Protein AF-0000000080765371 (afdb_homodimer)

Foldseek 3Di:
DFALPDDWPAEDEAFDKDKDWAWWDAPVQDDDPPDPFDDDPVRVVVNVVVDDAQAHTDKDTQYFYPPDAFPKKKKKAWAAKAFPGFKFKDKFEAPFFQCNPVDHHIDMWIWTHDRVVQWIGTPVDDIDGWQKDFQFKFFHAANVVGDDYLLFQDLRTGRQQFSLHGRQKMKMHGARHHRRGMMTYQMARDDDFANTRQHHRTGIMMIMIHIHMGDVVVCVCLQPDDSHMWMDHPWWTKFKAWALDVVRRVVRQLVRQLVRLVSNDVDDSVRSSVVCVVAKDKTWSHNTRSITMIMITGTPPPRD/DFALPDDWPAEDEAFDKDKDWAWWDAPVQDDDPPDPFDDDPVRVVVNVVVDDAQAHTDKDTQYFYPPDAFPKKKKKAWAAKAFPGFKFKDKFEAPFFQCNPVDRHIDMWIWTHDRVVQWIGTPVDDIDGWQKDFQFKFFHAANVVGDDYLLFQDLRTGRQQFSLHGRQKMKMHGQRHHRRGMMTYQMARDDDFANTRQHHRTGIMMIMIHIHMGDVVVCVCLVPDDSHMWMDHPWWTKFKAWALDVVRRVVRQLVRQLVRLVSNDVDDSVRSSVVCVVAKDKTWSHNTRSITMIMITGTPPPRD

Organism: Caulobacter vibrioides (strain ATCC 19089 / CIP 103742 / CB 15) (NCBI:txid190650)

Nearest PDB structures (foldseek):
  2f4l-assembly2_C  TM=9.511E-01  e=8.241E-28  Thermotoga maritima MSB8
  2f4l-assembly2_D  TM=9.586E-01  e=2.865E-27  Thermotoga maritima MSB8
  3b9t-assembly2_D  TM=8.681E-01  e=1.890E-28  Methylobacillus flagellatus KT
  3tkk-assembly2_D  TM=9.107E-01  e=8.739E-25  Caldanaerobacter subterraneus subsp. tengcongensis
  5ubu-assembly1_A  TM=8.768E-01  e=2.289E-24  Yersinia enterocolitica subsp. palearctica Y11

pLDDT: mean 95.73, std 7.6, range [44.57, 98.95]

Solvent-accessible surface area (backbone atoms only — not comparable to full-atom values): 29581 Å² total; per-residue (Å²): 84,37,37,52,80,62,71,57,76,44,76,43,52,64,68,41,70,50,77,46,78,30,46,51,78,53,83,89,69,57,72,54,87,88,46,95,64,78,78,53,67,69,51,50,51,49,59,73,63,61,64,89,73,55,55,80,53,52,63,40,67,25,36,20,33,63,88,40,36,60,68,19,36,39,37,39,35,30,66,39,67,40,69,70,55,55,46,30,34,36,44,36,40,55,82,41,28,59,52,26,87,80,39,64,56,72,45,77,44,72,23,44,36,39,72,91,78,40,32,32,37,41,88,85,52,54,75,40,73,53,55,47,31,52,24,22,45,26,31,17,34,44,63,89,70,46,77,36,52,37,42,43,36,53,47,31,27,27,30,54,42,44,76,72,53,24,58,63,13,34,40,38,33,47,22,47,33,76,22,27,29,38,33,36,19,40,20,22,39,24,53,14,35,22,22,34,28,54,30,30,31,35,18,26,28,32,36,30,36,33,35,40,71,36,46,49,88,77,44,39,58,83,48,60,90,55,74,50,38,35,35,33,42,91,56,26,40,34,28,48,14,64,22,70,45,48,56,57,2,43,45,42,11,48,51,49,42,35,51,53,47,38,74,73,46,90,43,51,68,70,56,32,40,48,45,38,2,38,60,23,33,32,31,32,25,24,48,41,35,66,32,14,30,19,32,32,42,38,53,56,71,58,85,94,81,39,35,53,81,62,72,58,76,43,75,44,51,65,69,40,70,49,77,47,77,31,46,51,78,53,84,88,68,56,72,54,87,86,44,94,64,77,78,53,69,69,53,50,52,50,59,72,63,61,64,90,73,56,54,79,54,52,65,40,68,23,38,20,33,62,87,39,36,59,68,18,37,38,38,40,35,31,66,38,66,40,72,71,54,55,46,30,32,38,43,36,39,54,81,40,28,58,52,26,87,79,39,65,56,70,46,76,45,72,23,44,37,39,72,92,79,39,32,32,37,41,87,84,53,56,73,40,72,53,55,48,30,51,23,22,46,26,32,17,35,46,61,90,68,46,77,36,52,37,42,42,35,52,48,32,27,26,30,54,43,45,77,73,54,23,58,62,13,34,39,38,34,46,22,46,33,75,23,27,29,38,33,35,21,41,19,22,40,25,52,14,36,21,21,33,29,56,31,30,32,34,16,26,28,33,35,30,36,33,35,40,70,38,48,49,89,77,42,40,62,84,49,61,89,55,75,49,38,36,37,32,43,91,54,26,40,34,27,46,14,64,23,71,46,49,55,58,2,42,44,42,11,48,52,48,42,32,52,53,47,38,73,74,46,89,43,50,67,69,56,32,40,46,45,39,2,38,60,22,33,32,31,31,25,22,47,41,34,66,32,15,30,19,32,32,42,37,54,57,71,59,84,94

Structure (mmCIF, N/CA/C/O backbone):
data_AF-0000000080765371-model_v1
#
loop_
_entity.id
_entity.type
_entity.pdbx_description
1 polymer 'Amidase-related protein'
#
loop_
_atom_site.group_PDB
_atom_site.id
_atom_site.type_symbol
_atom_site.label_atom_id
_atom_site.label_alt_id
_atom_site.label_comp_id
_atom_site.label_asym_id
_atom_site.label_entity_id
_atom_site.label_seq_id
_atom_site.pdbx_PDB_ins_code
_atom_site.Cartn_x
_atom_site.Cartn_y
_atom_site.Cartn_z
_atom_site.occupancy
_atom_site.B_iso_or_equiv
_atom_site.auth_seq_id
_atom_site.auth_comp_id
_atom_site.auth_asym_id
_atom_site.auth_atom_id
_atom_site.pdbx_PDB_model_num
ATOM 1 N N . MET A 1 1 ? 2.509 -27.731 -4.045 1 92.07 1 MET A N 1
ATOM 2 C CA . MET A 1 1 ? 3.643 -27.779 -3.127 1 92.07 1 MET A CA 1
ATOM 3 C C . MET A 1 1 ? 4.957 -27.575 -3.874 1 92.07 1 MET A C 1
ATOM 5 O O . MET A 1 1 ? 5.013 -27.734 -5.094 1 92.07 1 MET A O 1
ATOM 9 N N . PHE A 1 2 ? 5.936 -27.151 -3.071 1 95.77 2 PHE A N 1
ATOM 10 C CA . PHE A 1 2 ? 7.301 -27.026 -3.569 1 95.77 2 PHE A CA 1
ATOM 11 C C . PHE A 1 2 ? 8.221 -28.029 -2.883 1 95.77 2 PHE A C 1
ATOM 13 O O . PHE A 1 2 ? 8.138 -28.227 -1.669 1 95.77 2 PHE A O 1
ATOM 20 N N . ASP A 1 3 ? 9.077 -28.61 -3.721 1 95.79 3 ASP A N 1
ATOM 21 C CA . ASP A 1 3 ? 10.001 -29.61 -3.196 1 95.79 3 ASP A CA 1
ATOM 22 C C . ASP A 1 3 ? 11.231 -29.745 -4.092 1 95.79 3 ASP A C 1
ATOM 24 O O . ASP A 1 3 ? 11.107 -29.852 -5.313 1 95.79 3 ASP A O 1
ATOM 28 N N . ALA A 1 4 ? 12.388 -29.781 -3.443 1 96.39 4 ALA A N 1
ATOM 29 C CA . ALA A 1 4 ? 13.637 -29.941 -4.184 1 96.39 4 ALA A CA 1
ATOM 30 C C . ALA A 1 4 ? 13.719 -31.322 -4.828 1 96.39 4 ALA A C 1
ATOM 32 O O . ALA A 1 4 ? 14.455 -31.518 -5.798 1 96.39 4 ALA A O 1
ATOM 33 N N . ALA A 1 5 ? 12.955 -32.226 -4.327 1 95.16 5 ALA A N 1
ATOM 34 C CA . ALA A 1 5 ? 13.077 -33.623 -4.735 1 95.16 5 ALA A CA 1
ATOM 35 C C . ALA A 1 5 ? 12.199 -33.92 -5.948 1 95.16 5 ALA A C 1
ATOM 37 O O . ALA A 1 5 ? 12.299 -34.993 -6.547 1 95.16 5 ALA A O 1
ATOM 38 N N . PHE A 1 6 ? 11.297 -33.009 -6.334 1 95.31 6 PHE A N 1
ATOM 39 C CA . PHE A 1 6 ? 10.422 -33.253 -7.474 1 95.31 6 PHE A CA 1
ATOM 40 C C . PHE A 1 6 ? 11.224 -33.314 -8.769 1 95.31 6 PHE A C 1
ATOM 42 O O . PHE A 1 6 ? 12.03 -32.424 -9.048 1 95.31 6 PHE A O 1
ATOM 49 N N . ASP A 1 7 ? 10.995 -34.417 -9.53 1 96.48 7 ASP A N 1
ATOM 50 C CA . ASP A 1 7 ? 11.569 -34.462 -10.872 1 96.48 7 ASP A CA 1
ATOM 51 C C . ASP A 1 7 ? 10.889 -33.451 -11.793 1 96.48 7 ASP A C 1
ATOM 53 O O . ASP A 1 7 ? 9.673 -33.26 -11.724 1 96.48 7 ASP A O 1
ATOM 57 N N . PRO A 1 8 ? 11.681 -32.791 -12.62 1 98.18 8 PRO A N 1
ATOM 58 C CA . PRO A 1 8 ? 11.042 -31.898 -13.589 1 98.18 8 PRO A CA 1
ATOM 59 C C . PRO A 1 8 ? 10.194 -32.649 -14.613 1 98.18 8 PRO A C 1
ATOM 61 O O . PRO A 1 8 ? 10.511 -33.787 -14.967 1 98.18 8 PRO A O 1
ATOM 64 N N . VAL A 1 9 ? 9.181 -32.01 -15.097 1 97.95 9 VAL A N 1
ATOM 65 C CA . VAL A 1 9 ? 8.321 -32.608 -16.112 1 97.95 9 VAL A CA 1
ATOM 66 C C . VAL A 1 9 ? 8.764 -32.152 -17.5 1 97.95 9 VAL A C 1
ATOM 68 O O . VAL A 1 9 ? 8.361 -32.734 -18.509 1 97.95 9 VAL A O 1
ATOM 71 N N . LEU A 1 10 ? 9.55 -31.123 -17.582 1 98.58 10 LEU A N 1
ATOM 72 C CA . LEU A 1 10 ? 10.087 -30.533 -18.804 1 98.58 10 LEU A CA 1
ATOM 73 C C . LEU A 1 10 ? 11.424 -29.851 -18.536 1 98.58 10 LEU A C 1
ATOM 75 O O . LEU A 1 10 ? 11.609 -29.227 -17.489 1 98.58 10 LEU A O 1
ATOM 79 N N . THR A 1 11 ? 12.391 -30.012 -19.395 1 98.79 11 THR A N 1
ATOM 80 C CA . THR A 1 11 ? 13.656 -29.288 -19.342 1 98.79 11 THR A CA 1
ATOM 81 C C . THR A 1 11 ? 13.823 -28.4 -20.571 1 98.79 11 THR A C 1
ATOM 83 O O . THR A 1 11 ? 13.608 -28.846 -21.7 1 98.79 11 THR A O 1
ATOM 86 N N . VAL A 1 12 ? 14.149 -27.218 -20.377 1 98.9 12 VAL A N 1
ATOM 87 C CA . VAL A 1 12 ? 14.325 -26.281 -21.481 1 98.9 12 VAL A CA 1
ATOM 88 C C . VAL A 1 12 ? 15.671 -25.573 -21.348 1 98.9 12 VAL A C 1
ATOM 90 O O . VAL A 1 12 ? 16.358 -25.717 -20.334 1 98.9 12 VAL A O 1
ATOM 93 N N . ASN A 1 13 ? 16.047 -24.829 -22.412 1 98.78 13 ASN A N 1
ATOM 94 C CA . ASN A 1 13 ? 17.28 -24.049 -22.394 1 98.78 13 ASN A CA 1
ATOM 95 C C . ASN A 1 13 ? 17.011 -22.583 -22.065 1 98.78 13 ASN A C 1
ATOM 97 O O . ASN A 1 13 ? 15.891 -22.1 -22.236 1 98.78 13 ASN A O 1
ATOM 101 N N . SER A 1 14 ? 18.049 -21.925 -21.575 1 98.21 14 SER A N 1
ATOM 102 C CA . SER A 1 14 ? 17.965 -20.475 -21.435 1 98.21 14 SER A CA 1
ATOM 103 C C . SER A 1 14 ? 17.58 -19.813 -22.753 1 98.21 14 SER A C 1
ATOM 105 O O . SER A 1 14 ? 18.141 -20.136 -23.803 1 98.21 14 SER A O 1
ATOM 107 N N . GLY A 1 15 ? 16.579 -18.975 -22.654 1 98.45 15 GLY A N 1
ATOM 108 C CA . GLY A 1 15 ? 16.088 -18.308 -23.85 1 98.45 15 GLY A CA 1
ATOM 109 C C . GLY A 1 15 ? 14.818 -18.929 -24.4 1 98.45 15 GLY A C 1
ATOM 110 O O . GLY A 1 15 ? 14.12 -18.315 -25.209 1 98.45 15 GLY A O 1
ATOM 111 N N . ASP A 1 16 ? 14.489 -20.162 -23.966 1 98.77 16 ASP A N 1
ATOM 112 C CA . ASP A 1 16 ? 13.289 -20.831 -24.458 1 98.77 16 ASP A CA 1
ATOM 113 C C . ASP A 1 16 ? 12.032 -20.247 -23.817 1 98.77 16 ASP A C 1
ATOM 115 O O . ASP A 1 16 ? 12.079 -19.742 -22.694 1 98.77 16 ASP A O 1
ATOM 119 N N . SER A 1 17 ? 10.935 -20.345 -24.523 1 98.76 17 SER A N 1
ATOM 120 C CA . SER A 1 17 ? 9.608 -19.997 -24.024 1 98.76 17 SER A CA 1
ATOM 121 C C . SER A 1 17 ? 8.743 -21.239 -23.841 1 98.76 17 SER A C 1
ATOM 123 O O . SER A 1 17 ? 8.812 -22.173 -24.642 1 98.76 17 SER A O 1
ATOM 125 N N . VAL A 1 18 ? 7.976 -21.266 -22.789 1 98.86 18 VAL A N 1
ATOM 126 C CA . VAL A 1 18 ? 7.068 -22.368 -22.49 1 98.86 18 VAL A CA 1
ATOM 127 C C . VAL A 1 18 ? 5.673 -21.822 -22.193 1 98.86 18 VAL A C 1
ATOM 129 O O . VAL A 1 18 ? 5.528 -20.82 -21.489 1 98.86 18 VAL A O 1
ATOM 132 N N . THR A 1 19 ? 4.659 -22.375 -22.783 1 98.86 19 THR A N 1
ATOM 133 C CA . THR A 1 19 ? 3.268 -22.089 -22.447 1 98.86 19 THR A CA 1
ATOM 134 C C . THR A 1 19 ? 2.731 -23.114 -21.452 1 98.86 19 THR A C 1
ATOM 136 O O . THR A 1 19 ? 2.822 -24.321 -21.686 1 98.86 19 THR A O 1
ATOM 139 N N . VAL A 1 20 ? 2.182 -22.635 -20.346 1 98.8 20 VAL A N 1
ATOM 140 C CA . VAL A 1 20 ? 1.742 -23.487 -19.247 1 98.8 20 VAL A CA 1
ATOM 141 C C . VAL A 1 20 ? 0.246 -23.295 -19.01 1 98.8 20 VAL A C 1
ATOM 143 O O . VAL A 1 20 ? -0.212 -22.175 -18.768 1 98.8 20 VAL A O 1
ATOM 146 N N . GLU A 1 21 ? -0.502 -24.326 -19.075 1 98.44 21 GLU A N 1
ATOM 147 C CA . GLU A 1 21 ? -1.917 -24.315 -18.716 1 98.44 21 GLU A CA 1
ATOM 148 C C . GLU A 1 21 ? -2.116 -24.67 -17.246 1 98.44 21 GLU A C 1
ATOM 150 O O . GLU A 1 21 ? -1.683 -25.732 -16.794 1 98.44 21 GLU A O 1
ATOM 155 N N . CYS A 1 22 ? -2.749 -23.771 -16.519 1 98.37 22 CYS A N 1
ATOM 156 C CA . CYS A 1 22 ? -2.968 -23.966 -15.09 1 98.37 22 CYS A CA 1
ATOM 157 C C . CYS A 1 22 ? -4.457 -23.999 -14.766 1 98.37 22 CYS A C 1
ATOM 159 O O . CYS A 1 22 ? -5.242 -23.255 -15.357 1 98.37 22 CYS A O 1
ATOM 161 N N . VAL A 1 23 ? -4.833 -24.817 -13.852 1 97.78 23 VAL A N 1
ATOM 162 C CA . VAL A 1 23 ? -6.203 -24.893 -13.355 1 97.78 23 VAL A CA 1
ATOM 163 C C . VAL A 1 23 ? -6.26 -24.386 -11.916 1 97.78 23 VAL A C 1
ATOM 165 O O . VAL A 1 23 ? -5.222 -24.184 -11.28 1 97.78 23 VAL A O 1
ATOM 168 N N . SER A 1 24 ? -7.45 -24.126 -11.452 1 96.27 24 SER A N 1
ATOM 169 C CA . SER A 1 24 ? -7.58 -23.548 -10.118 1 96.27 24 SER A CA 1
ATOM 170 C C . SER A 1 24 ? -8.815 -24.084 -9.402 1 96.27 24 SER A C 1
ATOM 172 O O . SER A 1 24 ? -9.868 -24.261 -10.017 1 96.27 24 SER A O 1
ATOM 174 N N . GLY A 1 25 ? -8.627 -24.304 -8.072 1 94.65 25 GLY A N 1
ATOM 175 C CA . GLY A 1 25 ? -9.765 -24.602 -7.218 1 94.65 25 GLY A CA 1
ATOM 176 C C . GLY A 1 25 ? -9.797 -26.044 -6.748 1 94.65 25 GLY A C 1
ATOM 177 O O . GLY A 1 25 ? -9.607 -26.966 -7.543 1 94.65 25 GLY A O 1
ATOM 178 N N . GLY A 1 26 ? -9.984 -26.248 -5.525 1 94.12 26 GLY A N 1
ATOM 179 C CA . GLY A 1 26 ? -10.265 -27.563 -4.971 1 94.12 26 GLY A CA 1
ATOM 180 C C . GLY A 1 26 ? -11.717 -27.976 -5.121 1 94.12 26 GLY A C 1
ATOM 181 O O . GLY A 1 26 ? -12.545 -27.194 -5.592 1 94.12 26 GLY A O 1
ATOM 182 N N . VAL A 1 27 ? -12.01 -29.146 -4.74 1 93.33 27 VAL A N 1
ATOM 183 C CA . VAL A 1 27 ? -13.345 -29.716 -4.893 1 93.33 27 VAL A CA 1
ATOM 184 C C . VAL A 1 27 ? -14.361 -28.862 -4.138 1 93.33 27 VAL A C 1
ATOM 186 O O . VAL A 1 27 ? -15.503 -28.712 -4.578 1 93.33 27 VAL A O 1
ATOM 189 N N . GLU A 1 28 ? -13.97 -28.224 -3.114 1 92.64 28 GLU A N 1
ATOM 190 C CA . GLU A 1 28 ? -14.869 -27.542 -2.189 1 92.64 28 GLU A CA 1
ATOM 191 C C . GLU A 1 28 ? -15.343 -26.209 -2.762 1 92.64 28 GLU A C 1
ATOM 193 O O . GLU A 1 28 ? -16.276 -25.599 -2.237 1 92.64 28 GLU A O 1
ATOM 198 N N . VAL A 1 29 ? -14.767 -25.724 -3.853 1 96.25 29 VAL A N 1
ATOM 199 C CA . VAL A 1 29 ? -15.153 -24.423 -4.388 1 96.25 29 VAL A CA 1
ATOM 200 C C . VAL A 1 29 ? -15.707 -24.589 -5.802 1 96.25 29 VAL A C 1
ATOM 202 O O . VAL A 1 29 ? -15.912 -23.603 -6.514 1 96.25 29 VAL A O 1
ATOM 205 N N . MET A 1 30 ? -15.953 -25.832 -6.23 1 96.64 30 MET A N 1
ATOM 206 C CA . MET A 1 30 ? -16.516 -26.057 -7.559 1 96.64 30 MET A CA 1
ATOM 207 C C . MET A 1 30 ? -17.952 -25.549 -7.635 1 96.64 30 MET A C 1
ATOM 209 O O . MET A 1 30 ? -18.687 -25.604 -6.648 1 96.64 30 MET A O 1
ATOM 213 N N . PRO A 1 31 ? -18.28 -25.021 -8.784 1 95.97 31 PRO A N 1
ATOM 214 C CA . PRO A 1 31 ? -19.67 -24.582 -8.925 1 95.97 31 PRO A CA 1
ATOM 215 C C . PRO A 1 31 ? -20.666 -25.734 -8.817 1 95.97 31 PRO A C 1
ATOM 217 O O . PRO A 1 31 ? -20.353 -26.864 -9.2 1 95.97 31 PRO A O 1
ATOM 220 N N . PRO A 1 32 ? -21.812 -25.435 -8.327 1 93.45 32 PRO A N 1
ATOM 221 C CA . PRO A 1 32 ? -22.831 -26.486 -8.275 1 93.45 32 PRO A CA 1
ATOM 222 C C . PRO A 1 32 ? -23.257 -26.963 -9.661 1 93.45 32 PRO A C 1
ATOM 224 O O . PRO A 1 32 ? -23.083 -26.243 -10.647 1 93.45 32 PRO A O 1
ATOM 227 N N . ALA A 1 33 ? -23.804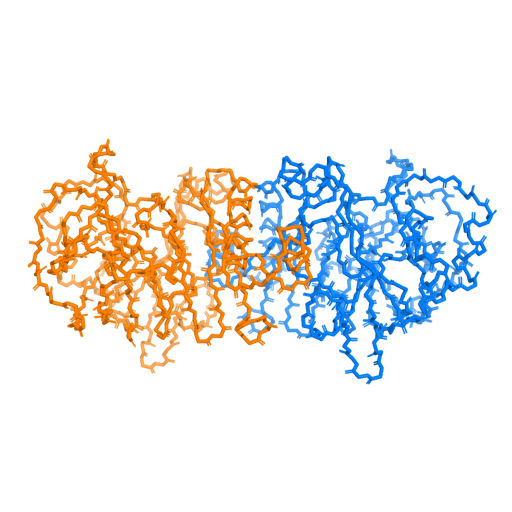 -28.119 -9.693 1 90.65 33 ALA A N 1
ATOM 228 C CA . ALA A 1 33 ? -24.179 -28.769 -10.946 1 90.65 33 ALA A CA 1
ATOM 229 C C . ALA A 1 33 ? -25.191 -27.928 -11.719 1 90.65 33 ALA A C 1
ATOM 231 O O . ALA A 1 33 ? -25.197 -27.932 -12.953 1 90.65 33 ALA A O 1
ATOM 232 N N . GLU A 1 34 ? -26.009 -27.172 -10.994 1 91.66 34 GLU A N 1
ATOM 233 C CA . GLU A 1 34 ? -27.073 -26.401 -11.63 1 91.66 34 GLU A CA 1
ATOM 234 C C . GLU A 1 34 ? -26.542 -25.084 -12.19 1 91.66 34 GLU A C 1
ATOM 236 O O . GLU A 1 34 ? -27.257 -24.37 -12.896 1 91.66 34 GLU A O 1
ATOM 241 N N . SER A 1 35 ? -25.307 -24.812 -11.869 1 92.32 35 SER A N 1
ATOM 242 C CA . SER A 1 35 ? -24.724 -23.573 -12.372 1 92.32 35 SER A CA 1
ATOM 243 C C . SER A 1 35 ? -24.426 -23.667 -13.864 1 92.32 35 SER A C 1
ATOM 245 O O . SER A 1 35 ? -24.316 -24.766 -14.412 1 92.32 35 SER A O 1
ATOM 247 N N . PRO A 1 36 ? -24.364 -22.546 -14.541 1 94.11 36 PRO A N 1
ATOM 248 C CA . PRO A 1 36 ? -24.026 -22.566 -15.967 1 94.11 36 PRO A CA 1
ATOM 249 C C . PRO A 1 36 ? -22.537 -22.789 -16.217 1 94.11 36 PRO A C 1
ATOM 251 O O . PRO A 1 36 ? -22.095 -22.8 -17.369 1 94.11 36 PRO A O 1
ATOM 254 N N . TYR A 1 37 ? -21.738 -23.028 -15.17 1 95.69 37 TYR A N 1
ATOM 255 C CA . TYR A 1 37 ? -20.287 -23.107 -15.293 1 95.69 37 TYR A CA 1
ATOM 256 C C . TYR A 1 37 ? -19.827 -24.557 -15.393 1 95.69 37 TYR A C 1
ATOM 258 O O . TYR A 1 37 ? -20.205 -25.393 -14.57 1 95.69 37 TYR A O 1
ATOM 266 N N . ALA A 1 38 ? -19.04 -24.796 -16.387 1 93.83 38 ALA A N 1
ATOM 267 C CA . ALA A 1 38 ? -18.48 -26.134 -16.559 1 93.83 38 ALA A CA 1
ATOM 268 C C . ALA A 1 38 ? -17.117 -26.249 -15.883 1 93.83 38 ALA A C 1
ATOM 270 O O . ALA A 1 38 ? -16.302 -25.326 -15.953 1 93.83 38 ALA A O 1
ATOM 271 N N . ILE A 1 39 ? -16.907 -27.331 -15.233 1 95.73 39 ILE A N 1
ATOM 272 C CA . ILE A 1 39 ? -15.593 -27.629 -14.673 1 95.73 39 ILE A CA 1
ATOM 273 C C . ILE A 1 39 ? -14.655 -28.1 -15.782 1 95.73 39 ILE A C 1
ATOM 275 O O . ILE A 1 39 ? -14.965 -29.05 -16.504 1 95.73 39 ILE A O 1
ATOM 279 N N . PRO A 1 40 ? -13.552 -27.461 -15.93 1 95.56 40 PRO A N 1
ATOM 280 C CA . PRO A 1 40 ? -12.611 -27.92 -16.955 1 95.56 40 PRO A CA 1
ATOM 281 C C . PRO A 1 40 ? -12.227 -29.389 -16.787 1 95.56 40 PRO A C 1
ATOM 283 O O . PRO A 1 40 ? -12.032 -29.855 -15.662 1 95.56 40 PRO A O 1
ATOM 286 N N . SER A 1 41 ? -12.069 -30.12 -17.924 1 96.13 41 SER A N 1
ATOM 287 C CA . SER A 1 41 ? -11.798 -31.553 -17.896 1 96.13 41 SER A CA 1
ATOM 288 C C . SER A 1 41 ? -10.496 -31.855 -17.16 1 96.13 41 SER A C 1
ATOM 290 O O . SER A 1 41 ? -10.407 -32.841 -16.425 1 96.13 41 SER A O 1
ATOM 292 N N . ALA A 1 42 ? -9.529 -31.037 -17.362 1 96.41 42 ALA A N 1
ATOM 293 C CA . ALA A 1 42 ? -8.244 -31.244 -16.699 1 96.41 42 ALA A CA 1
ATOM 294 C C . ALA A 1 42 ? -8.381 -31.117 -15.185 1 96.41 42 ALA A C 1
ATOM 296 O O . ALA A 1 42 ? -7.772 -31.883 -14.434 1 96.41 42 ALA A O 1
ATOM 297 N N . LEU A 1 43 ? -9.118 -30.153 -14.733 1 96.73 43 LEU A N 1
ATOM 298 C CA . LEU A 1 43 ? -9.35 -29.96 -13.306 1 96.73 43 LEU A CA 1
ATOM 299 C C . LEU A 1 43 ? -10.123 -31.135 -12.717 1 96.73 43 LEU A C 1
ATOM 301 O O . LEU A 1 43 ? -9.773 -31.642 -11.649 1 96.73 43 LEU A O 1
ATOM 305 N N . GLN A 1 44 ? -11.149 -31.59 -13.442 1 96.01 44 GLN A N 1
ATOM 306 C CA . GLN A 1 44 ? -11.926 -32.739 -12.99 1 96.01 44 GLN A CA 1
ATOM 307 C C . GLN A 1 44 ? -11.047 -33.98 -12.859 1 96.01 44 GLN A C 1
ATOM 309 O O . GLN A 1 44 ? -11.176 -34.739 -11.896 1 96.01 44 GLN A O 1
ATOM 314 N N . ALA A 1 45 ? -10.216 -34.137 -13.822 1 97.09 45 ALA A N 1
ATOM 315 C CA . ALA A 1 45 ? -9.32 -35.29 -13.799 1 97.09 45 ALA A CA 1
ATOM 316 C C . ALA A 1 45 ? -8.42 -35.261 -12.567 1 97.09 45 ALA A C 1
ATOM 318 O O . ALA A 1 45 ? -8.148 -36.301 -11.963 1 97.09 45 ALA A O 1
ATOM 319 N N . ILE A 1 46 ? -7.911 -34.114 -12.208 1 96.15 46 ILE A N 1
ATOM 320 C CA . ILE A 1 46 ? -7.075 -33.96 -11.022 1 96.15 46 ILE A CA 1
ATOM 321 C C . ILE A 1 46 ? -7.881 -34.309 -9.773 1 96.15 46 ILE A C 1
ATOM 323 O O . ILE A 1 46 ? -7.416 -35.066 -8.918 1 96.15 46 ILE A O 1
ATOM 327 N N . HIS A 1 47 ? -9.101 -33.785 -9.673 1 95.46 47 HIS A N 1
ATOM 328 C CA . HIS A 1 47 ? -9.943 -34.076 -8.518 1 95.46 47 HIS A CA 1
ATOM 329 C C . HIS A 1 47 ? -10.241 -35.568 -8.415 1 95.46 47 HIS A C 1
ATOM 331 O O . HIS A 1 47 ? -10.206 -36.138 -7.322 1 95.46 47 HIS A O 1
ATOM 337 N N . ASP A 1 48 ? -10.51 -36.142 -9.532 1 96.51 48 ASP A N 1
ATOM 338 C CA . ASP A 1 48 ? -10.853 -37.56 -9.568 1 96.51 48 ASP A CA 1
ATOM 339 C C . ASP A 1 48 ? -9.676 -38.422 -9.114 1 96.51 48 ASP A C 1
ATOM 341 O O . ASP A 1 48 ? -9.871 -39.51 -8.569 1 96.51 48 ASP A O 1
ATOM 345 N N . SER A 1 49 ? -8.506 -37.914 -9.312 1 95.29 49 SER A N 1
ATOM 346 C CA . SER A 1 49 ? -7.318 -38.675 -8.942 1 95.29 49 SER A CA 1
ATOM 347 C C . SER A 1 49 ? -7.019 -38.544 -7.452 1 95.29 49 SER A C 1
ATOM 349 O O . SER A 1 49 ? -6.164 -39.254 -6.92 1 95.29 49 SER A O 1
ATOM 351 N N . ASN A 1 50 ? -7.67 -37.641 -6.748 1 91.48 50 ASN A N 1
ATOM 352 C CA . ASN A 1 50 ? -7.584 -37.425 -5.308 1 91.48 50 ASN A CA 1
ATOM 353 C C . ASN A 1 50 ? -6.134 -37.322 -4.843 1 91.48 50 ASN A C 1
ATOM 355 O O . ASN A 1 50 ? -5.71 -38.06 -3.952 1 91.48 50 ASN A O 1
ATOM 359 N N . PRO A 1 51 ? -5.42 -36.402 -5.42 1 86.38 51 PRO A N 1
ATOM 360 C CA . PRO A 1 51 ? -4.008 -36.31 -5.041 1 86.38 51 PRO A CA 1
ATOM 361 C C . PRO A 1 51 ? -3.813 -35.863 -3.594 1 86.38 51 PRO A C 1
ATOM 363 O O . PRO A 1 51 ? -4.658 -35.152 -3.044 1 86.38 51 PRO A O 1
ATOM 366 N N . PRO A 1 52 ? -2.71 -36.394 -2.95 1 84.6 52 PRO A N 1
ATOM 367 C CA . PRO A 1 52 ? -2.372 -35.815 -1.647 1 84.6 52 PRO A CA 1
ATOM 368 C C . PRO A 1 52 ? -2.143 -34.307 -1.714 1 84.6 52 PRO A C 1
ATOM 370 O O . PRO A 1 52 ? -1.59 -33.805 -2.696 1 84.6 52 PRO A O 1
ATOM 373 N N . ARG A 1 53 ? -2.646 -33.599 -0.711 1 81.66 53 ARG A N 1
ATOM 374 C CA . ARG A 1 53 ? -2.573 -32.142 -0.743 1 81.66 53 ARG A CA 1
ATOM 375 C C . ARG A 1 53 ? -1.77 -31.608 0.439 1 81.66 53 ARG A C 1
ATOM 377 O O . ARG A 1 53 ? -1.969 -32.039 1.577 1 81.66 53 ARG A O 1
ATOM 384 N N . ILE A 1 54 ? -0.681 -30.945 0.108 1 79.72 54 ILE A N 1
ATOM 385 C CA . ILE A 1 54 ? 0.014 -30.13 1.099 1 79.72 54 ILE A CA 1
ATOM 386 C C . ILE A 1 54 ? -0.094 -28.654 0.722 1 79.72 54 ILE A C 1
ATOM 388 O O . ILE A 1 54 ? 0.685 -28.158 -0.096 1 79.72 54 ILE A O 1
ATOM 392 N N . GLY A 1 55 ? -1.273 -28.007 1.036 1 85.55 55 GLY A N 1
ATOM 393 C CA . GLY A 1 55 ? -1.569 -26.622 0.708 1 85.55 55 GLY A CA 1
ATOM 394 C C . GLY A 1 55 ? -2.782 -26.468 -0.189 1 85.55 55 GLY A C 1
ATOM 395 O O . GLY A 1 55 ? -3.376 -27.46 -0.616 1 85.55 55 GLY A O 1
ATOM 396 N N . PRO A 1 56 ? -2.986 -25.274 -0.556 1 91.08 56 PRO A N 1
ATOM 397 C CA . PRO A 1 56 ? -4.302 -25.034 -1.152 1 91.08 56 PRO A CA 1
ATOM 398 C C . PRO A 1 56 ? -4.253 -24.946 -2.676 1 91.08 56 PRO A C 1
ATOM 400 O O . PRO A 1 56 ? -5.297 -24.936 -3.332 1 91.08 56 PRO A O 1
ATOM 403 N N . HIS A 1 57 ? -3.07 -25.028 -3.263 1 95.53 57 HIS A N 1
ATOM 404 C CA . HIS A 1 57 ? -3.021 -24.673 -4.677 1 95.53 57 HIS A CA 1
ATOM 405 C C . HIS A 1 57 ? -2.64 -25.875 -5.534 1 95.53 57 HIS A C 1
ATOM 407 O O . HIS A 1 57 ? -1.923 -26.767 -5.076 1 95.53 57 HIS A O 1
ATOM 413 N N . ILE A 1 58 ? -3.081 -25.878 -6.682 1 95.98 58 ILE A N 1
ATOM 414 C CA . ILE A 1 58 ? -2.617 -26.765 -7.743 1 95.98 58 ILE A CA 1
ATOM 415 C C . ILE A 1 58 ? -1.572 -26.049 -8.595 1 95.98 58 ILE A C 1
ATOM 417 O O . ILE A 1 58 ? -1.845 -24.987 -9.161 1 95.98 58 ILE A O 1
ATOM 421 N N . LEU A 1 59 ? -0.444 -26.616 -8.691 1 96.8 59 LEU A N 1
ATOM 422 C CA . LEU A 1 59 ? 0.641 -26 -9.446 1 96.8 59 LEU A CA 1
ATOM 423 C C . LEU A 1 59 ? 1.012 -26.851 -10.657 1 96.8 59 LEU A C 1
ATOM 425 O O . LEU A 1 59 ? 0.852 -28.073 -10.634 1 96.8 59 LEU A O 1
ATOM 429 N N . THR A 1 60 ? 1.474 -26.239 -11.658 1 97.52 60 THR A N 1
ATOM 430 C CA . THR A 1 60 ? 1.978 -26.91 -12.852 1 97.52 60 THR A CA 1
ATOM 431 C C . THR A 1 60 ? 3.496 -26.777 -12.946 1 97.52 60 THR A C 1
ATOM 433 O O . THR A 1 60 ? 4.04 -25.683 -12.784 1 97.52 60 THR A O 1
ATOM 436 N N . GLY A 1 61 ? 4.139 -27.823 -13.418 1 96.52 61 GLY A N 1
ATOM 437 C CA . GLY A 1 61 ? 5.587 -27.957 -13.407 1 96.52 61 GLY A CA 1
ATOM 438 C C . GLY A 1 61 ? 6.067 -29.19 -12.664 1 96.52 61 GLY A C 1
ATOM 439 O O . GLY A 1 61 ? 5.307 -30.142 -12.475 1 96.52 61 GLY A O 1
ATOM 440 N N . PRO A 1 62 ? 7.305 -29.184 -12.208 1 98.29 62 PRO A N 1
ATOM 441 C CA . PRO A 1 62 ? 8.293 -28.117 -12.385 1 98.29 62 PRO A CA 1
ATOM 442 C C . PRO A 1 62 ? 8.934 -28.131 -13.771 1 98.29 62 PRO A C 1
ATOM 444 O O . PRO A 1 62 ? 8.987 -29.179 -14.42 1 98.29 62 PRO A O 1
ATOM 447 N N . ILE A 1 63 ? 9.342 -27.027 -14.219 1 98.89 63 ILE A N 1
ATOM 448 C CA . ILE A 1 63 ? 10.114 -26.866 -15.446 1 98.89 63 ILE A CA 1
ATOM 449 C C . ILE A 1 63 ? 11.578 -26.601 -15.103 1 98.89 63 ILE A C 1
ATOM 451 O O . ILE A 1 63 ? 11.898 -25.61 -14.443 1 98.89 63 ILE A O 1
ATOM 455 N N . ALA A 1 64 ? 12.452 -27.427 -15.559 1 98.89 64 ALA A N 1
ATOM 456 C CA . ALA A 1 64 ? 13.88 -27.254 -15.304 1 98.89 64 ALA A CA 1
ATOM 457 C C . ALA A 1 64 ? 14.539 -26.431 -16.407 1 98.89 64 ALA A C 1
ATOM 459 O O . ALA A 1 64 ? 14.188 -26.562 -17.582 1 98.89 64 ALA A O 1
ATOM 460 N N . ILE A 1 65 ? 15.443 -25.609 -16.013 1 98.83 65 ILE A N 1
ATOM 461 C CA . ILE A 1 65 ? 16.28 -24.866 -16.949 1 98.83 65 ILE A CA 1
ATOM 462 C C . ILE A 1 65 ? 17.668 -25.499 -17.013 1 98.83 65 ILE A C 1
ATOM 464 O O . ILE A 1 65 ? 18.389 -25.531 -16.013 1 98.83 65 ILE A O 1
ATOM 468 N N . ALA A 1 66 ? 18.057 -25.906 -18.18 1 98.74 66 ALA A N 1
ATOM 469 C CA . ALA A 1 66 ? 19.34 -26.582 -18.359 1 98.74 66 ALA A CA 1
ATOM 470 C C . ALA A 1 66 ? 20.498 -25.683 -17.936 1 98.74 66 ALA A C 1
ATOM 472 O O . ALA A 1 66 ? 20.577 -24.525 -18.354 1 98.74 66 ALA A O 1
ATOM 473 N N . GLY A 1 67 ? 21.327 -26.248 -17.075 1 97.56 67 GLY A N 1
ATOM 474 C CA . GLY A 1 67 ? 22.544 -25.556 -16.682 1 97.56 67 GLY A CA 1
ATOM 475 C C . GLY A 1 67 ? 22.371 -24.704 -15.439 1 97.56 67 GLY A C 1
ATOM 476 O O . GLY A 1 67 ? 23.349 -24.195 -14.888 1 97.56 67 GLY A O 1
ATOM 477 N N . ALA A 1 68 ? 21.17 -24.532 -14.97 1 97.52 68 ALA A N 1
ATOM 478 C CA . ALA A 1 68 ? 20.949 -23.743 -13.761 1 97.52 68 ALA A CA 1
ATOM 479 C C . ALA A 1 68 ? 21.57 -24.421 -12.543 1 97.52 68 ALA A C 1
ATOM 481 O O . ALA A 1 68 ? 21.437 -25.634 -12.364 1 97.52 68 ALA A O 1
ATOM 482 N N . GLU A 1 69 ? 22.26 -23.63 -11.719 1 95.62 69 GLU A N 1
ATOM 483 C CA . GLU A 1 69 ? 22.912 -24.1 -10.501 1 95.62 69 GLU A CA 1
ATOM 484 C C . GLU A 1 69 ? 22.656 -23.148 -9.336 1 95.62 69 GLU A C 1
ATOM 486 O O . GLU A 1 69 ? 22.423 -21.955 -9.542 1 95.62 69 GLU A O 1
ATOM 491 N N . PRO A 1 70 ? 22.719 -23.721 -8.158 1 94.13 70 PRO A N 1
ATOM 492 C CA . PRO A 1 70 ? 22.58 -22.827 -7.006 1 94.13 70 PRO A CA 1
ATOM 493 C C . PRO A 1 70 ? 23.506 -21.615 -7.085 1 94.13 70 PRO A C 1
ATOM 495 O O . PRO A 1 70 ? 24.695 -21.76 -7.381 1 94.13 70 PRO A O 1
ATOM 498 N N . GLY A 1 71 ? 22.942 -20.454 -6.797 1 90.9 71 GLY A N 1
ATOM 499 C CA . GLY A 1 71 ? 23.699 -19.216 -6.9 1 90.9 71 GLY A CA 1
ATOM 500 C C . GLY A 1 71 ? 23.382 -18.427 -8.156 1 90.9 71 GLY A C 1
ATOM 501 O O . GLY A 1 71 ? 23.655 -17.227 -8.227 1 90.9 71 GLY A O 1
ATOM 502 N N . ASP A 1 72 ? 22.876 -19.077 -9.195 1 94.25 72 ASP A N 1
ATOM 503 C CA . ASP A 1 72 ? 22.395 -18.394 -10.392 1 94.25 72 ASP A CA 1
ATOM 504 C C . ASP A 1 72 ? 21.111 -17.62 -10.104 1 94.25 72 ASP A C 1
ATOM 506 O O . ASP A 1 72 ? 20.546 -17.728 -9.013 1 94.25 72 ASP A O 1
ATOM 510 N N . ILE A 1 73 ? 20.731 -16.809 -11.062 1 95.51 73 ILE A N 1
ATOM 511 C CA . ILE A 1 73 ? 19.448 -16.114 -11.027 1 95.51 73 ILE A CA 1
ATOM 512 C C . ILE A 1 73 ? 18.614 -16.511 -12.243 1 95.51 73 ILE A C 1
ATOM 514 O O . ILE A 1 73 ? 19.114 -16.519 -13.371 1 95.51 73 ILE A O 1
ATOM 518 N N . LEU A 1 74 ? 17.422 -16.869 -11.931 1 96.94 74 LEU A N 1
ATOM 519 C CA . LEU A 1 74 ? 16.491 -17.15 -13.019 1 96.94 74 LEU A CA 1
ATOM 520 C C . LEU A 1 74 ? 15.599 -15.944 -13.295 1 96.94 74 LEU A C 1
ATOM 522 O O . LEU A 1 74 ? 14.891 -15.472 -12.402 1 96.94 74 LEU A O 1
ATOM 526 N N . GLU A 1 75 ? 15.699 -15.437 -14.468 1 97.24 75 GLU A N 1
ATOM 527 C CA . GLU A 1 75 ? 14.807 -14.406 -14.99 1 97.24 75 GLU A CA 1
ATOM 528 C C . GLU A 1 75 ? 13.614 -15.023 -15.713 1 97.24 75 GLU A C 1
ATOM 530 O O . GLU A 1 75 ? 13.785 -15.777 -16.673 1 97.24 75 GLU A O 1
ATOM 535 N N . VAL A 1 76 ? 12.455 -14.789 -15.208 1 98.8 76 VAL A N 1
ATOM 536 C CA . VAL A 1 76 ? 11.214 -15.289 -15.79 1 98.8 76 VAL A CA 1
ATOM 537 C C . VAL A 1 76 ? 10.436 -14.136 -16.42 1 98.8 76 VAL A C 1
ATOM 539 O O . VAL A 1 76 ? 9.824 -13.333 -15.713 1 98.8 76 VAL A O 1
ATOM 542 N N . ARG A 1 77 ? 10.427 -14.08 -17.74 1 98.9 77 ARG A N 1
ATOM 543 C CA . ARG A 1 77 ? 9.656 -13.068 -18.456 1 98.9 77 ARG A CA 1
ATOM 544 C C . ARG A 1 77 ? 8.224 -13.537 -18.692 1 98.9 77 ARG A C 1
ATOM 546 O O . ARG A 1 77 ? 8 -14.564 -19.336 1 98.9 77 ARG A O 1
ATOM 553 N N . ILE A 1 78 ? 7.293 -12.852 -18.14 1 98.95 78 ILE A N 1
ATOM 554 C CA . ILE A 1 78 ? 5.883 -13.172 -18.332 1 98.95 78 ILE A CA 1
ATOM 555 C C . ILE A 1 78 ? 5.388 -12.556 -19.639 1 98.95 78 ILE A C 1
ATOM 557 O O . ILE A 1 78 ? 5.105 -11.357 -19.699 1 98.95 78 ILE A O 1
ATOM 561 N N . GLU A 1 79 ? 5.158 -13.357 -20.624 1 98.86 79 GLU A N 1
ATOM 562 C CA . GLU A 1 79 ? 4.874 -12.855 -21.965 1 98.86 79 GLU A CA 1
ATOM 563 C C . GLU A 1 79 ? 3.377 -12.643 -22.17 1 98.86 79 GLU A C 1
ATOM 565 O O . GLU A 1 79 ? 2.963 -11.665 -22.796 1 98.86 79 GLU A O 1
ATOM 570 N N . ALA A 1 80 ? 2.659 -13.583 -21.681 1 98.82 80 ALA A N 1
ATOM 571 C CA . ALA A 1 80 ? 1.212 -13.538 -21.873 1 98.82 80 ALA A CA 1
ATOM 572 C C . ALA A 1 80 ? 0.487 -14.29 -20.76 1 98.82 80 ALA A C 1
ATOM 574 O O . ALA A 1 80 ? 1.01 -15.269 -20.221 1 98.82 80 ALA A O 1
ATOM 575 N N . ILE A 1 81 ? -0.637 -13.867 -20.43 1 98.89 81 ILE A N 1
ATOM 576 C CA . ILE A 1 81 ? -1.551 -14.522 -19.5 1 98.89 81 ILE A CA 1
ATOM 577 C C . ILE A 1 81 ? -2.978 -14.442 -20.037 1 98.89 81 ILE A C 1
ATOM 579 O O . ILE A 1 81 ? -3.489 -13.351 -20.3 1 98.89 81 ILE A O 1
ATOM 583 N N . GLU A 1 82 ? -3.635 -15.543 -20.15 1 98.46 82 GLU A N 1
ATOM 584 C CA . GLU A 1 82 ? -4.986 -15.582 -20.701 1 98.46 82 GLU A CA 1
ATOM 585 C C . GLU A 1 82 ? -5.904 -16.455 -19.85 1 98.46 82 GLU A C 1
ATOM 587 O O . GLU A 1 82 ? -5.535 -17.568 -19.471 1 98.46 82 GLU A O 1
ATOM 592 N N . PRO A 1 83 ? -7.103 -15.943 -19.556 1 98.45 83 PRO A N 1
ATOM 593 C CA . PRO A 1 83 ? -8.075 -16.853 -18.946 1 98.45 83 PRO A CA 1
ATOM 594 C C . PRO A 1 83 ? -8.345 -18.088 -19.802 1 98.45 83 PRO A C 1
ATOM 596 O O . PRO A 1 83 ? -8.446 -17.985 -21.028 1 98.45 83 PRO A O 1
ATOM 599 N N . ASN A 1 84 ? -8.369 -19.254 -19.148 1 97.89 84 ASN A N 1
ATOM 600 C CA . ASN A 1 84 ? -8.614 -20.455 -19.939 1 97.89 84 ASN A CA 1
ATOM 601 C C . ASN A 1 84 ? -9.924 -21.13 -19.544 1 97.89 84 ASN A C 1
ATOM 603 O O . ASN A 1 84 ? -10.135 -22.307 -19.841 1 97.89 84 ASN A O 1
ATOM 607 N N . ASN A 1 85 ? -10.692 -20.416 -18.791 1 94.93 85 ASN A N 1
ATOM 608 C CA . ASN A 1 85 ? -12.066 -20.793 -18.476 1 94.93 85 ASN A CA 1
ATOM 609 C C . ASN A 1 85 ? -12.951 -19.567 -18.275 1 94.93 85 ASN A C 1
ATOM 611 O O . ASN A 1 85 ? -12.457 -18.439 -18.227 1 94.93 85 ASN A O 1
ATOM 615 N N . ASP A 1 86 ? -14.24 -19.778 -18.152 1 97 86 ASP A N 1
ATOM 616 C CA . ASP A 1 86 ? -15.161 -18.647 -18.219 1 97 86 ASP A CA 1
ATOM 617 C C . ASP A 1 86 ? -15.749 -18.335 -16.844 1 97 86 ASP A C 1
ATOM 619 O O . ASP A 1 86 ? -16.779 -17.665 -16.741 1 97 86 ASP A O 1
ATOM 623 N N . TRP A 1 87 ? -15.163 -18.894 -15.832 1 98.05 87 TRP A N 1
ATOM 624 C CA . TRP A 1 87 ? -15.581 -18.561 -14.474 1 98.05 87 TRP A CA 1
ATOM 625 C C . TRP A 1 87 ? -14.401 -18.624 -13.51 1 98.05 87 TRP A C 1
ATOM 627 O O . TRP A 1 87 ? -13.352 -19.184 -13.838 1 98.05 87 TRP A O 1
ATOM 637 N N . GLY A 1 88 ? -14.494 -17.968 -12.422 1 98.54 88 GLY A N 1
ATOM 638 C CA . GLY A 1 88 ? -13.636 -18.072 -11.253 1 98.54 88 GLY A CA 1
ATOM 639 C C . GLY A 1 88 ? -14.404 -18.034 -9.945 1 98.54 88 GLY A C 1
ATOM 640 O O . GLY A 1 88 ? -15.633 -18.123 -9.938 1 98.54 88 GLY A O 1
ATOM 641 N N . TYR A 1 89 ? -13.697 -18.028 -8.881 1 98.55 89 TYR A N 1
ATOM 642 C CA . TYR A 1 89 ? -14.378 -17.98 -7.592 1 98.55 89 TYR A CA 1
ATOM 643 C C . TYR A 1 89 ? -13.636 -17.074 -6.617 1 98.55 89 TYR A C 1
ATOM 645 O O . TYR A 1 89 ? -12.448 -16.796 -6.799 1 98.55 89 TYR A O 1
ATOM 653 N N . CYS A 1 90 ? -14.276 -16.576 -5.711 1 98.77 90 CYS A N 1
ATOM 654 C CA . CYS A 1 90 ? -13.788 -15.865 -4.534 1 98.77 90 CYS A CA 1
ATOM 655 C C . CYS A 1 90 ? -14.451 -16.389 -3.266 1 98.77 90 CYS A C 1
ATOM 657 O O . CYS A 1 90 ? -15.676 -16.352 -3.141 1 98.77 90 CYS A O 1
ATOM 659 N N . ALA A 1 91 ? -13.599 -16.831 -2.308 1 98.33 91 ALA A N 1
ATOM 660 C CA . ALA A 1 91 ? -14.171 -17.518 -1.152 1 98.33 91 ALA A CA 1
ATOM 661 C C . ALA A 1 91 ? -13.7 -16.882 0.153 1 98.33 91 ALA A C 1
ATOM 663 O O . ALA A 1 91 ? -12.613 -16.302 0.211 1 98.33 91 ALA A O 1
ATOM 664 N N . VAL A 1 92 ? -14.529 -16.898 1.098 1 98.22 92 VAL A N 1
ATOM 665 C CA . VAL A 1 92 ? -14.267 -16.618 2.506 1 98.22 92 VAL A CA 1
ATOM 666 C C . VAL A 1 92 ? -14.434 -17.895 3.326 1 98.22 92 VAL A C 1
ATOM 668 O O . VAL A 1 92 ? -15.372 -18.664 3.105 1 98.22 92 VAL A O 1
ATOM 671 N N . ARG A 1 93 ? -13.55 -18.2 4.225 1 96.47 93 ARG A N 1
ATOM 672 C CA . ARG A 1 93 ? -13.695 -19.386 5.063 1 96.47 93 ARG A CA 1
ATOM 673 C C . ARG A 1 93 ? -13.338 -19.078 6.514 1 96.47 93 ARG A C 1
ATOM 675 O O . ARG A 1 93 ? -12.566 -18.157 6.786 1 96.47 93 ARG A O 1
ATOM 682 N N . PRO A 1 94 ? -13.808 -19.861 7.427 1 96.74 94 PRO A N 1
ATOM 683 C CA . PRO A 1 94 ? -13.483 -19.649 8.84 1 96.74 94 PRO A CA 1
ATOM 684 C C . PRO A 1 94 ? -11.982 -19.707 9.115 1 96.74 94 PRO A C 1
ATOM 686 O O . PRO A 1 94 ? -11.27 -20.509 8.506 1 96.74 94 PRO A O 1
ATOM 689 N N . LEU A 1 95 ? -11.524 -18.836 9.994 1 96.16 95 LEU A N 1
ATOM 690 C CA . LEU A 1 95 ? -10.178 -18.823 10.555 1 96.16 95 LEU A CA 1
ATOM 691 C C . LEU A 1 95 ? -9.167 -18.318 9.531 1 96.16 95 LEU A C 1
ATOM 693 O O . LEU A 1 95 ? -7.957 -18.407 9.751 1 96.16 95 LEU A O 1
ATOM 697 N N . ALA A 1 96 ? -9.644 -17.771 8.422 1 96.81 96 ALA A N 1
ATOM 698 C CA . ALA A 1 96 ? -8.736 -17.318 7.372 1 96.81 96 ALA A CA 1
ATOM 699 C C . ALA A 1 96 ? -9.049 -15.883 6.957 1 96.81 96 ALA A C 1
ATOM 701 O O . ALA A 1 96 ? -10.108 -15.35 7.295 1 96.81 96 ALA A O 1
ATOM 702 N N . GLY A 1 97 ? -8.06 -15.317 6.269 1 97.95 97 GLY A N 1
ATOM 703 C CA . GLY A 1 97 ? -8.229 -13.948 5.807 1 97.95 97 GLY A CA 1
ATOM 704 C C . GLY A 1 97 ? -7.685 -12.918 6.778 1 97.95 97 GLY A C 1
ATOM 705 O O . GLY A 1 97 ? -7.117 -13.273 7.814 1 97.95 97 GLY A O 1
ATOM 706 N N . THR A 1 98 ? -7.858 -11.685 6.41 1 98.75 98 THR A N 1
ATOM 707 C CA . THR A 1 98 ? -7.357 -10.577 7.215 1 98.75 98 THR A CA 1
ATOM 708 C C . THR A 1 98 ? -8.208 -10.39 8.468 1 98.75 98 THR A C 1
ATOM 710 O O . THR A 1 98 ? -7.708 -9.945 9.503 1 98.75 98 THR A O 1
ATOM 713 N N . LEU A 1 99 ? -9.538 -10.771 8.34 1 98.6 99 LEU A N 1
ATOM 714 C CA . LEU A 1 99 ? -10.485 -10.572 9.432 1 98.6 99 LEU A CA 1
ATOM 715 C C . LEU A 1 99 ? -11.185 -11.88 9.789 1 98.6 99 LEU A C 1
ATOM 717 O O . LEU A 1 99 ? -12.415 -11.961 9.753 1 98.6 99 LEU A O 1
ATOM 721 N N . PRO A 1 100 ? -10.455 -12.842 10.252 1 97.45 100 PRO A N 1
ATOM 722 C CA . PRO A 1 100 ? -11.105 -14.12 10.55 1 97.45 100 PRO A CA 1
ATOM 723 C C . PRO A 1 100 ? -12.149 -14.007 11.659 1 97.45 100 PRO A C 1
ATOM 725 O O . PRO A 1 100 ? -13.112 -14.778 11.687 1 97.45 100 PRO A O 1
ATOM 728 N N . GLU A 1 101 ? -12.001 -13.037 12.526 1 97.35 101 GLU A N 1
ATOM 729 C CA . GLU A 1 101 ? -12.908 -12.869 13.658 1 97.35 101 GLU A CA 1
ATOM 730 C C . GLU A 1 101 ? -14.235 -12.257 13.217 1 97.35 101 GLU A C 1
ATOM 732 O O . GLU A 1 101 ? -15.257 -12.434 13.882 1 97.35 101 GLU A O 1
ATOM 737 N N . ASP A 1 102 ? -14.214 -11.609 12.144 1 98 102 ASP A N 1
ATOM 738 C CA . ASP A 1 102 ? -15.411 -10.9 11.7 1 98 102 ASP A CA 1
ATOM 739 C C . ASP A 1 102 ? -16.239 -11.761 10.749 1 98 102 ASP A C 1
ATOM 741 O O . ASP A 1 102 ? -17.433 -11.517 10.562 1 98 102 ASP A O 1
ATOM 745 N N . PHE A 1 103 ? -15.59 -12.737 10.144 1 98.36 103 PHE A N 1
ATOM 746 C CA . PHE A 1 103 ? -16.268 -13.543 9.136 1 98.36 103 PHE A CA 1
ATOM 747 C C . PHE A 1 103 ? -16.068 -15.03 9.406 1 98.36 103 PHE A C 1
ATOM 749 O O . PHE A 1 103 ? -15.305 -15.696 8.703 1 98.36 103 PHE A O 1
ATOM 756 N N . PRO A 1 104 ? -16.83 -15.577 10.305 1 96.82 104 PRO A N 1
ATOM 757 C CA . PRO A 1 104 ? -16.597 -16.945 10.774 1 96.82 104 PRO A CA 1
ATOM 758 C C . PRO A 1 104 ? -17.264 -17.994 9.886 1 96.82 104 PRO A C 1
ATOM 760 O O . PRO A 1 104 ? -17.07 -19.195 10.092 1 96.82 104 PRO A O 1
ATOM 763 N N . GLU A 1 105 ? -18.064 -17.598 8.876 1 97.58 105 GLU A N 1
ATOM 764 C CA . GLU A 1 105 ? -18.786 -18.553 8.04 1 97.58 105 GLU A CA 1
ATOM 765 C C . GLU A 1 105 ? -18.18 -18.631 6.642 1 97.58 105 GLU A C 1
ATOM 767 O O . GLU A 1 105 ? -17.653 -17.641 6.132 1 97.58 105 GLU A O 1
ATOM 772 N N . ARG A 1 106 ? -18.367 -19.749 6.06 1 97.65 106 ARG A N 1
ATOM 773 C CA . ARG A 1 106 ? -17.932 -19.938 4.68 1 97.65 106 ARG A CA 1
ATOM 774 C C . ARG A 1 106 ? -18.881 -19.247 3.707 1 97.65 106 ARG A C 1
ATOM 776 O O . ARG A 1 106 ? -20.099 -19.27 3.899 1 97.65 106 ARG A O 1
ATOM 783 N N . TYR A 1 107 ? -18.343 -18.62 2.745 1 98.08 107 TYR A N 1
ATOM 784 C CA . TYR A 1 107 ? -19.092 -17.987 1.665 1 98.08 107 TYR A CA 1
ATOM 785 C C . TYR A 1 107 ? -18.314 -18.042 0.356 1 98.08 107 TYR A C 1
ATOM 787 O O . TYR A 1 107 ? -17.16 -17.611 0.294 1 98.08 107 TYR A O 1
ATOM 795 N N . VAL A 1 108 ? -18.936 -18.602 -0.752 1 98.1 108 VAL A N 1
ATOM 796 C CA . VAL A 1 108 ? -18.265 -18.733 -2.041 1 98.1 108 VAL A CA 1
ATOM 797 C C . VAL A 1 108 ? -19.094 -18.051 -3.127 1 98.1 108 VAL A C 1
ATOM 799 O O . VAL A 1 108 ? -20.299 -18.291 -3.24 1 98.1 108 VAL A O 1
ATOM 802 N N . SER A 1 109 ? -18.419 -17.173 -3.823 1 98.17 109 SER A N 1
ATOM 803 C CA . SER A 1 109 ? -19.002 -16.607 -5.035 1 98.17 109 SER A CA 1
ATOM 804 C C . SER A 1 109 ? -18.39 -17.229 -6.285 1 98.17 109 SER A C 1
ATOM 806 O O . SER A 1 109 ? -17.166 -17.299 -6.415 1 98.17 109 SER A O 1
ATOM 808 N N . HIS A 1 110 ? -19.225 -17.777 -7.125 1 98.37 110 HIS A N 1
ATOM 809 C CA . HIS A 1 110 ? -18.799 -18.118 -8.478 1 98.37 110 HIS A CA 1
ATOM 810 C C . HIS A 1 110 ? -19.048 -16.962 -9.441 1 98.37 110 HIS A C 1
ATOM 812 O O . HIS A 1 110 ? -20.163 -16.441 -9.518 1 98.37 110 HIS A O 1
ATOM 818 N N . ILE A 1 111 ? -18.047 -16.554 -10.144 1 98.58 111 ILE A N 1
ATOM 819 C CA . ILE A 1 111 ? -18.051 -15.283 -10.861 1 98.58 111 ILE A CA 1
ATOM 820 C C . ILE A 1 111 ? -17.842 -15.532 -12.353 1 98.58 111 ILE A C 1
ATOM 822 O O . ILE A 1 111 ? -16.869 -16.178 -12.75 1 98.58 111 ILE A O 1
ATOM 826 N N . ALA A 1 112 ? -18.701 -14.992 -13.126 1 98.41 112 ALA A N 1
ATOM 827 C CA . ALA A 1 112 ? -18.604 -15.123 -14.577 1 98.41 112 ALA A CA 1
ATOM 828 C C . ALA A 1 112 ? -17.418 -14.333 -15.121 1 98.41 112 ALA A C 1
ATOM 830 O O . ALA A 1 112 ? -17.148 -13.217 -14.671 1 98.41 112 ALA A O 1
ATOM 831 N N . VAL A 1 113 ? -16.753 -14.928 -16.11 1 98.61 113 VAL A N 1
ATOM 832 C CA . VAL A 1 113 ? -15.616 -14.291 -16.766 1 98.61 113 VAL A CA 1
ATOM 833 C C . VAL A 1 113 ? -15.855 -14.232 -18.273 1 98.61 113 VAL A C 1
ATOM 835 O O . VAL A 1 113 ? -16.207 -15.239 -18.892 1 98.61 113 VAL A O 1
ATOM 838 N N . ASP A 1 114 ? -15.738 -13.089 -18.847 1 98.28 114 ASP A N 1
ATOM 839 C CA . ASP A 1 114 ? -15.765 -12.872 -20.29 1 98.28 114 ASP A CA 1
ATOM 840 C C . ASP A 1 114 ? -14.397 -12.433 -20.805 1 98.28 114 ASP A C 1
ATOM 842 O O . ASP A 1 114 ? -14.101 -11.237 -20.858 1 98.28 114 ASP A O 1
ATOM 846 N N . ALA A 1 115 ? -13.642 -13.375 -21.188 1 97.49 115 ALA A N 1
ATOM 847 C CA . ALA A 1 115 ? -12.266 -13.115 -21.605 1 97.49 115 ALA A CA 1
ATOM 848 C C . ALA A 1 115 ? -12.227 -12.195 -22.821 1 97.49 115 ALA A C 1
ATOM 850 O O . ALA A 1 115 ? -11.326 -11.362 -22.948 1 97.49 115 ALA A O 1
ATOM 851 N N . GLN A 1 116 ? -13.126 -12.315 -23.721 1 97.64 116 GLN A N 1
ATOM 852 C CA . GLN A 1 116 ? -13.16 -11.508 -24.936 1 97.64 116 GLN A CA 1
ATOM 853 C C . GLN A 1 116 ? -13.383 -10.034 -24.611 1 97.64 116 GLN A C 1
ATOM 855 O O . GLN A 1 116 ? -12.76 -9.158 -25.215 1 97.64 116 GLN A O 1
ATOM 860 N N . ARG A 1 117 ? -14.271 -9.819 -23.622 1 98.08 117 ARG A N 1
ATOM 861 C CA . ARG A 1 117 ? -14.555 -8.444 -23.225 1 98.08 117 ARG A CA 1
ATOM 862 C C . ARG A 1 117 ? -13.571 -7.965 -22.164 1 98.08 117 ARG A C 1
ATOM 864 O O . ARG A 1 117 ? -13.53 -6.777 -21.838 1 98.08 117 ARG A O 1
ATOM 871 N N . GLY A 1 118 ? -12.815 -8.89 -21.592 1 98.36 118 GLY A N 1
ATOM 872 C CA . GLY A 1 118 ? -11.842 -8.546 -20.568 1 98.36 118 GLY A CA 1
ATOM 873 C C . GLY A 1 118 ? -12.479 -8.151 -19.249 1 98.36 118 GLY A C 1
ATOM 874 O O . GLY A 1 118 ? -11.986 -7.256 -18.559 1 98.36 118 GLY A O 1
ATOM 875 N N . VAL A 1 119 ? -13.625 -8.812 -18.896 1 98.66 119 VAL A N 1
ATOM 876 C CA . VAL A 1 119 ? -14.313 -8.411 -17.674 1 98.66 119 VAL A CA 1
ATOM 877 C C . VAL A 1 119 ? -14.759 -9.65 -16.9 1 98.66 119 VAL A C 1
ATOM 879 O O . VAL A 1 119 ? -14.781 -10.756 -17.446 1 98.66 119 VAL A O 1
ATOM 882 N N . CYS A 1 120 ? -15.046 -9.486 -15.619 1 98.65 120 CYS A N 1
ATOM 883 C CA . CYS A 1 120 ? -15.738 -10.44 -14.759 1 98.65 120 CYS A CA 1
ATOM 884 C C . CYS A 1 120 ? -16.925 -9.784 -14.063 1 98.65 120 CYS A C 1
ATOM 886 O O . CYS A 1 120 ? -16.986 -8.558 -13.953 1 98.65 120 CYS A O 1
ATOM 888 N N . LYS A 1 121 ? -17.854 -10.597 -13.6 1 98.11 121 LYS A N 1
ATOM 889 C CA . LYS A 1 121 ? -19.067 -10.043 -13.004 1 98.11 121 LYS A CA 1
ATOM 890 C C . LYS A 1 121 ? -19.599 -10.95 -11.898 1 98.11 121 LYS A C 1
ATOM 892 O O . LYS A 1 121 ? -20.287 -11.936 -12.174 1 98.11 121 LYS A O 1
ATOM 897 N N . PRO A 1 122 ? -19.303 -10.569 -10.655 1 97.45 122 PRO A N 1
ATOM 898 C CA . PRO A 1 122 ? -20.063 -11.242 -9.598 1 97.45 122 PRO A CA 1
ATOM 899 C C . PRO A 1 122 ? -21.562 -10.961 -9.679 1 97.45 122 PRO A C 1
ATOM 901 O O . PRO A 1 122 ? -21.969 -9.877 -10.103 1 97.45 122 PRO A O 1
ATOM 904 N N . GLU A 1 123 ? -22.302 -11.938 -9.19 1 95.68 123 GLU A N 1
ATOM 905 C CA . GLU A 1 123 ? -23.751 -11.764 -9.226 1 95.68 123 GLU A CA 1
ATOM 906 C C . GLU A 1 123 ? -24.188 -10.591 -8.353 1 95.68 123 GLU A C 1
ATOM 908 O O . GLU A 1 123 ? -25.16 -9.902 -8.67 1 95.68 123 GLU A O 1
ATOM 913 N N . TRP A 1 124 ? -23.461 -10.311 -7.338 1 96.47 124 TRP A N 1
ATOM 914 C CA . TRP A 1 124 ? -23.861 -9.328 -6.337 1 96.47 124 TRP A CA 1
ATOM 915 C C . TRP A 1 124 ? -23.201 -7.98 -6.603 1 96.47 124 TRP A C 1
ATOM 917 O O . TRP A 1 124 ? -23.397 -7.026 -5.847 1 96.47 124 TRP A O 1
ATOM 927 N N . GLY A 1 125 ? -22.421 -7.843 -7.631 1 95.43 125 GLY A N 1
ATOM 928 C CA . GLY A 1 125 ? -21.643 -6.628 -7.811 1 95.43 125 GLY A CA 1
ATOM 929 C C . GLY A 1 125 ? -21.567 -6.176 -9.258 1 95.43 125 GLY A C 1
ATOM 930 O O . GLY A 1 125 ? -22.158 -6.802 -10.14 1 95.43 125 GLY A O 1
ATOM 931 N N . PRO A 1 126 ? -20.791 -5.113 -9.472 1 96.36 126 PRO A N 1
ATOM 932 C CA . PRO A 1 126 ? -20.632 -4.585 -10.829 1 96.36 126 PRO A CA 1
ATOM 933 C C . PRO A 1 126 ? -19.662 -5.409 -11.673 1 96.36 126 PRO A C 1
ATOM 935 O O . PRO A 1 126 ? -18.964 -6.279 -11.144 1 96.36 126 PRO A O 1
ATOM 938 N N . GLU A 1 127 ? -19.747 -5.124 -12.942 1 97.62 127 GLU A N 1
ATOM 939 C CA . GLU A 1 127 ? -18.697 -5.635 -13.818 1 97.62 127 GLU A CA 1
ATOM 940 C C . GLU A 1 127 ? -17.345 -5.014 -13.481 1 97.62 127 GLU A C 1
ATOM 942 O O . GLU A 1 127 ? -17.253 -3.808 -13.244 1 97.62 127 GLU A O 1
ATOM 947 N N . LEU A 1 128 ? -16.326 -5.809 -13.421 1 98.21 128 LEU A N 1
ATOM 948 C CA . LEU A 1 128 ? -14.961 -5.39 -13.121 1 98.21 128 LEU A CA 1
ATOM 949 C C . LEU A 1 128 ? -14.012 -5.783 -14.248 1 98.21 128 LEU A C 1
ATOM 951 O O . LEU A 1 128 ? -14.147 -6.861 -14.833 1 98.21 128 LEU A O 1
ATOM 955 N N . PRO A 1 129 ? -13.071 -4.925 -14.54 1 98.3 129 PRO A N 1
ATOM 956 C CA . PRO A 1 129 ? -12.077 -5.321 -15.54 1 98.3 129 PRO A CA 1
ATOM 957 C C . PRO A 1 129 ? -11.161 -6.441 -15.051 1 98.3 129 PRO A C 1
ATOM 959 O O . PRO A 1 129 ? -10.774 -6.46 -13.88 1 98.3 129 PRO A O 1
ATOM 962 N N . LEU A 1 130 ? -10.803 -7.358 -15.919 1 98.71 130 LEU A N 1
ATOM 963 C CA . LEU A 1 130 ? -9.804 -8.377 -15.618 1 98.71 130 LEU A CA 1
ATOM 964 C C . LEU A 1 130 ? -8.401 -7.778 -15.611 1 98.71 130 LEU A C 1
ATOM 966 O O . LEU A 1 130 ? -8.126 -6.821 -16.338 1 98.71 130 LEU A O 1
ATOM 970 N N . ALA A 1 131 ? -7.538 -8.271 -14.829 1 98.38 131 ALA A N 1
ATOM 971 C CA . ALA A 1 131 ? -6.105 -8 -14.758 1 98.38 131 ALA A CA 1
ATOM 972 C C . ALA A 1 131 ? -5.335 -9.236 -14.303 1 98.38 131 ALA A C 1
ATOM 974 O O . ALA A 1 131 ? -4.769 -9.254 -13.207 1 98.38 131 ALA A O 1
ATOM 975 N N . PRO A 1 132 ? -5.266 -10.185 -15.111 1 98.84 132 PRO A N 1
ATOM 976 C CA . PRO A 1 132 ? -4.848 -11.524 -14.689 1 98.84 132 PRO A CA 1
ATOM 977 C C . PRO A 1 132 ? -3.36 -11.598 -14.352 1 98.84 132 PRO A C 1
ATOM 979 O O . PRO A 1 132 ? -2.542 -10.946 -15.006 1 98.84 132 PRO A O 1
ATOM 982 N N . PHE A 1 133 ? -3.023 -12.37 -13.431 1 98.89 133 PHE A N 1
ATOM 983 C CA . PHE A 1 133 ? -1.662 -12.733 -13.056 1 98.89 133 PHE A CA 1
ATOM 984 C C . PHE A 1 133 ? -1.644 -14.05 -12.289 1 98.89 133 PHE A C 1
ATOM 986 O O . PHE A 1 133 ? -2.693 -14.543 -11.868 1 98.89 133 PHE A O 1
ATOM 993 N N . PHE A 1 134 ? -0.506 -14.66 -12.116 1 98.89 134 PHE A N 1
ATOM 994 C CA . PHE A 1 134 ? -0.365 -15.872 -11.319 1 98.89 134 PHE A CA 1
ATOM 995 C C . PHE A 1 134 ? 0.03 -15.536 -9.886 1 98.89 134 PHE A C 1
ATOM 997 O O . PHE A 1 134 ? 1.045 -14.876 -9.655 1 98.89 134 PHE A O 1
ATOM 1004 N N . GLY A 1 135 ? -0.726 -15.967 -8.939 1 98.71 135 GLY A N 1
ATOM 1005 C CA . GLY A 1 135 ? -0.432 -15.722 -7.536 1 98.71 135 GLY A CA 1
ATOM 1006 C C . GLY A 1 135 ? 0.791 -16.472 -7.043 1 98.71 135 GLY A C 1
ATOM 1007 O O . GLY A 1 135 ? 1.478 -16.015 -6.127 1 98.71 135 GLY A O 1
ATOM 1008 N N . THR A 1 136 ? 1 -17.647 -7.667 1 98.61 136 THR A N 1
ATOM 1009 C CA . THR A 1 136 ? 2.121 -18.482 -7.251 1 98.61 136 THR A CA 1
ATOM 1010 C C . THR A 1 136 ? 3.095 -18.695 -8.407 1 98.61 136 THR A C 1
ATOM 1012 O O . THR A 1 136 ? 2.714 -19.213 -9.459 1 98.61 136 THR A O 1
ATOM 1015 N N . MET A 1 137 ? 4.239 -18.262 -8.241 1 98.82 137 MET A N 1
ATOM 1016 C CA . MET A 1 137 ? 5.402 -18.527 -9.083 1 98.82 137 MET A CA 1
ATOM 1017 C C . MET A 1 137 ? 6.653 -18.73 -8.236 1 98.82 137 MET A C 1
ATOM 1019 O O . MET A 1 137 ? 6.96 -17.911 -7.368 1 98.82 137 MET A O 1
ATOM 1023 N N . GLY A 1 138 ? 7.299 -19.816 -8.447 1 98.53 138 GLY A N 1
ATOM 1024 C CA . GLY A 1 138 ? 8.478 -20.082 -7.639 1 98.53 138 GLY A CA 1
ATOM 1025 C C . GLY A 1 138 ? 9.332 -21.212 -8.182 1 98.53 138 GLY A C 1
ATOM 1026 O O . GLY A 1 138 ? 8.908 -21.939 -9.083 1 98.53 138 GLY A O 1
ATOM 1027 N N . VAL A 1 139 ? 10.528 -21.357 -7.613 1 98.47 139 VAL A N 1
ATOM 1028 C CA . VAL A 1 139 ? 11.446 -22.449 -7.921 1 98.47 139 VAL A CA 1
ATOM 1029 C C . VAL A 1 139 ? 11.508 -23.419 -6.744 1 98.47 139 VAL A C 1
ATOM 1031 O O . VAL A 1 139 ? 10.897 -23.179 -5.7 1 98.47 139 VAL A O 1
ATOM 1034 N N . ALA A 1 140 ? 12.198 -24.529 -6.984 1 98.24 140 ALA A N 1
ATOM 1035 C CA . ALA A 1 140 ? 12.398 -25.449 -5.867 1 98.24 140 ALA A CA 1
ATOM 1036 C C . ALA A 1 140 ? 13.16 -24.774 -4.73 1 98.24 140 ALA A C 1
ATOM 1038 O O . ALA A 1 140 ? 14.14 -24.064 -4.968 1 98.24 140 ALA A O 1
ATOM 1039 N N . PRO A 1 141 ? 12.664 -24.95 -3.523 1 97.13 141 PRO A N 1
ATOM 1040 C CA . PRO A 1 141 ? 13.392 -24.382 -2.386 1 97.13 141 PRO A CA 1
ATOM 1041 C C . PRO A 1 141 ? 14.701 -25.113 -2.098 1 97.13 141 PRO A C 1
ATOM 1043 O O . PRO A 1 141 ? 14.965 -26.167 -2.683 1 97.13 141 PRO A O 1
ATOM 1046 N N . PRO A 1 142 ? 15.481 -24.505 -1.242 1 95.11 142 PRO A N 1
ATOM 1047 C CA . PRO A 1 142 ? 16.639 -25.274 -0.78 1 95.11 142 PRO A CA 1
ATOM 1048 C C . PRO A 1 142 ? 16.258 -26.656 -0.255 1 95.11 142 PRO A C 1
ATOM 1050 O O . PRO A 1 142 ? 15.241 -26.802 0.428 1 95.11 142 PRO A O 1
ATOM 1053 N N . ALA A 1 143 ? 17.088 -27.577 -0.526 1 95.65 143 ALA A N 1
ATOM 1054 C CA . ALA A 1 143 ? 16.78 -28.959 -0.168 1 95.65 143 ALA A CA 1
ATOM 1055 C C . ALA A 1 143 ? 16.564 -29.102 1.335 1 95.65 143 ALA A C 1
ATOM 1057 O O . ALA A 1 143 ? 15.734 -29.9 1.776 1 95.65 143 ALA A O 1
ATOM 1058 N N . LYS A 1 144 ? 17.227 -28.331 2.114 1 95.7 144 LYS A N 1
ATOM 1059 C CA . LYS A 1 144 ? 17.188 -28.443 3.569 1 95.7 144 LYS A CA 1
ATOM 1060 C C . LYS A 1 144 ? 15.818 -28.048 4.113 1 95.7 144 LYS A C 1
ATOM 1062 O O . LYS A 1 144 ? 15.487 -28.358 5.26 1 95.7 144 LYS A O 1
ATOM 1067 N N . TYR A 1 145 ? 15.016 -27.366 3.295 1 95.11 145 TYR A N 1
ATOM 1068 C CA . TYR A 1 145 ? 13.7 -26.947 3.763 1 95.11 145 TYR A CA 1
ATOM 1069 C C . TYR A 1 145 ? 12.7 -28.094 3.68 1 95.11 145 TYR A C 1
ATOM 1071 O O . TYR A 1 145 ? 11.635 -28.043 4.299 1 95.11 145 TYR A O 1
ATOM 1079 N N . GLY A 1 146 ? 13.034 -29.137 2.91 1 94.53 146 GLY A N 1
ATOM 1080 C CA . GLY A 1 146 ? 12.081 -30.208 2.662 1 94.53 146 GLY A CA 1
ATOM 1081 C C . GLY A 1 146 ? 10.886 -29.765 1.841 1 94.53 146 GLY A C 1
ATOM 1082 O O . GLY A 1 146 ? 10.981 -28.818 1.057 1 94.53 146 GLY A O 1
ATOM 1083 N N . ARG A 1 147 ? 9.78 -30.523 1.977 1 95.11 147 ARG A N 1
ATOM 1084 C CA . ARG A 1 147 ? 8.539 -30.244 1.262 1 95.11 147 ARG A CA 1
ATOM 1085 C C . ARG A 1 147 ? 7.792 -29.076 1.898 1 95.11 147 ARG A C 1
ATOM 1087 O O . ARG A 1 147 ? 7.571 -29.06 3.11 1 95.11 147 ARG A O 1
ATOM 1094 N N . LEU A 1 148 ? 7.479 -28.112 1.045 1 95.72 148 LEU A N 1
ATOM 1095 C CA . LEU A 1 148 ? 6.831 -26.908 1.554 1 95.72 148 LEU A CA 1
ATOM 1096 C C . LEU A 1 148 ? 5.405 -26.793 1.023 1 95.72 148 LEU A C 1
ATOM 1098 O O . LEU A 1 148 ? 5.147 -27.093 -0.144 1 95.72 148 LEU A O 1
ATOM 1102 N N . SER A 1 149 ? 4.507 -26.277 1.927 1 96.03 149 SER A N 1
ATOM 1103 C CA . SER A 1 149 ? 3.182 -25.853 1.487 1 96.03 149 SER A CA 1
ATOM 1104 C C . SER A 1 149 ? 3.274 -24.745 0.444 1 96.03 149 SER A C 1
ATOM 1106 O O . SER A 1 149 ? 4.168 -23.898 0.507 1 96.03 149 SER A O 1
ATOM 1108 N N . SER A 1 150 ? 2.356 -24.722 -0.517 1 95.77 150 SER A N 1
ATOM 1109 C CA . SER A 1 150 ? 2.311 -23.662 -1.519 1 95.77 150 SER A CA 1
ATOM 1110 C C . SER A 1 150 ? 1.714 -22.382 -0.942 1 95.77 150 SER A C 1
ATOM 1112 O O . SER A 1 150 ? 1.603 -21.373 -1.641 1 95.77 150 SER A O 1
ATOM 1114 N N . ARG A 1 151 ? 1.359 -22.345 0.293 1 96.58 151 ARG A N 1
ATOM 1115 C CA . ARG A 1 151 ? 0.626 -21.229 0.882 1 96.58 151 ARG A CA 1
ATOM 1116 C C . ARG A 1 151 ? 1.549 -20.042 1.138 1 96.58 151 ARG A C 1
ATOM 1118 O O . ARG A 1 151 ? 1.199 -18.9 0.833 1 96.58 151 ARG A O 1
ATOM 1125 N N . GLU A 1 152 ? 2.695 -20.331 1.685 1 97.02 152 GLU A N 1
ATOM 1126 C CA . GLU A 1 152 ? 3.555 -19.25 2.156 1 97.02 152 GLU A CA 1
ATOM 1127 C C . GLU A 1 152 ? 4.613 -18.892 1.116 1 97.02 152 GLU A C 1
ATOM 1129 O O . GLU A 1 152 ? 5.332 -19.767 0.629 1 97.02 152 GLU A O 1
ATOM 1134 N N . PRO A 1 153 ? 4.713 -17.639 0.766 1 97.54 153 PRO A N 1
ATOM 1135 C CA . PRO A 1 153 ? 5.879 -17.223 -0.016 1 97.54 153 PRO A CA 1
ATOM 1136 C C . PRO A 1 153 ? 7.158 -17.165 0.816 1 97.54 153 PRO A C 1
ATOM 1138 O O . PRO A 1 153 ? 7.105 -16.885 2.017 1 97.54 153 PRO A O 1
ATOM 1141 N N . ARG A 1 154 ? 8.269 -17.467 0.2 1 94.95 154 ARG A N 1
ATOM 1142 C CA . ARG A 1 154 ? 9.586 -17.422 0.828 1 94.95 154 ARG A CA 1
ATOM 1143 C C . ARG A 1 154 ? 10.665 -17.068 -0.19 1 94.95 154 ARG A C 1
ATOM 1145 O O . ARG A 1 154 ? 10.385 -16.423 -1.202 1 94.95 154 ARG A O 1
ATOM 1152 N N . GLU A 1 155 ? 11.848 -17.395 0.072 1 93.38 155 GLU A N 1
ATOM 1153 C CA . GLU A 1 155 ? 12.991 -17.049 -0.767 1 93.38 155 GLU A CA 1
ATOM 1154 C C . GLU A 1 155 ? 12.878 -17.692 -2.147 1 93.38 155 GLU A C 1
ATOM 1156 O O . GLU A 1 155 ? 13.37 -17.144 -3.135 1 93.38 155 GLU A O 1
ATOM 1161 N N . HIS A 1 156 ? 12.169 -18.75 -2.26 1 96.49 156 HIS A N 1
ATOM 1162 C CA . HIS A 1 156 ? 12.027 -19.461 -3.526 1 96.49 156 HIS A CA 1
ATOM 1163 C C . HIS A 1 156 ? 10.887 -18.882 -4.358 1 96.49 156 HIS A C 1
ATOM 1165 O O . HIS A 1 156 ? 10.623 -19.352 -5.467 1 96.49 156 HIS A O 1
ATOM 1171 N N . GLY A 1 157 ? 10.226 -17.837 -3.877 1 97.39 157 GLY A N 1
ATOM 1172 C CA . GLY A 1 157 ? 8.995 -17.316 -4.449 1 97.39 157 GLY A CA 1
ATOM 1173 C C . GLY A 1 157 ? 7.748 -17.94 -3.852 1 97.39 157 GLY A C 1
ATOM 1174 O O . GLY A 1 157 ? 7.568 -17.935 -2.632 1 97.39 157 GLY A O 1
ATOM 1175 N N . GLY A 1 158 ? 7.047 -18.559 -4.678 1 97.7 158 GLY A N 1
ATOM 1176 C CA . GLY A 1 158 ? 5.826 -19.194 -4.209 1 97.7 158 GLY A CA 1
ATOM 1177 C C . GLY A 1 158 ? 4.607 -18.298 -4.318 1 97.7 158 GLY A C 1
ATOM 1178 O O . GLY A 1 158 ? 4.399 -17.645 -5.343 1 97.7 158 GLY A O 1
ATOM 1179 N N . ASN A 1 159 ? 3.723 -18.355 -3.31 1 98.38 159 ASN A N 1
ATOM 1180 C CA . ASN A 1 159 ? 2.446 -17.65 -3.304 1 98.38 159 ASN A CA 1
ATOM 1181 C C . ASN A 1 159 ? 2.619 -16.181 -2.927 1 98.38 159 ASN A C 1
ATOM 1183 O O . ASN A 1 159 ? 2.183 -15.756 -1.855 1 98.38 159 ASN A O 1
ATOM 1187 N N . MET A 1 160 ? 3.098 -15.433 -3.886 1 98.57 160 MET A N 1
ATOM 1188 C CA . MET A 1 160 ? 3.421 -14.033 -3.626 1 98.57 160 MET A CA 1
ATOM 1189 C C . MET A 1 160 ? 2.182 -13.154 -3.76 1 98.57 160 MET A C 1
ATOM 1191 O O . MET A 1 160 ? 2.091 -12.101 -3.128 1 98.57 160 MET A O 1
ATOM 1195 N N . ASP A 1 161 ? 1.246 -13.56 -4.595 1 98.79 161 ASP A N 1
ATOM 1196 C CA . ASP A 1 161 ? -0.003 -12.833 -4.799 1 98.79 161 ASP A CA 1
ATOM 1197 C C . ASP A 1 161 ? 0.26 -11.349 -5.048 1 98.79 161 ASP A C 1
ATOM 1199 O O . ASP A 1 161 ? -0.395 -10.49 -4.454 1 98.79 161 ASP A O 1
ATOM 1203 N N . ASN A 1 162 ? 1.296 -11.074 -5.854 1 98.81 162 ASN A N 1
ATOM 1204 C CA . ASN A 1 162 ? 1.618 -9.699 -6.22 1 98.81 162 ASN A CA 1
ATOM 1205 C C . ASN A 1 162 ? 1.013 -9.322 -7.57 1 98.81 162 ASN A C 1
ATOM 1207 O O . ASN A 1 162 ? 1.485 -9.775 -8.614 1 98.81 162 ASN A O 1
ATOM 1211 N N . LYS A 1 163 ? 0.077 -8.49 -7.56 1 98.8 163 LYS A N 1
ATOM 1212 C CA . LYS A 1 163 ? -0.743 -8.213 -8.737 1 98.8 163 LYS A CA 1
ATOM 1213 C C . LYS A 1 163 ? 0.049 -7.441 -9.789 1 98.8 163 LYS A C 1
ATOM 1215 O O . LYS A 1 163 ? -0.446 -7.201 -10.892 1 98.8 163 LYS A O 1
ATOM 1220 N N . GLU A 1 164 ? 1.282 -7.03 -9.469 1 98.66 164 GLU A N 1
ATOM 1221 C CA . GLU A 1 164 ? 2.136 -6.35 -10.439 1 98.66 164 GLU A CA 1
ATOM 1222 C C . GLU A 1 164 ? 2.71 -7.335 -11.454 1 98.66 164 GLU A C 1
ATOM 1224 O O . GLU A 1 164 ? 3.252 -6.927 -12.483 1 98.66 164 GLU A O 1
ATOM 1229 N N . LEU A 1 165 ? 2.636 -8.587 -11.169 1 98.73 165 LEU A N 1
ATOM 1230 C CA . LEU A 1 165 ? 3.284 -9.6 -11.994 1 98.73 165 LEU A CA 1
ATOM 1231 C C . LEU A 1 165 ? 2.377 -10.025 -13.144 1 98.73 165 LEU A C 1
ATOM 1233 O O . LEU A 1 165 ? 2.013 -11.198 -13.253 1 98.73 165 LEU A O 1
ATOM 1237 N N . VAL A 1 166 ? 2.115 -9.106 -14.046 1 98.74 166 VAL A N 1
ATOM 1238 C CA . VAL A 1 166 ? 1.24 -9.29 -15.199 1 98.74 166 VAL A CA 1
ATOM 1239 C C . VAL A 1 166 ? 2.079 -9.506 -16.456 1 98.74 166 VAL A C 1
ATOM 1241 O O . VAL A 1 166 ? 3.308 -9.416 -16.412 1 98.74 166 VAL A O 1
ATOM 1244 N N . ALA A 1 167 ? 1.345 -9.814 -17.551 1 98.81 167 ALA A N 1
ATOM 1245 C CA . ALA A 1 167 ? 2.055 -9.882 -18.825 1 98.81 167 ALA A CA 1
ATOM 1246 C C . ALA A 1 167 ? 2.87 -8.615 -19.068 1 98.81 167 ALA A C 1
ATOM 1248 O O . ALA A 1 167 ? 2.373 -7.503 -18.872 1 98.81 167 ALA A O 1
ATOM 1249 N N . GLY A 1 168 ? 4.113 -8.784 -19.442 1 98.74 168 GLY A N 1
ATOM 1250 C CA . GLY A 1 168 ? 5.013 -7.657 -19.633 1 98.74 168 GLY A CA 1
ATOM 1251 C C . GLY A 1 168 ? 5.96 -7.445 -18.467 1 98.74 168 GLY A C 1
ATOM 1252 O O . GLY A 1 168 ? 6.945 -6.714 -18.586 1 98.74 168 GLY A O 1
ATOM 1253 N N . SER A 1 169 ? 5.741 -8.091 -17.34 1 98.78 169 SER A N 1
ATOM 1254 C CA . SER A 1 169 ? 6.633 -8.016 -16.188 1 98.78 169 SER A CA 1
ATOM 1255 C C . SER A 1 169 ? 7.665 -9.139 -16.214 1 98.78 169 SER A C 1
ATOM 1257 O O . SER A 1 169 ? 7.552 -10.074 -17.009 1 98.78 169 SER A O 1
ATOM 1259 N N . THR A 1 170 ? 8.66 -8.992 -15.412 1 98.63 170 THR A N 1
ATOM 1260 C CA . 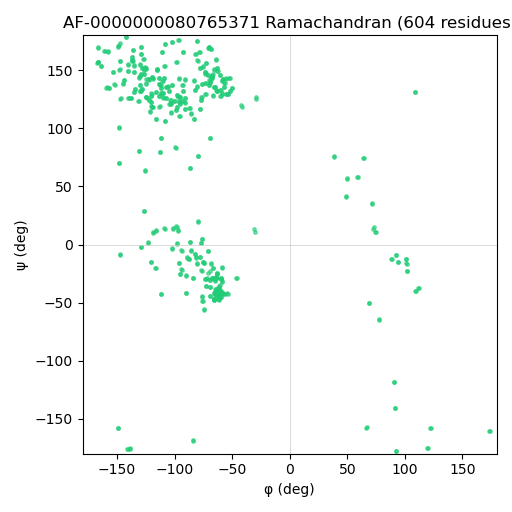THR A 1 170 ? 9.721 -9.981 -15.255 1 98.63 170 THR A CA 1
ATOM 1261 C C . THR A 1 170 ? 9.946 -10.304 -13.781 1 98.63 170 THR A C 1
ATOM 1263 O O . THR A 1 170 ? 9.996 -9.401 -12.943 1 98.63 170 THR A O 1
ATOM 1266 N N . LEU A 1 171 ? 10.007 -11.533 -13.499 1 98.57 171 LEU A N 1
ATOM 1267 C CA . LEU A 1 171 ? 10.295 -12.016 -12.153 1 98.57 171 LEU A CA 1
ATOM 1268 C C . LEU A 1 171 ? 11.703 -12.596 -12.073 1 98.57 171 LEU A C 1
ATOM 1270 O O . LEU A 1 171 ? 12.128 -13.331 -12.968 1 98.57 171 LEU A O 1
ATOM 1274 N N . TYR A 1 172 ? 12.432 -12.252 -11.022 1 97.28 172 TYR A N 1
ATOM 1275 C CA . TYR A 1 172 ? 13.766 -12.783 -10.762 1 97.28 172 TYR A CA 1
ATOM 1276 C C . TYR A 1 172 ? 13.774 -13.65 -9.509 1 97.28 172 TYR A C 1
ATOM 1278 O O . TYR A 1 172 ? 13.368 -13.202 -8.434 1 97.28 172 TYR A O 1
ATOM 1286 N N . LEU A 1 173 ? 14.286 -14.849 -9.665 1 97.18 173 LEU A N 1
ATOM 1287 C CA . LEU A 1 173 ? 14.312 -15.818 -8.576 1 97.18 173 LEU A CA 1
ATOM 1288 C C . LEU A 1 173 ? 15.717 -16.377 -8.378 1 97.18 173 LEU A C 1
ATOM 1290 O O . LEU A 1 173 ? 16.372 -16.775 -9.344 1 97.18 173 LEU A O 1
ATOM 1294 N N . PRO A 1 174 ? 16.146 -16.435 -7.173 1 95.29 174 PRO A N 1
ATOM 1295 C CA . PRO A 1 174 ? 17.386 -17.177 -6.931 1 95.29 174 PRO A CA 1
ATOM 1296 C C . PRO A 1 174 ? 17.233 -18.677 -7.173 1 95.29 174 PRO A C 1
ATOM 1298 O O . PRO A 1 174 ? 16.196 -19.256 -6.842 1 95.29 174 PRO A O 1
ATOM 1301 N N . VAL A 1 175 ? 18.267 -19.274 -7.673 1 96.16 175 VAL A N 1
ATOM 1302 C CA . VAL A 1 175 ? 18.258 -20.715 -7.904 1 96.16 175 VAL A CA 1
ATOM 1303 C C . VAL A 1 175 ? 18.837 -21.437 -6.69 1 96.16 175 VAL A C 1
ATOM 1305 O O . VAL A 1 175 ? 19.937 -21.115 -6.235 1 96.16 175 VAL A O 1
ATOM 1308 N N . TRP A 1 176 ? 18.139 -22.489 -6.215 1 95.87 176 TRP A N 1
ATOM 1309 C CA . TRP A 1 176 ? 18.543 -23.149 -4.977 1 95.87 176 TRP A CA 1
ATOM 1310 C C . TRP A 1 176 ? 18.947 -24.596 -5.239 1 95.87 176 TRP A C 1
ATOM 1312 O O . TRP A 1 176 ? 19.617 -25.219 -4.412 1 95.87 176 TRP A O 1
ATOM 1322 N N . VAL A 1 177 ? 18.51 -25.16 -6.375 1 97.11 177 VAL A N 1
ATOM 1323 C CA . VAL A 1 177 ? 18.854 -26.522 -6.767 1 97.11 177 VAL A CA 1
ATOM 1324 C C . VAL A 1 177 ? 19.204 -26.56 -8.252 1 97.11 177 VAL A C 1
ATOM 1326 O O . VAL A 1 177 ? 18.803 -25.677 -9.014 1 97.11 177 VAL A O 1
ATOM 1329 N N . PRO A 1 178 ? 19.955 -27.613 -8.661 1 97.67 178 PRO A N 1
ATOM 1330 C CA . PRO A 1 178 ? 20.173 -27.749 -10.103 1 97.67 178 PRO A CA 1
ATOM 1331 C C . PRO A 1 178 ? 18.869 -27.795 -10.896 1 97.67 178 PRO A C 1
ATOM 1333 O O . PRO A 1 178 ? 17.925 -28.483 -10.499 1 97.67 178 PRO A O 1
ATOM 1336 N N . GLY A 1 179 ? 18.808 -26.922 -11.954 1 98.37 179 GLY A N 1
ATOM 1337 C CA . GLY A 1 179 ? 17.63 -26.879 -12.805 1 98.37 179 GLY A CA 1
ATOM 1338 C C . GLY A 1 179 ? 16.624 -25.826 -12.379 1 98.37 179 GLY A C 1
ATOM 1339 O O . GLY A 1 179 ? 15.71 -25.491 -13.136 1 98.37 179 GLY A O 1
ATOM 1340 N N . ALA A 1 180 ? 16.744 -25.255 -11.104 1 98.07 180 ALA A N 1
ATOM 1341 C CA . ALA A 1 180 ? 15.847 -24.257 -10.529 1 98.07 180 ALA A CA 1
ATOM 1342 C C . ALA A 1 180 ? 14.473 -24.855 -10.241 1 98.07 180 ALA A C 1
ATOM 1344 O O . ALA A 1 180 ? 13.983 -24.785 -9.111 1 98.07 180 ALA A O 1
ATOM 1345 N N . ASN A 1 181 ? 13.917 -25.565 -11.357 1 98.71 181 ASN A N 1
ATOM 1346 C CA . ASN A 1 181 ? 12.647 -26.269 -11.216 1 98.71 181 ASN A CA 1
ATOM 1347 C C . ASN A 1 181 ? 11.5 -25.304 -10.925 1 98.71 181 ASN A C 1
ATOM 1349 O O . ASN A 1 181 ? 10.873 -25.381 -9.867 1 98.71 181 ASN A O 1
ATOM 1353 N N . PHE A 1 182 ? 11.08 -24.603 -11.905 1 98.8 182 PHE A N 1
ATOM 1354 C CA . PHE A 1 182 ? 10.071 -23.554 -11.827 1 98.8 182 PHE A CA 1
ATOM 1355 C C . PHE A 1 182 ? 8.668 -24.148 -11.859 1 98.8 182 PHE A C 1
ATOM 1357 O O . PHE A 1 182 ? 8.375 -25.015 -12.685 1 98.8 182 PHE A O 1
ATOM 1364 N N . SER A 1 183 ? 7.791 -23.706 -10.951 1 98.74 183 SER A N 1
ATOM 1365 C CA . SER A 1 183 ? 6.376 -24.062 -10.917 1 98.74 183 SER A CA 1
ATOM 1366 C C . SER A 1 183 ? 5.495 -22.819 -10.84 1 98.74 183 SER A C 1
ATOM 1368 O O . SER A 1 183 ? 5.918 -21.783 -10.322 1 98.74 183 SER A O 1
ATOM 1370 N N . VAL A 1 184 ? 4.291 -22.98 -11.37 1 98.75 184 VAL A N 1
ATOM 1371 C CA . VAL A 1 184 ? 3.391 -21.834 -11.446 1 98.75 184 VAL A CA 1
ATOM 1372 C C . VAL A 1 184 ? 1.944 -22.302 -11.306 1 98.75 184 VAL A C 1
ATOM 1374 O O . VAL A 1 184 ? 1.626 -23.455 -11.609 1 98.75 184 VAL A O 1
ATOM 1377 N N . GLY A 1 185 ? 1.083 -21.448 -10.762 1 98.44 185 GLY A N 1
ATOM 1378 C CA . GLY A 1 185 ? -0.341 -21.702 -10.612 1 98.44 185 GLY A CA 1
ATOM 1379 C C . GLY A 1 185 ? -1.06 -20.623 -9.825 1 98.44 185 GLY A C 1
ATOM 1380 O O . GLY A 1 185 ? -0.638 -19.464 -9.821 1 98.44 185 GLY A O 1
ATOM 1381 N N . ASP A 1 186 ? -2.227 -21.029 -9.342 1 98.21 186 ASP A N 1
ATOM 1382 C CA . ASP A 1 186 ? -3.031 -20.102 -8.551 1 98.21 186 ASP A CA 1
ATOM 1383 C C . ASP A 1 186 ? -3.37 -18.847 -9.352 1 98.21 186 ASP A C 1
ATOM 1385 O O . ASP A 1 186 ? -3.068 -17.731 -8.924 1 98.21 186 ASP A O 1
ATOM 1389 N N . GLY A 1 187 ? -4.006 -19.071 -10.452 1 98.76 187 GLY A N 1
ATOM 1390 C CA . GLY A 1 187 ? -4.368 -17.961 -11.318 1 98.76 187 GLY A CA 1
ATOM 1391 C C . GLY A 1 187 ? -5.343 -16.994 -10.673 1 98.76 187 GLY A C 1
ATOM 1392 O O . GLY A 1 187 ? -6.334 -17.413 -10.07 1 98.76 187 GLY A O 1
ATOM 1393 N N . HIS A 1 188 ? -5.049 -15.716 -10.786 1 98.9 188 HIS A N 1
ATOM 1394 C CA . HIS A 1 188 ? -5.902 -14.616 -10.35 1 98.9 188 HIS A CA 1
ATOM 1395 C C . HIS A 1 188 ? -6.406 -13.805 -11.539 1 98.9 188 HIS A C 1
ATOM 1397 O O . HIS A 1 188 ? -5.611 -13.221 -12.279 1 98.9 188 HIS A O 1
ATOM 1403 N N . GLY A 1 189 ? -7.74 -13.779 -11.697 1 98.85 189 GLY A N 1
ATOM 1404 C CA . GLY A 1 189 ? -8.298 -12.921 -12.729 1 98.85 189 GLY A CA 1
ATOM 1405 C C . GLY A 1 189 ? -8.217 -11.445 -12.386 1 98.85 189 GLY A C 1
ATOM 1406 O O . GLY A 1 189 ? -8.152 -10.598 -13.279 1 98.85 189 GLY A O 1
ATOM 1407 N N . ARG A 1 190 ? -8.248 -11.19 -11.122 1 98.28 190 ARG A N 1
ATOM 1408 C CA . ARG A 1 190 ? -8.104 -9.843 -10.579 1 98.28 190 ARG A CA 1
ATOM 1409 C C . ARG A 1 190 ? -7.869 -9.882 -9.073 1 98.28 190 ARG A C 1
ATOM 1411 O O . ARG A 1 190 ? -8.314 -10.809 -8.393 1 98.28 190 ARG A O 1
ATOM 1418 N N . GLN A 1 191 ? -7.268 -8.852 -8.594 1 98.85 191 GLN A N 1
ATOM 1419 C CA . GLN A 1 191 ? -6.973 -8.765 -7.168 1 98.85 191 GLN A CA 1
ATOM 1420 C C . GLN A 1 191 ? -6.746 -7.317 -6.74 1 98.85 191 GLN A C 1
ATOM 1422 O O . GLN A 1 191 ? -6.099 -6.548 -7.454 1 98.85 191 GLN A O 1
ATOM 1427 N N . GLY A 1 192 ? -7.281 -6.887 -5.679 1 98.65 192 GLY A N 1
ATOM 1428 C CA . GLY A 1 192 ? -6.837 -5.671 -5.017 1 98.65 192 GLY A CA 1
ATOM 1429 C C . GLY A 1 192 ? -5.598 -5.874 -4.165 1 98.65 192 GLY A C 1
ATOM 1430 O O . GLY A 1 192 ? -5.329 -6.986 -3.706 1 98.65 192 GLY A O 1
ATOM 1431 N N . ASP A 1 193 ? -4.842 -4.748 -3.874 1 98.47 193 ASP A N 1
ATOM 1432 C CA . ASP A 1 193 ? -3.779 -4.834 -2.878 1 98.47 193 ASP A CA 1
ATOM 1433 C C . ASP A 1 193 ? -4.332 -5.262 -1.52 1 98.47 193 ASP A C 1
ATOM 1435 O O . ASP A 1 193 ? -5.306 -4.685 -1.031 1 98.47 193 ASP A O 1
ATOM 1439 N N . GLY A 1 194 ? -3.625 -6.294 -0.975 1 98.47 194 GLY A N 1
ATOM 1440 C CA . GLY A 1 194 ? -4.048 -6.827 0.31 1 98.47 194 GLY A CA 1
ATOM 1441 C C . GLY A 1 194 ? -4.619 -8.229 0.216 1 98.47 194 GLY A C 1
ATOM 1442 O O . GLY A 1 194 ? -4.431 -9.043 1.122 1 98.47 194 GLY A O 1
ATOM 1443 N N . GLU A 1 195 ? -5.421 -8.532 -0.963 1 98.79 195 GLU A N 1
ATOM 1444 C CA . GLU A 1 195 ? -6.135 -9.803 -1.058 1 98.79 195 GLU A CA 1
ATOM 1445 C C . GLU A 1 195 ? -6.713 -10.214 0.293 1 98.79 195 GLU A C 1
ATOM 1447 O O . GLU A 1 195 ? -6.322 -11.239 0.855 1 98.79 195 GLU A O 1
ATOM 1452 N N . VAL A 1 196 ? -7.673 -9.671 0.671 1 98.9 196 VAL A N 1
ATOM 1453 C CA . VAL A 1 196 ? -7.922 -9.568 2.105 1 98.9 196 VAL A CA 1
ATOM 1454 C C . VAL A 1 196 ? -8.845 -10.699 2.552 1 98.9 196 VAL A C 1
ATOM 1456 O O . VAL A 1 196 ? -8.827 -11.099 3.719 1 98.9 196 VAL A O 1
ATOM 1459 N N . CYS A 1 197 ? -9.681 -11.266 1.66 1 98.69 197 CYS A N 1
ATOM 1460 C CA . CYS A 1 197 ? -10.705 -12.19 2.135 1 98.69 197 CYS A CA 1
ATOM 1461 C C . CYS A 1 197 ? -10.289 -13.636 1.893 1 98.69 197 CYS A C 1
ATOM 1463 O O . CYS A 1 197 ? -11.137 -14.53 1.842 1 98.69 197 CYS A O 1
ATOM 1465 N N . VAL A 1 198 ? -9.001 -13.858 1.576 1 97.44 198 VAL A N 1
ATOM 1466 C CA . VAL A 1 198 ? -8.378 -15.159 1.355 1 97.44 198 VAL A CA 1
ATOM 1467 C C . VAL A 1 198 ? -8.06 -15.334 -0.128 1 97.44 198 VAL A C 1
ATOM 1469 O O . VAL A 1 198 ? -6.983 -15.817 -0.485 1 97.44 198 VAL A O 1
ATOM 1472 N N . ASN A 1 199 ? -9.012 -14.873 -0.947 1 97.46 199 ASN A N 1
ATOM 1473 C CA . ASN A 1 199 ? -8.876 -15.137 -2.376 1 97.46 199 ASN A CA 1
ATOM 1474 C C . ASN A 1 199 ? -8.971 -13.853 -3.194 1 97.46 199 ASN A C 1
ATOM 1476 O O . ASN A 1 199 ? -9.647 -12.904 -2.792 1 97.46 199 ASN A O 1
ATOM 1480 N N . ALA A 1 200 ? -8.274 -13.918 -4.313 1 98.59 200 ALA A N 1
ATOM 1481 C CA . ALA A 1 200 ? -8.586 -13.075 -5.464 1 98.59 200 ALA A CA 1
ATOM 1482 C C . ALA A 1 200 ? -9.693 -13.693 -6.313 1 98.59 200 ALA A C 1
ATOM 1484 O O . ALA A 1 200 ? -10.476 -14.51 -5.823 1 98.59 200 ALA A O 1
ATOM 1485 N N . LEU A 1 201 ? -9.924 -13.193 -7.474 1 98.87 201 LEU A N 1
ATOM 1486 C CA . LEU A 1 201 ? -10.664 -13.986 -8.45 1 98.87 201 LEU A CA 1
ATOM 1487 C C . LEU A 1 201 ? -9.831 -15.168 -8.934 1 98.87 201 LEU A C 1
ATOM 1489 O O . LEU A 1 201 ? -9.052 -15.037 -9.881 1 98.87 201 LEU A O 1
ATOM 1493 N N . GLU A 1 202 ? -10.02 -16.258 -8.233 1 98.78 202 GLU A N 1
ATOM 1494 C CA . GLU A 1 202 ? -9.288 -17.474 -8.577 1 98.78 202 GLU A CA 1
ATOM 1495 C C . GLU A 1 202 ? -9.837 -18.106 -9.852 1 98.78 202 GLU A C 1
ATOM 1497 O O . GLU A 1 202 ? -11.046 -18.31 -9.98 1 98.78 202 GLU A O 1
ATOM 1502 N N . MET A 1 203 ? -8.94 -18.414 -10.79 1 98.47 203 MET A N 1
ATOM 1503 C CA . MET A 1 203 ? -9.425 -19.015 -12.029 1 98.47 203 MET A CA 1
ATOM 1504 C C . MET A 1 203 ? -8.295 -19.718 -12.772 1 98.47 203 MET A C 1
ATOM 1506 O O . MET A 1 203 ? -7.127 -19.586 -12.403 1 98.47 203 MET A O 1
ATOM 1510 N N . GLY A 1 204 ? -8.662 -20.503 -13.717 1 98.39 204 GLY A N 1
ATOM 1511 C CA . GLY A 1 204 ? -7.669 -21.063 -14.619 1 98.39 204 GLY A CA 1
ATOM 1512 C C . GLY A 1 204 ? -7.067 -20.034 -15.557 1 98.39 204 GLY A C 1
ATOM 1513 O O . GLY A 1 204 ? -7.776 -19.17 -16.077 1 98.39 204 GLY A O 1
ATOM 1514 N N . LEU A 1 205 ? -5.763 -20.114 -15.736 1 98.84 205 LEU A N 1
ATOM 1515 C CA . LEU A 1 205 ? -5.023 -19.241 -16.64 1 98.84 205 LEU A CA 1
ATOM 1516 C C . LEU A 1 205 ? -4.022 -20.039 -17.468 1 98.84 205 LEU A C 1
ATOM 1518 O O . LEU A 1 205 ? -3.508 -21.062 -17.011 1 98.84 205 LEU A O 1
ATOM 1522 N N . THR A 1 206 ? -3.782 -19.592 -18.645 1 98.87 206 THR A N 1
ATOM 1523 C CA . THR A 1 206 ? -2.647 -20.027 -19.452 1 98.87 206 THR A CA 1
ATOM 1524 C C . THR A 1 206 ? -1.593 -18.928 -19.54 1 98.87 206 THR A C 1
ATOM 1526 O O . THR A 1 206 ? -1.907 -17.785 -19.881 1 98.87 206 THR A O 1
ATOM 1529 N N . GLY A 1 207 ? -0.411 -19.28 -19.191 1 98.82 207 GLY A N 1
ATOM 1530 C CA . GLY A 1 207 ? 0.689 -18.33 -19.229 1 98.82 207 GLY A CA 1
ATOM 1531 C C . GLY A 1 207 ? 1.815 -18.759 -20.151 1 98.82 207 GLY A C 1
ATOM 1532 O O . GLY A 1 207 ? 2.11 -19.95 -20.268 1 98.82 207 GLY A O 1
ATOM 1533 N N . THR A 1 208 ? 2.419 -17.823 -20.799 1 98.95 208 THR A N 1
ATOM 1534 C CA . THR A 1 208 ? 3.645 -18.043 -21.559 1 98.95 208 THR A CA 1
ATOM 1535 C C . THR A 1 208 ? 4.825 -17.334 -20.9 1 98.95 208 THR A C 1
ATOM 1537 O O . THR A 1 208 ? 4.764 -16.132 -20.633 1 98.95 208 THR A O 1
ATOM 1540 N N . PHE A 1 209 ? 5.888 -18.084 -20.723 1 98.93 209 PHE A N 1
ATOM 1541 C CA . PHE A 1 209 ? 7.058 -17.583 -20.01 1 98.93 209 PHE A CA 1
ATOM 1542 C C . PHE A 1 209 ? 8.329 -17.831 -20.813 1 98.93 209 PHE A C 1
ATOM 1544 O O . PHE A 1 209 ? 8.491 -18.893 -21.417 1 98.93 209 PHE A O 1
ATOM 1551 N N . THR A 1 210 ? 9.162 -16.857 -20.837 1 98.94 210 THR A N 1
ATOM 1552 C CA . THR A 1 210 ? 10.526 -17.043 -21.32 1 98.94 210 THR A CA 1
ATOM 1553 C C . THR A 1 210 ? 11.514 -17.06 -20.157 1 98.94 210 THR A C 1
ATOM 1555 O O . THR A 1 210 ? 11.443 -16.214 -19.263 1 98.94 210 THR A O 1
ATOM 1558 N N . PHE A 1 211 ? 12.422 -18.011 -20.24 1 98.82 211 PHE A N 1
ATOM 1559 C CA . PHE A 1 211 ? 13.376 -18.184 -19.15 1 98.82 211 PHE A CA 1
ATOM 1560 C C . PHE A 1 211 ? 14.774 -17.76 -19.583 1 98.82 211 PHE A C 1
ATOM 1562 O O . PHE A 1 211 ? 15.274 -18.211 -20.615 1 98.82 211 PHE A O 1
ATOM 1569 N N . VAL A 1 212 ? 15.365 -16.888 -18.832 1 97.76 212 VAL A N 1
ATOM 1570 C CA . VAL A 1 212 ? 16.753 -16.5 -19.062 1 97.76 212 VAL A CA 1
ATOM 1571 C C . VAL A 1 212 ? 17.581 -16.776 -17.809 1 97.76 212 VAL A C 1
ATOM 1573 O O . VAL A 1 212 ? 17.26 -16.284 -16.724 1 97.76 212 VAL A O 1
ATOM 1576 N N . LEU A 1 213 ? 18.604 -17.532 -17.969 1 96.64 213 LEU A N 1
ATOM 1577 C CA . LEU A 1 213 ? 19.472 -17.91 -16.859 1 96.64 213 LEU A CA 1
ATOM 1578 C C . LEU A 1 213 ? 20.677 -16.979 -16.77 1 96.64 213 LEU A C 1
ATOM 1580 O O . LEU A 1 213 ? 21.404 -16.803 -17.751 1 96.64 213 LEU A O 1
ATOM 1584 N N . HIS A 1 214 ? 20.831 -16.326 -15.653 1 94.54 214 HIS A N 1
ATOM 1585 C CA . HIS A 1 214 ? 22.03 -15.554 -15.348 1 94.54 214 HIS A CA 1
ATOM 1586 C C . HIS A 1 214 ? 22.987 -16.347 -14.464 1 94.54 214 HIS A C 1
ATOM 1588 O O . HIS A 1 214 ? 22.713 -16.559 -13.281 1 94.54 214 HIS A O 1
ATOM 1594 N N . LYS A 1 215 ? 24.113 -16.637 -14.979 1 93.12 215 LYS A N 1
ATOM 1595 C CA . LYS A 1 215 ? 25.094 -17.449 -14.263 1 93.12 215 LYS A CA 1
ATOM 1596 C C . LYS A 1 215 ? 25.869 -16.609 -13.252 1 93.12 215 LYS A C 1
ATOM 1598 O O . LYS A 1 215 ? 26.316 -15.504 -13.568 1 93.12 215 LYS A O 1
ATOM 1603 N N . LYS A 1 216 ? 26.031 -17.136 -12.153 1 86.2 216 LYS A N 1
ATOM 1604 C CA . LYS A 1 216 ? 26.844 -16.475 -11.137 1 86.2 216 LYS A CA 1
ATOM 1605 C C . LYS A 1 216 ? 28.235 -16.148 -11.673 1 86.2 216 LYS A C 1
ATOM 1607 O O . LYS A 1 216 ? 28.778 -15.077 -11.393 1 86.2 216 LYS A O 1
ATOM 1612 N N . ALA A 1 217 ? 28.818 -17.047 -12.396 1 76.02 217 ALA A N 1
ATOM 1613 C CA . ALA A 1 217 ? 30.181 -16.946 -12.912 1 76.02 217 ALA A CA 1
ATOM 1614 C C . ALA A 1 217 ? 30.329 -15.742 -13.838 1 76.02 217 ALA A C 1
ATOM 1616 O O . ALA A 1 217 ? 31.427 -15.203 -13.996 1 76.02 217 ALA A O 1
ATOM 1617 N N . ASN A 1 218 ? 29.372 -15.426 -14.575 1 70.3 218 ASN A N 1
ATOM 1618 C CA . ASN A 1 218 ? 29.434 -14.323 -15.528 1 70.3 218 ASN A CA 1
ATOM 1619 C C . ASN A 1 218 ? 29.238 -12.975 -14.84 1 70.3 218 ASN A C 1
ATOM 1621 O O . ASN A 1 218 ? 29.17 -11.939 -15.503 1 70.3 218 ASN A O 1
ATOM 1625 N N . GLY A 1 219 ? 29.458 -12.972 -13.585 1 59.26 219 GLY A N 1
ATOM 1626 C CA . GLY A 1 219 ? 29.295 -11.719 -12.865 1 59.26 219 GLY A CA 1
ATOM 1627 C C . GLY A 1 219 ? 27.843 -11.311 -12.699 1 59.26 219 GLY A C 1
ATOM 1628 O O . GLY A 1 219 ? 27.515 -10.125 -12.765 1 59.26 219 GLY A O 1
ATOM 1629 N N . ALA A 1 220 ? 27.021 -12.339 -12.993 1 54.02 220 ALA A N 1
ATOM 1630 C CA . ALA A 1 220 ? 25.628 -11.997 -12.715 1 54.02 220 ALA A CA 1
ATOM 1631 C C . ALA A 1 220 ? 25.527 -11.007 -11.558 1 54.02 220 ALA A C 1
ATOM 1633 O O . ALA A 1 220 ? 24.444 -10.798 -11.005 1 54.02 220 ALA A O 1
ATOM 1634 N N . ALA A 1 221 ? 26.915 -10.527 -11.295 1 44.57 221 ALA A N 1
ATOM 1635 C CA . ALA A 1 221 ? 27.255 -9.488 -10.326 1 44.57 221 ALA A CA 1
ATOM 1636 C C . ALA A 1 221 ? 26.316 -8.291 -10.453 1 44.57 221 ALA A C 1
ATOM 1638 O O . ALA A 1 221 ? 26.109 -7.552 -9.488 1 44.57 221 ALA A O 1
ATOM 1639 N N . ASP A 1 222 ? 25.873 -8.187 -11.76 1 47.76 222 ASP A N 1
ATOM 1640 C CA . ASP A 1 222 ? 25.087 -6.98 -11.996 1 47.76 222 ASP A CA 1
ATOM 1641 C C . ASP A 1 222 ? 23.737 -7.056 -11.286 1 47.76 222 ASP A C 1
ATOM 1643 O O . ASP A 1 222 ? 22.992 -6.075 -11.251 1 47.76 222 ASP A O 1
ATOM 1647 N N . ILE A 1 223 ? 23.47 -8.293 -11.085 1 55.13 223 ILE A N 1
ATOM 1648 C CA . ILE A 1 223 ? 22.315 -8.412 -10.201 1 55.13 223 ILE A CA 1
ATOM 1649 C C . ILE A 1 223 ? 22.784 -8.689 -8.775 1 55.13 223 ILE A C 1
ATOM 1651 O O . ILE A 1 223 ? 23.354 -9.746 -8.496 1 55.13 223 ILE A O 1
ATOM 1655 N N . ALA A 1 224 ? 23.107 -7.735 -8.089 1 53.53 224 ALA A N 1
ATOM 1656 C CA . ALA A 1 224 ? 23.468 -7.917 -6.685 1 53.53 224 ALA A CA 1
ATOM 1657 C C . ALA A 1 224 ? 22.741 -9.116 -6.083 1 53.53 224 ALA A C 1
ATOM 1659 O O . ALA A 1 224 ? 21.584 -9.381 -6.417 1 53.53 224 ALA A O 1
ATOM 1660 N N . PRO A 1 225 ? 23.561 -10.028 -5.515 1 55.76 225 PRO A N 1
ATOM 1661 C CA . PRO A 1 225 ? 22.931 -11.169 -4.847 1 55.76 225 PRO A CA 1
ATOM 1662 C C . PRO A 1 225 ? 21.702 -10.771 -4.032 1 55.76 225 PRO A C 1
ATOM 1664 O O . PRO A 1 225 ? 21.704 -9.727 -3.376 1 55.76 225 PRO A O 1
ATOM 1667 N N . PHE A 1 226 ? 20.724 -11.337 -4.475 1 72.3 226 PHE A N 1
ATOM 1668 C CA . PHE A 1 226 ? 19.56 -11.162 -3.613 1 72.3 226 PHE A CA 1
ATOM 1669 C C . PHE A 1 226 ? 18.996 -12.512 -3.186 1 72.3 226 PHE A C 1
ATOM 1671 O O . PHE A 1 226 ? 19.067 -13.486 -3.937 1 72.3 226 PHE A O 1
ATOM 1678 N N . ALA A 1 227 ? 18.598 -12.466 -2.02 1 78.1 227 ALA A N 1
ATOM 1679 C CA . ALA A 1 227 ? 18.116 -13.7 -1.404 1 78.1 227 ALA A CA 1
ATOM 1680 C C . ALA A 1 227 ? 16.603 -13.831 -1.547 1 78.1 227 ALA A C 1
ATOM 1682 O O . ALA A 1 227 ? 16.037 -14.893 -1.278 1 78.1 227 ALA A O 1
ATOM 1683 N N . TRP A 1 228 ? 16.031 -12.775 -2.087 1 90.25 228 TRP A N 1
ATOM 1684 C CA . TRP A 1 228 ? 14.573 -12.777 -2.147 1 90.25 228 TRP A CA 1
ATOM 1685 C C . TRP A 1 228 ? 14.086 -12.439 -3.552 1 90.25 228 TRP A C 1
ATOM 1687 O O . TRP A 1 228 ? 14.802 -11.803 -4.328 1 90.25 228 TRP A O 1
ATOM 1697 N N . PRO A 1 229 ? 12.873 -12.89 -3.893 1 95.33 229 PRO A N 1
ATOM 1698 C CA . PRO A 1 229 ? 12.325 -12.546 -5.207 1 95.33 229 PRO A CA 1
ATOM 1699 C C . PRO A 1 229 ? 12.22 -11.039 -5.428 1 95.33 229 PRO A C 1
ATOM 1701 O O . PRO A 1 229 ? 11.928 -10.293 -4.489 1 95.33 229 PRO A O 1
ATOM 1704 N N . ARG A 1 230 ? 12.479 -10.585 -6.581 1 96.42 230 ARG A N 1
ATOM 1705 C CA . ARG A 1 230 ? 12.197 -9.229 -7.04 1 96.42 230 ARG A CA 1
ATOM 1706 C C . ARG A 1 230 ? 11.601 -9.238 -8.443 1 96.42 230 ARG A C 1
ATOM 1708 O O . ARG A 1 230 ? 11.587 -10.274 -9.111 1 96.42 230 ARG A O 1
ATOM 1715 N N . ALA A 1 231 ? 11.087 -8.155 -8.87 1 97.98 231 ALA A N 1
ATOM 1716 C CA . ALA A 1 231 ? 10.444 -8.102 -10.18 1 97.98 231 ALA A CA 1
ATOM 1717 C C . ALA A 1 231 ? 10.585 -6.717 -10.805 1 97.98 231 ALA A C 1
ATOM 1719 O O . ALA A 1 231 ? 11.196 -5.823 -10.215 1 97.98 231 ALA A O 1
ATOM 1720 N N . GLU A 1 232 ? 10.227 -6.624 -12.016 1 97.56 232 GLU A N 1
ATOM 1721 C CA . GLU A 1 232 ? 10.102 -5.325 -12.67 1 97.56 232 GLU A CA 1
ATOM 1722 C C . GLU A 1 232 ? 8.944 -5.318 -13.664 1 97.56 232 GLU A C 1
ATOM 1724 O O . GLU A 1 232 ? 8.655 -6.336 -14.296 1 97.56 232 GLU A O 1
ATOM 1729 N N . THR A 1 233 ? 8.264 -4.324 -13.676 1 98.34 233 THR A N 1
ATOM 1730 C CA . THR A 1 233 ? 7.286 -3.991 -14.705 1 98.34 233 THR A CA 1
ATOM 1731 C C . THR A 1 233 ? 7.889 -3.044 -15.739 1 98.34 233 THR A C 1
ATOM 1733 O O . THR A 1 233 ? 9.035 -2.611 -15.597 1 98.34 233 THR A O 1
ATOM 1736 N N . PRO A 1 234 ? 7.134 -2.716 -16.782 1 97.86 234 PRO A N 1
ATOM 1737 C CA . PRO A 1 234 ? 7.681 -1.746 -17.733 1 97.86 234 PRO A CA 1
ATOM 1738 C C . PRO A 1 234 ? 8.016 -0.406 -17.082 1 97.86 234 PRO A C 1
ATOM 1740 O O . PRO A 1 234 ? 8.916 0.3 -17.544 1 97.86 234 PRO A O 1
ATOM 1743 N N . THR A 1 235 ? 7.411 -0.155 -15.915 1 98.19 235 THR A N 1
ATOM 1744 C CA . THR A 1 235 ? 7.551 1.201 -15.396 1 98.19 235 THR A CA 1
ATOM 1745 C C . THR A 1 235 ? 8.218 1.188 -14.023 1 98.19 235 THR A C 1
ATOM 1747 O O . THR A 1 235 ? 8.67 2.226 -13.537 1 98.19 235 THR A O 1
ATOM 1750 N N . HIS A 1 236 ? 8.296 0.065 -13.375 1 98.53 236 HIS A N 1
ATOM 1751 C CA . HIS A 1 236 ? 8.782 0.059 -12 1 98.53 236 HIS A CA 1
ATOM 1752 C C . HIS A 1 236 ? 9.682 -1.145 -11.739 1 98.53 236 HIS A C 1
ATOM 1754 O O . HIS A 1 236 ? 9.503 -2.202 -12.348 1 98.53 236 HIS A O 1
ATOM 1760 N N . TYR A 1 237 ? 10.62 -0.922 -10.842 1 97.98 237 TYR A N 1
ATOM 1761 C CA . TYR A 1 237 ? 11.196 -2.039 -10.102 1 97.98 237 TYR A CA 1
ATOM 1762 C C . TYR A 1 237 ? 10.325 -2.411 -8.909 1 97.98 237 TYR A C 1
ATOM 1764 O O . TYR A 1 237 ? 9.766 -1.535 -8.244 1 97.98 237 TYR A O 1
ATOM 1772 N N . VAL A 1 238 ? 10.211 -3.696 -8.662 1 98.51 238 VAL A N 1
ATOM 1773 C CA . VAL A 1 238 ? 9.354 -4.196 -7.592 1 98.51 238 VAL A CA 1
ATOM 1774 C C . VAL A 1 238 ? 10.183 -5.01 -6.602 1 98.51 238 VAL A C 1
ATOM 1776 O O . VAL A 1 238 ? 10.733 -6.056 -6.955 1 98.51 238 VAL A O 1
ATOM 1779 N N . LEU A 1 239 ? 10.322 -4.541 -5.367 1 97.83 239 LEU A N 1
ATOM 1780 C CA . LEU A 1 239 ? 11.026 -5.228 -4.29 1 97.83 239 LEU A CA 1
ATOM 1781 C C . LEU A 1 239 ? 10.053 -5.677 -3.205 1 97.83 239 LEU A C 1
ATOM 1783 O O . LEU A 1 239 ? 9.153 -4.926 -2.823 1 97.83 239 LEU A O 1
ATOM 1787 N N . MET A 1 240 ? 10.234 -6.897 -2.715 1 97.92 240 MET A N 1
ATOM 1788 C CA . MET A 1 240 ? 9.191 -7.5 -1.89 1 97.92 240 MET A CA 1
ATOM 1789 C C . MET A 1 240 ? 9.749 -7.939 -0.541 1 97.92 240 MET A C 1
ATOM 1791 O O . MET A 1 240 ? 10.924 -8.292 -0.435 1 97.92 240 MET A O 1
ATOM 1795 N N . GLY A 1 241 ? 8.897 -7.936 0.467 1 97.94 241 GLY A N 1
ATOM 1796 C CA . GLY A 1 241 ? 9.121 -8.531 1.775 1 97.94 241 GLY A CA 1
ATOM 1797 C C . GLY A 1 241 ? 7.976 -9.415 2.232 1 97.94 241 GLY A C 1
ATOM 1798 O O . GLY A 1 241 ? 6.81 -9.12 1.961 1 97.94 241 GLY A O 1
ATOM 1799 N N . PHE A 1 242 ? 8.334 -10.528 2.942 1 98.01 242 PHE A N 1
ATOM 1800 C CA . PHE A 1 242 ? 7.351 -11.5 3.405 1 98.01 242 PHE A CA 1
ATOM 1801 C C . PHE A 1 242 ? 7.627 -11.903 4.849 1 98.01 242 PHE A C 1
ATOM 1803 O O . PHE A 1 242 ? 8.757 -12.253 5.196 1 98.01 242 PHE A O 1
ATOM 1810 N N . HIS A 1 243 ? 6.632 -11.874 5.642 1 98.45 243 HIS A N 1
ATOM 1811 C CA . HIS A 1 243 ? 6.713 -12.273 7.043 1 98.45 243 HIS A CA 1
ATOM 1812 C C . HIS A 1 243 ? 5.324 -12.448 7.648 1 98.45 243 HIS A C 1
ATOM 1814 O O . HIS A 1 243 ? 4.348 -11.889 7.143 1 98.45 243 HIS A O 1
ATOM 1820 N N . GLU A 1 244 ? 5.235 -13.195 8.665 1 98.36 244 GLU A N 1
ATOM 1821 C CA . GLU A 1 244 ? 3.957 -13.366 9.35 1 98.36 244 GLU A CA 1
ATOM 1822 C C . GLU A 1 244 ? 3.469 -12.048 9.946 1 98.36 244 GLU A C 1
ATOM 1824 O O . GLU A 1 244 ? 2.263 -11.822 10.062 1 98.36 244 GLU A O 1
ATOM 1829 N N . ASP A 1 245 ? 4.437 -11.195 10.289 1 98.43 245 ASP A N 1
ATOM 1830 C CA . ASP A 1 245 ? 4.191 -9.86 10.826 1 98.43 245 ASP A CA 1
ATOM 1831 C C . ASP A 1 245 ? 4.355 -8.795 9.744 1 98.43 245 ASP A C 1
ATOM 1833 O O . ASP A 1 245 ? 5.424 -8.672 9.143 1 98.43 245 ASP A O 1
ATOM 1837 N N . LEU A 1 246 ? 3.315 -8.01 9.543 1 98.71 246 LEU A N 1
ATOM 1838 C CA . LEU A 1 246 ? 3.321 -7.045 8.449 1 98.71 246 LEU A CA 1
ATOM 1839 C C . LEU A 1 246 ? 4.394 -5.983 8.666 1 98.71 246 LEU A C 1
ATOM 1841 O O . LEU A 1 246 ? 4.979 -5.48 7.705 1 98.71 246 LEU A O 1
ATOM 1845 N N . ASP A 1 247 ? 4.727 -5.626 9.936 1 98.67 247 ASP A N 1
ATOM 1846 C CA . ASP A 1 247 ? 5.823 -4.704 10.216 1 98.67 247 ASP A CA 1
ATOM 1847 C C . ASP A 1 247 ? 7.152 -5.262 9.713 1 98.67 247 ASP A C 1
ATOM 1849 O O . ASP A 1 247 ? 7.947 -4.537 9.11 1 98.67 247 ASP A O 1
ATOM 1853 N N . LEU A 1 248 ? 7.316 -6.513 9.986 1 98.64 248 LEU A N 1
ATOM 1854 C CA . LEU A 1 248 ? 8.581 -7.123 9.591 1 98.64 248 LEU A CA 1
ATOM 1855 C C . LEU A 1 248 ? 8.644 -7.314 8.079 1 98.64 248 LEU A C 1
ATOM 1857 O O . LEU A 1 248 ? 9.715 -7.205 7.479 1 98.64 248 LEU A O 1
ATOM 1861 N N . ALA A 1 249 ? 7.487 -7.634 7.461 1 98.63 249 ALA A N 1
ATOM 1862 C CA . ALA A 1 249 ? 7.449 -7.666 6.001 1 98.63 249 ALA A CA 1
ATOM 1863 C C . ALA A 1 249 ? 7.828 -6.31 5.412 1 98.63 249 ALA A C 1
ATOM 1865 O O . ALA A 1 249 ? 8.583 -6.238 4.439 1 98.63 249 ALA A O 1
ATOM 1866 N N . MET A 1 250 ? 7.339 -5.253 6.008 1 98.84 250 MET A N 1
ATOM 1867 C CA . MET A 1 250 ? 7.646 -3.886 5.597 1 98.84 250 MET A CA 1
ATOM 1868 C C . MET A 1 250 ? 9.139 -3.602 5.724 1 98.84 250 MET A C 1
ATOM 1870 O O . MET A 1 250 ? 9.754 -3.065 4.801 1 98.84 250 MET A O 1
ATOM 1874 N N . LYS A 1 251 ? 9.709 -3.947 6.819 1 98.72 251 LYS A N 1
ATOM 1875 C CA . LYS A 1 251 ? 11.137 -3.738 7.036 1 98.72 251 LYS A CA 1
ATOM 1876 C C . LYS A 1 251 ? 11.967 -4.5 6.006 1 98.72 251 LYS A C 1
ATOM 1878 O O . LYS A 1 251 ? 12.958 -3.978 5.491 1 98.72 251 LYS A O 1
ATOM 1883 N N . GLN A 1 252 ? 11.53 -5.685 5.728 1 97.79 252 GLN A N 1
ATOM 1884 C CA . GLN A 1 252 ? 12.255 -6.498 4.757 1 97.79 252 GLN A CA 1
ATOM 1885 C C . GLN A 1 252 ? 12.185 -5.883 3.362 1 97.79 252 GLN A C 1
ATOM 1887 O O . GLN A 1 252 ? 13.197 -5.799 2.664 1 97.79 252 GLN A O 1
ATOM 1892 N N . ALA A 1 253 ? 11.01 -5.504 2.94 1 98.3 253 ALA A N 1
ATOM 1893 C CA . ALA A 1 253 ? 10.868 -4.852 1.641 1 98.3 253 ALA A CA 1
ATOM 1894 C C . ALA A 1 253 ? 11.743 -3.605 1.554 1 98.3 253 ALA A C 1
ATOM 1896 O O . ALA A 1 253 ? 12.397 -3.368 0.535 1 98.3 253 ALA A O 1
ATOM 1897 N N . LEU A 1 254 ? 11.755 -2.866 2.593 1 98.72 254 LEU A N 1
ATOM 1898 C CA . LEU A 1 254 ? 12.529 -1.63 2.634 1 98.72 254 LEU A CA 1
ATOM 1899 C C . LEU A 1 254 ? 14.024 -1.922 2.558 1 98.72 254 LEU A C 1
ATOM 1901 O O . LEU A 1 254 ? 14.746 -1.286 1.787 1 98.72 254 LEU A O 1
ATOM 1905 N N . ARG A 1 255 ? 14.496 -2.855 3.321 1 97.64 255 ARG A N 1
ATOM 1906 C CA . ARG A 1 255 ? 15.911 -3.21 3.283 1 97.64 255 ARG A CA 1
ATOM 1907 C C . ARG A 1 255 ? 16.318 -3.691 1.894 1 97.64 255 ARG A C 1
ATOM 1909 O O . ARG A 1 255 ? 17.382 -3.324 1.392 1 97.64 255 ARG A O 1
ATOM 1916 N N . GLN A 1 256 ? 15.446 -4.48 1.297 1 96.44 256 GLN A N 1
ATOM 1917 C CA . GLN A 1 256 ? 15.729 -4.94 -0.059 1 96.44 256 GLN A CA 1
ATOM 1918 C C . GLN A 1 256 ? 15.812 -3.768 -1.032 1 96.44 256 GLN A C 1
ATOM 1920 O O . GLN A 1 256 ? 16.635 -3.773 -1.949 1 96.44 256 GLN A O 1
ATOM 1925 N N . THR A 1 257 ? 14.995 -2.811 -0.841 1 97.45 257 THR A N 1
ATOM 1926 C CA . THR A 1 257 ? 14.974 -1.648 -1.722 1 97.45 257 THR A CA 1
ATOM 1927 C C . THR A 1 257 ? 16.238 -0.812 -1.543 1 97.45 257 THR A C 1
ATOM 1929 O O . THR A 1 257 ? 16.859 -0.399 -2.525 1 97.45 257 THR A O 1
ATOM 1932 N N . ILE A 1 258 ? 16.617 -0.6 -0.328 1 97.63 258 ILE A N 1
ATOM 1933 C CA . ILE A 1 258 ? 17.838 0.145 -0.039 1 97.63 258 ILE A CA 1
ATOM 1934 C C . ILE A 1 258 ? 19.038 -0.571 -0.656 1 97.63 258 ILE A C 1
ATOM 1936 O O . ILE A 1 258 ? 19.877 0.057 -1.305 1 97.63 258 ILE A O 1
ATOM 1940 N N . ASP A 1 259 ? 19.091 -1.878 -0.476 1 95.96 259 ASP A N 1
ATOM 1941 C CA . ASP A 1 259 ? 20.18 -2.664 -1.048 1 95.96 259 ASP A CA 1
ATOM 1942 C C . ASP A 1 259 ? 20.193 -2.557 -2.571 1 95.96 259 ASP A C 1
ATOM 1944 O O . ASP A 1 259 ? 21.257 -2.431 -3.18 1 95.96 259 ASP A O 1
ATOM 1948 N N . PHE A 1 260 ? 19.028 -2.621 -3.146 1 96.47 260 PHE A N 1
ATOM 1949 C CA . PHE A 1 260 ? 18.88 -2.53 -4.594 1 96.47 260 PHE A CA 1
ATOM 1950 C C . PHE A 1 260 ? 19.384 -1.186 -5.106 1 96.47 260 PHE A C 1
ATOM 1952 O O . PHE A 1 260 ? 20.123 -1.128 -6.091 1 96.47 260 PHE A O 1
ATOM 1959 N N . ILE A 1 261 ? 19.037 -0.11 -4.476 1 96.53 261 ILE A N 1
ATOM 1960 C CA . ILE A 1 261 ? 19.419 1.242 -4.87 1 96.53 261 ILE A CA 1
ATOM 1961 C C . ILE A 1 261 ? 20.928 1.417 -4.717 1 96.53 261 ILE A C 1
ATOM 1963 O O . ILE A 1 261 ? 21.598 1.911 -5.627 1 96.53 261 ILE A O 1
ATOM 1967 N N . THR A 1 262 ? 21.495 0.99 -3.585 1 95.87 262 THR A N 1
ATOM 1968 C CA . THR A 1 262 ? 22.91 1.207 -3.305 1 95.87 262 THR A CA 1
ATOM 1969 C C . THR A 1 262 ? 23.781 0.392 -4.256 1 95.87 262 THR A C 1
ATOM 1971 O O . THR A 1 262 ? 24.875 0.822 -4.628 1 95.87 262 THR A O 1
ATOM 1974 N N . ALA A 1 263 ? 23.249 -0.713 -4.697 1 93.36 263 ALA A N 1
ATOM 1975 C CA . ALA A 1 263 ? 24.002 -1.56 -5.619 1 93.36 263 ALA A CA 1
ATOM 1976 C C . ALA A 1 263 ? 24.033 -0.954 -7.019 1 93.36 263 ALA A C 1
ATOM 1978 O O . ALA A 1 263 ? 24.901 -1.289 -7.828 1 93.36 263 ALA A O 1
ATOM 1979 N N . ARG A 1 264 ? 23.193 -0.013 -7.311 1 93.41 264 ARG A N 1
ATOM 1980 C CA . ARG A 1 264 ? 23.038 0.451 -8.686 1 93.41 264 ARG A CA 1
ATOM 1981 C C . ARG A 1 264 ? 23.299 1.95 -8.791 1 93.41 264 ARG A C 1
ATOM 1983 O O . ARG A 1 264 ? 23.081 2.551 -9.845 1 93.41 264 ARG A O 1
ATOM 1990 N N . SER A 1 265 ? 23.639 2.523 -7.686 1 94 265 SER A N 1
ATOM 1991 C CA . SER A 1 265 ? 23.89 3.96 -7.651 1 94 265 SER A CA 1
ATOM 1992 C C . SER A 1 265 ? 25.057 4.294 -6.728 1 94 265 SER A C 1
ATOM 1994 O O . SER A 1 265 ? 25.642 3.402 -6.11 1 94 265 SER A O 1
ATOM 1996 N N . ASN A 1 266 ? 25.393 5.565 -6.635 1 95.53 266 ASN A N 1
ATOM 1997 C CA . ASN A 1 266 ? 26.462 6.02 -5.751 1 95.53 266 ASN A CA 1
ATOM 1998 C C . ASN A 1 266 ? 25.912 6.529 -4.422 1 95.53 266 ASN A C 1
ATOM 2000 O O . ASN A 1 266 ? 26.639 7.144 -3.64 1 95.53 266 ASN A O 1
ATOM 2004 N N . LEU A 1 267 ? 24.691 6.267 -4.19 1 97.53 267 LEU A N 1
ATOM 2005 C CA . LEU A 1 267 ? 24.101 6.721 -2.935 1 97.53 267 LEU A CA 1
ATOM 2006 C C . LEU A 1 267 ? 24.593 5.875 -1.765 1 97.53 267 LEU A C 1
ATOM 2008 O O . LEU A 1 267 ? 24.726 4.655 -1.889 1 97.53 267 LEU A O 1
ATOM 2012 N N . THR A 1 268 ? 24.867 6.587 -0.652 1 98.21 268 THR A N 1
ATOM 2013 C CA . THR A 1 268 ? 25.095 5.864 0.594 1 98.21 268 THR A CA 1
ATOM 2014 C C . THR A 1 268 ? 23.806 5.212 1.085 1 98.21 268 THR A C 1
ATOM 2016 O O . THR A 1 268 ? 22.72 5.524 0.591 1 98.21 268 THR A O 1
ATOM 2019 N N . ARG A 1 269 ? 23.909 4.357 2.039 1 98.26 269 ARG A N 1
ATOM 2020 C CA . ARG A 1 269 ? 22.733 3.673 2.565 1 98.26 269 ARG A CA 1
ATOM 2021 C C . ARG A 1 269 ? 21.745 4.667 3.166 1 98.26 269 ARG A C 1
ATOM 2023 O O . ARG A 1 269 ? 20.531 4.517 3.008 1 98.26 269 ARG A O 1
ATOM 2030 N N . VAL A 1 270 ? 22.242 5.689 3.918 1 98.68 270 VAL A N 1
ATOM 2031 C CA . VAL A 1 270 ? 21.346 6.651 4.552 1 98.68 270 VAL A CA 1
ATOM 2032 C C . VAL A 1 270 ? 20.695 7.531 3.487 1 98.68 270 VAL A C 1
ATOM 2034 O O . VAL A 1 270 ? 19.535 7.928 3.624 1 98.68 270 VAL A O 1
ATOM 2037 N N . GLN A 1 271 ? 21.436 7.892 2.395 1 98.65 271 GLN A N 1
ATOM 2038 C CA . GLN A 1 271 ? 20.855 8.634 1.281 1 98.65 271 GLN A CA 1
ATOM 2039 C C . GLN A 1 271 ? 19.786 7.81 0.569 1 98.65 271 GLN A C 1
ATOM 2041 O O . GLN A 1 271 ? 18.727 8.332 0.213 1 98.65 271 GLN A O 1
ATOM 2046 N N . ALA A 1 272 ? 19.992 6.483 0.414 1 98.62 272 ALA A N 1
ATOM 2047 C CA . ALA A 1 272 ? 18.993 5.587 -0.164 1 98.62 272 ALA A CA 1
ATOM 2048 C C . ALA A 1 272 ? 17.755 5.5 0.725 1 98.62 272 ALA A C 1
ATOM 2050 O O . ALA A 1 272 ? 16.629 5.445 0.226 1 98.62 272 ALA A O 1
ATOM 2051 N N . TYR A 1 273 ? 17.997 5.443 2.028 1 98.86 273 TYR A N 1
ATOM 2052 C CA . TYR A 1 273 ? 16.91 5.427 3 1 98.86 273 TYR A CA 1
ATOM 2053 C C . TYR A 1 273 ? 16.051 6.681 2.878 1 98.86 273 TYR A C 1
ATOM 2055 O O . TYR A 1 273 ? 14.822 6.596 2.824 1 98.86 273 TYR A O 1
ATOM 2063 N N . GLN A 1 274 ? 16.658 7.879 2.708 1 98.84 274 GLN A N 1
ATOM 2064 C CA . GLN A 1 274 ? 15.93 9.123 2.481 1 98.84 274 GLN A CA 1
ATOM 2065 C C . GLN A 1 274 ? 15.205 9.098 1.138 1 98.84 274 GLN A C 1
ATOM 2067 O O . GLN A 1 274 ? 14.057 9.535 1.038 1 98.84 274 GLN A O 1
ATOM 2072 N N . PHE A 1 275 ? 15.917 8.574 0.159 1 98.73 275 PHE A N 1
ATOM 2073 C CA . PHE A 1 275 ? 15.303 8.49 -1.16 1 98.73 275 PHE A CA 1
ATOM 2074 C C . PHE A 1 275 ? 14.028 7.656 -1.112 1 98.73 275 PHE A C 1
ATOM 2076 O O . PHE A 1 275 ? 13.019 8.02 -1.719 1 98.73 275 PHE A O 1
ATOM 2083 N N . CYS A 1 276 ? 14.061 6.542 -0.38 1 98.86 276 CYS A N 1
ATOM 2084 C CA . CYS A 1 276 ? 12.873 5.706 -0.243 1 98.86 276 CYS A CA 1
ATOM 2085 C C . CYS A 1 276 ? 11.728 6.486 0.392 1 98.86 276 CYS A C 1
ATOM 2087 O O . CYS A 1 276 ? 10.577 6.361 -0.03 1 98.86 276 CYS A O 1
ATOM 2089 N N . SER A 1 277 ? 12.02 7.278 1.362 1 98.88 277 SER A N 1
ATOM 2090 C CA . SER A 1 277 ? 11.009 8.061 2.064 1 98.88 277 SER A CA 1
ATOM 2091 C C . SER A 1 277 ? 10.392 9.115 1.15 1 98.88 277 SER A C 1
ATOM 2093 O O . SER A 1 277 ? 9.219 9.464 1.299 1 98.88 277 SER A O 1
ATOM 2095 N N . LEU A 1 278 ? 11.152 9.577 0.183 1 98.75 278 LEU A N 1
ATOM 2096 C CA . LEU A 1 278 ? 10.737 10.676 -0.683 1 98.75 278 LEU A CA 1
ATOM 2097 C C . LEU A 1 278 ? 10.01 10.151 -1.916 1 98.75 278 LEU A C 1
ATOM 2099 O O . LEU A 1 278 ? 9.142 10.833 -2.468 1 98.75 278 LEU A O 1
ATOM 2103 N N . ALA A 1 279 ? 10.343 8.86 -2.312 1 98.43 279 ALA A N 1
ATOM 2104 C CA . ALA A 1 279 ? 9.988 8.646 -3.712 1 98.43 279 ALA A CA 1
ATOM 2105 C C . ALA A 1 279 ? 9.573 7.198 -3.958 1 98.43 279 ALA A C 1
ATOM 2107 O O . ALA A 1 279 ? 9.125 6.851 -5.054 1 98.43 279 ALA A O 1
ATOM 2108 N N . VAL A 1 280 ? 9.735 6.324 -3.019 1 98.79 280 VAL A N 1
ATOM 2109 C CA . VAL A 1 280 ? 9.371 4.926 -3.223 1 98.79 280 VAL A CA 1
ATOM 2110 C C . VAL A 1 280 ? 8.036 4.634 -2.541 1 98.79 280 VAL A C 1
ATOM 2112 O O . VAL A 1 280 ? 7.799 5.074 -1.413 1 98.79 280 VAL A O 1
ATOM 2115 N N . ASP A 1 281 ? 7.22 3.91 -3.221 1 98.83 281 ASP A N 1
ATOM 2116 C CA . ASP A 1 281 ? 5.898 3.607 -2.68 1 98.83 281 ASP A CA 1
ATOM 2117 C C . ASP A 1 281 ? 5.83 2.169 -2.172 1 98.83 281 ASP A C 1
ATOM 2119 O O . ASP A 1 281 ? 6.215 1.236 -2.879 1 98.83 281 ASP A O 1
ATOM 2123 N N . PHE A 1 282 ? 5.319 1.978 -0.973 1 98.92 282 PHE A N 1
ATOM 2124 C CA . PHE A 1 282 ? 5.134 0.657 -0.384 1 98.92 282 PHE A CA 1
ATOM 2125 C C . PHE A 1 282 ? 3.654 0.308 -0.292 1 98.92 282 PHE A C 1
ATOM 2127 O O . PHE A 1 282 ? 2.847 1.116 0.172 1 98.92 282 PHE A O 1
ATOM 2134 N N . ARG A 1 283 ? 3.318 -0.857 -0.76 1 98.89 283 ARG A N 1
ATOM 2135 C CA . ARG A 1 283 ? 1.936 -1.326 -0.791 1 98.89 283 ARG A CA 1
ATOM 2136 C C . ARG A 1 283 ? 1.8 -2.676 -0.094 1 98.89 283 ARG A C 1
ATOM 2138 O O . ARG A 1 283 ? 2.774 -3.422 0.022 1 98.89 283 ARG A O 1
ATOM 2145 N N . VAL A 1 284 ? 0.606 -2.914 0.437 1 98.93 284 VAL A N 1
ATOM 2146 C CA . VAL A 1 284 ? 0.317 -4.209 1.043 1 98.93 284 VAL A CA 1
ATOM 2147 C C . VAL A 1 284 ? 0.037 -5.24 -0.049 1 98.93 284 VAL A C 1
ATOM 2149 O O . VAL A 1 284 ? -0.968 -5.145 -0.758 1 98.93 284 VAL A O 1
ATOM 2152 N N . THR A 1 285 ? 0.844 -6.215 -0.139 1 98.82 285 THR A N 1
ATOM 2153 C CA . THR A 1 285 ? 0.732 -7.185 -1.222 1 98.82 285 THR A CA 1
ATOM 2154 C C . THR A 1 285 ? -0.451 -8.121 -0.99 1 98.82 285 THR A C 1
ATOM 2156 O O . THR A 1 285 ? -1.315 -8.264 -1.857 1 98.82 285 THR A O 1
ATOM 2159 N N . GLN A 1 286 ? -0.462 -8.766 0.127 1 98.85 286 GLN A N 1
ATOM 2160 C CA . GLN A 1 286 ? -1.508 -9.672 0.588 1 98.85 286 GLN A CA 1
ATOM 2161 C C . GLN A 1 286 ? -1.386 -9.936 2.086 1 98.85 286 GLN A C 1
ATOM 2163 O O . GLN A 1 286 ? -0.287 -9.886 2.643 1 98.85 286 GLN A O 1
ATOM 2168 N N . THR A 1 287 ? -2.466 -10.257 2.706 1 98.8 287 THR A N 1
ATOM 2169 C CA . THR A 1 287 ? -2.455 -10.477 4.148 1 98.8 287 THR A CA 1
ATOM 2170 C C . THR A 1 287 ? -3.051 -11.839 4.492 1 98.8 287 THR A C 1
ATOM 2172 O O . THR A 1 287 ? -3.548 -12.044 5.601 1 98.8 287 THR A O 1
ATOM 2175 N N . VAL A 1 288 ? -2.943 -12.85 3.578 1 98.14 288 VAL A N 1
ATOM 2176 C CA . VAL A 1 288 ? -3.79 -14.021 3.782 1 98.14 288 VAL A CA 1
ATOM 2177 C C . VAL A 1 288 ? -2.943 -15.289 3.721 1 98.14 288 VAL A C 1
ATOM 2179 O O . VAL A 1 288 ? -3.445 -16.391 3.954 1 98.14 288 VAL A O 1
ATOM 2182 N N . ASN A 1 289 ? -1.636 -15.218 3.459 1 97.41 289 ASN A N 1
ATOM 2183 C CA . ASN A 1 289 ? -0.842 -16.394 3.12 1 97.41 289 ASN A CA 1
ATOM 2184 C C . ASN A 1 289 ? -0.085 -16.928 4.333 1 97.41 289 ASN A C 1
ATOM 2186 O O . ASN A 1 289 ? 0.815 -17.758 4.193 1 97.41 289 ASN A O 1
ATOM 2190 N N . GLY A 1 290 ? -0.403 -16.552 5.548 1 96.28 290 GLY A N 1
ATOM 2191 C CA . GLY A 1 290 ? 0.467 -16.828 6.68 1 96.28 290 GLY A CA 1
ATOM 2192 C C . GLY A 1 290 ? 1.654 -15.887 6.763 1 96.28 290 GLY A C 1
ATOM 2193 O O . GLY A 1 290 ? 1.766 -15.102 7.706 1 96.28 290 GLY A O 1
ATOM 2194 N N . GLU A 1 291 ? 2.499 -16.029 5.711 1 97.82 291 GLU A N 1
ATOM 2195 C CA . GLU A 1 291 ? 3.461 -14.957 5.473 1 97.82 291 GLU A CA 1
ATOM 2196 C C . GLU A 1 291 ? 2.847 -13.842 4.631 1 97.82 291 GLU A C 1
ATOM 2198 O O . GLU A 1 291 ? 2.644 -14.006 3.426 1 97.82 291 GLU A O 1
ATOM 2203 N N . LYS A 1 292 ? 2.68 -12.716 5.23 1 98.54 292 LYS A N 1
ATOM 2204 C CA . LYS A 1 292 ? 2.111 -11.547 4.566 1 98.54 292 LYS A CA 1
ATOM 2205 C C . LYS A 1 292 ? 3.166 -10.816 3.74 1 98.54 292 LYS A C 1
ATOM 2207 O O . LYS A 1 292 ? 4.362 -11.082 3.876 1 98.54 292 LYS A O 1
ATOM 2212 N N . GLY A 1 293 ? 2.64 -9.951 2.86 1 98.53 293 GLY A N 1
ATOM 2213 C CA . GLY A 1 293 ? 3.588 -9.314 1.96 1 98.53 293 GLY A CA 1
ATOM 2214 C C . GLY A 1 293 ? 3.437 -7.806 1.903 1 98.53 293 GLY A C 1
ATOM 2215 O O . GLY A 1 293 ? 2.322 -7.285 1.979 1 98.53 293 GLY A O 1
ATOM 2216 N N . VAL A 1 294 ? 4.555 -7.119 1.759 1 98.85 294 VAL A N 1
ATOM 2217 C CA . VAL A 1 294 ? 4.674 -5.728 1.332 1 98.85 294 VAL A CA 1
ATOM 2218 C C . VAL A 1 294 ? 5.611 -5.636 0.13 1 98.85 294 VAL A C 1
ATOM 2220 O O . VAL A 1 294 ? 6.612 -6.352 0.058 1 98.85 294 VAL A O 1
ATOM 2223 N N . HIS A 1 295 ? 5.217 -4.788 -0.852 1 98.81 295 HIS A N 1
ATOM 2224 C CA . HIS A 1 295 ? 6.142 -4.586 -1.961 1 98.81 295 HIS A CA 1
ATOM 2225 C C . HIS A 1 295 ? 6.375 -3.102 -2.221 1 98.81 295 HIS A C 1
ATOM 2227 O O . HIS A 1 295 ? 5.48 -2.281 -2.006 1 98.81 295 HIS A O 1
ATOM 2233 N N . ALA A 1 296 ? 7.553 -2.843 -2.633 1 98.72 296 ALA A N 1
ATOM 2234 C CA . ALA A 1 296 ? 7.96 -1.495 -3.018 1 98.72 296 ALA A CA 1
ATOM 2235 C C . ALA A 1 296 ? 7.843 -1.296 -4.527 1 98.72 296 ALA A C 1
ATOM 2237 O O . ALA A 1 296 ? 8.14 -2.207 -5.304 1 98.72 296 ALA A O 1
ATOM 2238 N N . LEU A 1 297 ? 7.455 -0.156 -4.951 1 98.81 297 LEU A N 1
ATOM 2239 C CA . LEU A 1 297 ? 7.464 0.282 -6.343 1 98.81 297 LEU A CA 1
ATOM 2240 C C . LEU A 1 297 ? 8.414 1.46 -6.535 1 98.81 297 LEU A C 1
ATOM 2242 O O . LEU A 1 297 ? 8.156 2.558 -6.038 1 98.81 297 LEU A O 1
ATOM 2246 N N . LEU A 1 298 ? 9.503 1.226 -7.154 1 98.45 298 LEU A N 1
ATOM 2247 C CA . LEU A 1 298 ? 10.478 2.242 -7.535 1 98.45 298 LEU A CA 1
ATOM 2248 C C . LEU A 1 298 ? 10.374 2.565 -9.022 1 98.45 298 LEU A C 1
ATOM 2250 O O . LEU A 1 298 ? 10.698 1.727 -9.867 1 98.45 298 LEU A O 1
ATOM 2254 N N . SER A 1 299 ? 9.977 3.734 -9.37 1 98.05 299 SER A N 1
ATOM 2255 C CA . SER A 1 299 ? 9.784 4.126 -10.762 1 98.05 299 SER A CA 1
ATOM 2256 C C . SER A 1 299 ? 11.097 4.084 -11.536 1 98.05 299 SER A C 1
ATOM 2258 O O . SER A 1 299 ? 12.113 4.607 -11.074 1 98.05 299 SER A O 1
ATOM 2260 N N . LYS A 1 300 ? 10.991 3.465 -12.676 1 97.19 300 LYS A N 1
ATOM 2261 C CA . LYS A 1 300 ? 12.147 3.489 -13.568 1 97.19 300 LYS A CA 1
ATOM 2262 C C . LYS A 1 300 ? 12.405 4.897 -14.095 1 97.19 300 LYS A C 1
ATOM 2264 O O . LYS A 1 300 ? 11.466 5.657 -14.339 1 97.19 300 LYS A O 1
ATOM 2269 N N . GLY A 1 301 ? 13.648 5.248 -14.257 1 95.13 301 GLY A N 1
ATOM 2270 C CA . GLY A 1 301 ? 14.003 6.553 -14.792 1 95.13 301 GLY A CA 1
ATOM 2271 C C . GLY A 1 301 ? 14.131 7.622 -13.722 1 95.13 301 GLY A C 1
ATOM 2272 O O . GLY A 1 301 ? 14.625 8.719 -13.99 1 95.13 301 GLY A O 1
ATOM 2273 N N . LEU A 1 302 ? 13.687 7.334 -12.562 1 93.92 302 LEU A N 1
ATOM 2274 C CA . LEU A 1 302 ? 13.786 8.313 -11.485 1 93.92 302 LEU A CA 1
ATOM 2275 C C . LEU A 1 302 ? 15.215 8.399 -10.958 1 93.92 302 LEU A C 1
ATOM 2277 O O . LEU A 1 302 ? 15.73 9.494 -10.725 1 93.92 302 LEU A O 1
ATOM 2281 N N . LEU A 1 303 ? 15.835 7.3 -10.669 1 92.05 303 LEU A N 1
ATOM 2282 C CA . LEU A 1 303 ? 17.204 7.224 -10.171 1 92.05 303 LEU A CA 1
ATOM 2283 C C . LEU A 1 303 ? 18.125 6.589 -11.208 1 92.05 303 LEU A C 1
ATOM 2285 O O . LEU A 1 303 ? 19.287 6.981 -11.335 1 92.05 303 LEU A O 1
ATOM 2289 N N . PHE A 1 304 ? 17.697 5.614 -11.791 1 89.47 304 PHE A N 1
ATOM 2290 C CA . PHE A 1 304 ? 18.394 4.914 -12.863 1 89.47 304 PHE A CA 1
ATOM 2291 C C . PHE A 1 304 ? 17.41 4.136 -13.73 1 89.47 304 PHE A C 1
ATOM 2293 O O . PHE A 1 304 ? 16.268 3.906 -13.328 1 89.47 304 PHE A O 1
ATOM 2300 N N . MET B 1 1 ? 0.764 20.518 18.696 1 92.3 1 MET B N 1
ATOM 2301 C CA . MET B 1 1 ? -0.067 19.733 19.604 1 92.3 1 MET B CA 1
ATOM 2302 C C . MET B 1 1 ? -1.548 19.999 19.355 1 92.3 1 MET B C 1
ATOM 2304 O O . MET B 1 1 ? -1.907 21.008 18.746 1 92.3 1 MET B O 1
ATOM 2308 N N . PHE B 1 2 ? -2.329 19.004 19.788 1 95.87 2 PHE B N 1
ATOM 2309 C CA . PHE B 1 2 ? -3.781 19.127 19.763 1 95.87 2 PHE B CA 1
ATOM 2310 C C . PHE B 1 2 ? -4.347 19.153 21.178 1 95.87 2 PHE B C 1
ATOM 2312 O O . PHE B 1 2 ? -3.913 18.386 22.04 1 95.87 2 PHE B O 1
ATOM 2319 N N . ASP B 1 3 ? -5.316 20.053 21.336 1 95.93 3 ASP B N 1
ATOM 2320 C CA . ASP B 1 3 ? -5.933 20.192 22.652 1 95.93 3 ASP B CA 1
ATOM 2321 C C . ASP B 1 3 ? -7.332 20.796 22.541 1 95.93 3 ASP B C 1
ATOM 2323 O O . ASP B 1 3 ? -7.53 21.792 21.843 1 95.93 3 ASP B O 1
ATOM 2327 N N . ALA B 1 4 ? -8.26 20.182 23.279 1 96.46 4 ALA B N 1
ATOM 2328 C CA . ALA B 1 4 ? -9.63 20.686 23.291 1 96.46 4 ALA B CA 1
ATOM 2329 C C . ALA B 1 4 ? -9.705 22.058 23.955 1 96.46 4 ALA B C 1
ATOM 2331 O O . ALA B 1 4 ? -10.644 22.82 23.717 1 96.46 4 ALA B O 1
ATOM 2332 N N . ALA B 1 5 ? -8.722 22.368 24.724 1 95.28 5 ALA B N 1
ATOM 2333 C CA . ALA B 1 5 ? -8.769 23.567 25.557 1 95.28 5 ALA B CA 1
ATOM 2334 C C . ALA B 1 5 ? -8.226 24.779 24.806 1 95.28 5 ALA B C 1
ATOM 2336 O O . AL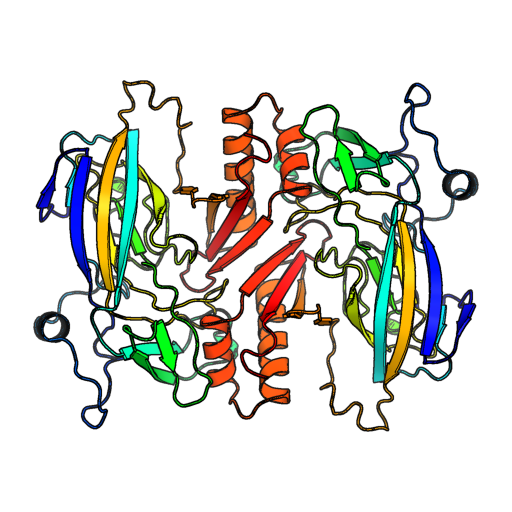A B 1 5 ? -8.35 25.913 25.273 1 95.28 5 ALA B O 1
ATOM 2337 N N . PHE B 1 6 ? -7.584 24.589 23.64 1 95.4 6 PHE B N 1
ATOM 2338 C CA . PHE B 1 6 ? -7.031 25.713 22.894 1 95.4 6 PHE B CA 1
ATOM 2339 C C . PHE B 1 6 ? -8.143 26.619 22.379 1 95.4 6 PHE B C 1
ATOM 2341 O O . PHE B 1 6 ? -9.101 26.147 21.764 1 95.4 6 PHE B O 1
ATOM 2348 N N . ASP B 1 7 ? -7.992 27.941 22.686 1 96.51 7 ASP B N 1
ATOM 2349 C CA . ASP B 1 7 ? -8.898 28.901 22.063 1 96.51 7 ASP B CA 1
ATOM 2350 C C . ASP B 1 7 ? -8.627 29.02 20.565 1 96.51 7 ASP B C 1
ATOM 2352 O O . ASP B 1 7 ? -7.472 29.002 20.134 1 96.51 7 ASP B O 1
ATOM 2356 N N . PRO B 1 8 ? -9.696 29.099 19.776 1 98.2 8 PRO B N 1
ATOM 2357 C CA . PRO B 1 8 ? -9.461 29.322 18.347 1 98.2 8 PRO B CA 1
ATOM 2358 C C . PRO B 1 8 ? -8.835 30.684 18.058 1 98.2 8 PRO B C 1
ATOM 2360 O O . PRO B 1 8 ? -9.09 31.651 18.779 1 98.2 8 PRO B O 1
ATOM 2363 N N . VAL B 1 9 ? -8.08 30.753 17.016 1 97.97 9 VAL B N 1
ATOM 2364 C CA . VAL B 1 9 ? -7.457 32.01 16.615 1 97.97 9 VAL B CA 1
ATOM 2365 C C . VAL B 1 9 ? -8.312 32.693 15.55 1 97.97 9 VAL B C 1
ATOM 2367 O O . VAL B 1 9 ? -8.133 33.881 15.268 1 97.97 9 VAL B O 1
ATOM 2370 N N . LEU B 1 10 ? -9.214 31.986 14.949 1 98.58 10 LEU B N 1
ATOM 2371 C CA . LEU B 1 10 ? -10.132 32.446 13.912 1 98.58 10 LEU B CA 1
ATOM 2372 C C . LEU B 1 10 ? -11.422 31.632 13.927 1 98.58 10 LEU B C 1
ATOM 2374 O O . LEU B 1 10 ? -11.393 30.419 14.148 1 98.58 10 LEU B O 1
ATOM 2378 N N . THR B 1 11 ? -12.553 32.255 13.783 1 98.78 11 THR B N 1
ATOM 2379 C CA . THR B 1 11 ? -13.837 31.582 13.619 1 98.78 11 THR B CA 1
ATOM 2380 C C . THR B 1 11 ? -14.443 31.901 12.255 1 98.78 11 THR B C 1
ATOM 2382 O O . THR B 1 11 ? -14.491 33.064 11.847 1 98.78 11 THR B O 1
ATOM 2385 N N . VAL B 1 12 ? -14.859 30.946 11.57 1 98.9 12 VAL B N 1
ATOM 2386 C CA . VAL B 1 12 ? -15.443 31.138 10.246 1 98.9 12 VAL B CA 1
ATOM 2387 C C . VAL B 1 12 ? -16.783 30.411 10.162 1 98.9 12 VAL B C 1
ATOM 2389 O O . VAL B 1 12 ? -17.148 29.661 11.071 1 98.9 12 VAL B O 1
ATOM 2392 N N . ASN B 1 13 ? -17.522 30.679 9.074 1 98.78 13 ASN B N 1
ATOM 2393 C CA . ASN B 1 13 ? -18.793 30.004 8.835 1 98.78 13 ASN B CA 1
ATOM 2394 C C . ASN B 1 13 ? -18.633 28.836 7.865 1 98.78 13 ASN B C 1
ATOM 2396 O O . ASN B 1 13 ? -17.669 28.787 7.1 1 98.78 13 ASN B O 1
ATOM 2400 N N . SER B 1 14 ? -19.576 27.902 7.948 1 98.25 14 SER B N 1
ATOM 2401 C CA . SER B 1 14 ? -19.64 26.862 6.926 1 98.25 14 SER B CA 1
ATOM 2402 C C . SER B 1 14 ? -19.714 27.466 5.528 1 98.25 14 SER B C 1
ATOM 2404 O O . SER B 1 14 ? -20.491 28.392 5.285 1 98.25 14 SER B O 1
ATOM 2406 N N . GLY B 1 15 ? -18.834 26.969 4.697 1 98.46 15 GLY B N 1
ATOM 2407 C CA . GLY B 1 15 ? -18.775 27.491 3.342 1 98.46 15 GLY B CA 1
ATOM 2408 C C . GLY B 1 15 ? -17.632 28.465 3.127 1 98.46 15 GLY B C 1
ATOM 2409 O O . GLY B 1 15 ? -17.264 28.757 1.987 1 98.46 15 GLY B O 1
ATOM 2410 N N . ASP B 1 16 ? -17.05 28.991 4.211 1 98.77 16 ASP B N 1
ATOM 2411 C CA . ASP B 1 16 ? -15.954 29.946 4.087 1 98.77 16 ASP B CA 1
ATOM 2412 C C . ASP B 1 16 ? -14.655 29.243 3.699 1 98.77 16 ASP B C 1
ATOM 2414 O O . ASP B 1 16 ? -14.461 28.068 4.014 1 98.77 16 ASP B O 1
ATOM 2418 N N . SER B 1 17 ? -13.784 29.977 3.048 1 98.75 17 SER B N 1
ATOM 2419 C CA . SER B 1 17 ? -12.427 29.544 2.731 1 98.75 17 SER B CA 1
ATOM 2420 C C . SER B 1 17 ? -11.395 30.326 3.536 1 98.75 17 SER B C 1
ATOM 2422 O O . SER B 1 17 ? -11.56 31.526 3.767 1 98.75 17 SER B O 1
ATOM 2424 N N . VAL B 1 18 ? -10.372 29.656 3.985 1 98.86 18 VAL B N 1
ATOM 2425 C CA . VAL B 1 18 ? -9.284 30.267 4.742 1 98.86 18 VAL B CA 1
ATOM 2426 C C . VAL B 1 18 ? -7.942 29.866 4.134 1 98.86 18 VAL B C 1
ATOM 2428 O O . VAL B 1 18 ? -7.742 28.705 3.768 1 98.86 18 VAL B O 1
ATOM 2431 N N . THR B 1 19 ? -7.065 30.793 3.915 1 98.85 19 THR B N 1
ATOM 2432 C CA . THR B 1 19 ? -5.684 30.532 3.526 1 98.85 19 THR B CA 1
ATOM 2433 C C . THR B 1 19 ? -4.77 30.525 4.749 1 98.85 19 THR B C 1
ATOM 2435 O O . THR B 1 19 ? -4.768 31.475 5.534 1 98.85 19 THR B O 1
ATOM 2438 N N . VAL B 1 20 ? -4.005 29.449 4.914 1 98.8 20 VAL B N 1
ATOM 2439 C CA . VAL B 1 20 ? -3.18 29.238 6.099 1 98.8 20 VAL B CA 1
ATOM 2440 C C . VAL B 1 20 ? -1.712 29.123 5.693 1 98.8 20 VAL B C 1
ATOM 2442 O O . VAL B 1 20 ? -1.352 28.272 4.877 1 98.8 20 VAL B O 1
ATOM 2445 N N . GLU B 1 21 ? -0.881 29.941 6.219 1 98.44 21 GLU B N 1
ATOM 2446 C CA . GLU B 1 21 ? 0.565 29.843 6.044 1 98.44 21 GLU B CA 1
ATOM 2447 C C . GLU B 1 21 ? 1.198 28.997 7.145 1 98.44 21 GLU B C 1
ATOM 2449 O O . GLU B 1 21 ? 1.04 29.294 8.331 1 98.44 21 GLU B O 1
ATOM 2454 N N . CYS B 1 22 ? 1.883 27.942 6.753 1 98.38 22 CYS B N 1
ATOM 2455 C CA . CYS B 1 22 ? 2.505 27.027 7.703 1 98.38 22 CYS B CA 1
ATOM 2456 C C . CYS B 1 22 ? 4.018 26.994 7.517 1 98.38 22 CYS B C 1
ATOM 2458 O O . CYS B 1 22 ? 4.51 27.051 6.389 1 98.38 22 CYS B O 1
ATOM 2460 N N . VAL B 1 23 ? 4.729 26.895 8.581 1 97.77 23 VAL B N 1
ATOM 2461 C CA . VAL B 1 23 ? 6.18 26.748 8.565 1 97.77 23 VAL B CA 1
ATOM 2462 C C . VAL B 1 23 ? 6.564 25.351 9.047 1 97.77 23 VAL B C 1
ATOM 2464 O O . VAL B 1 23 ? 5.723 24.615 9.568 1 97.77 23 VAL B O 1
ATOM 2467 N N . SER B 1 24 ? 7.79 24.979 8.809 1 96.26 24 SER B N 1
ATOM 2468 C CA . SER B 1 24 ? 8.204 23.622 9.151 1 96.26 24 SER B CA 1
ATOM 2469 C C . SER B 1 24 ? 9.643 23.593 9.654 1 96.26 24 SER B C 1
ATOM 2471 O O . SER B 1 24 ? 10.503 24.304 9.131 1 96.26 24 SER B O 1
ATOM 2473 N N . GLY B 1 25 ? 9.85 22.72 10.687 1 94.72 25 GLY B N 1
ATOM 2474 C CA . GLY B 1 25 ? 11.205 22.42 11.122 1 94.72 25 GLY B CA 1
ATOM 2475 C C . GLY B 1 25 ? 11.543 23.015 12.475 1 94.72 25 GLY B C 1
ATOM 2476 O O . GLY B 1 25 ? 11.259 24.187 12.733 1 94.72 25 GLY B O 1
ATOM 2477 N N . GLY B 1 26 ? 12.075 22.259 13.318 1 94.2 26 GLY B N 1
ATOM 2478 C CA . GLY B 1 26 ? 12.656 22.739 14.561 1 94.2 26 GLY B CA 1
ATOM 2479 C C . GLY B 1 26 ? 14.052 23.307 14.387 1 94.2 26 GLY B C 1
ATOM 2480 O O . GLY B 1 26 ? 14.617 23.254 13.292 1 94.2 26 GLY B O 1
ATOM 2481 N N . VAL B 1 27 ? 14.579 23.824 15.405 1 93.47 27 VAL B N 1
ATOM 2482 C CA . VAL B 1 27 ? 15.882 24.48 15.378 1 93.47 27 VAL B CA 1
ATOM 2483 C C . VAL B 1 27 ? 16.951 23.489 14.923 1 93.47 27 VAL B C 1
ATOM 2485 O O . VAL B 1 27 ? 17.901 23.864 14.233 1 93.47 27 VAL B O 1
ATOM 2488 N N . GLU B 1 28 ? 16.778 22.254 15.174 1 92.76 28 GLU B N 1
ATOM 2489 C CA . GLU B 1 28 ? 17.802 21.231 14.982 1 92.76 28 GLU B CA 1
ATOM 2490 C C . GLU B 1 28 ? 17.93 20.848 13.511 1 92.76 28 GLU B C 1
ATOM 2492 O O . GLU B 1 28 ? 18.889 20.178 13.12 1 92.76 28 GLU B O 1
ATOM 2497 N N . VAL B 1 29 ? 17.023 21.278 12.643 1 96.25 29 VAL B N 1
ATOM 2498 C CA . VAL B 1 29 ? 17.081 20.877 11.242 1 96.25 29 VAL B CA 1
ATOM 2499 C C . VAL B 1 29 ? 17.249 22.11 10.358 1 96.25 29 VAL B C 1
ATOM 2501 O O . VAL B 1 29 ? 17.126 22.026 9.133 1 96.25 29 VAL B O 1
ATOM 2504 N N . MET B 1 30 ? 17.518 23.278 10.965 1 96.62 30 MET B N 1
ATOM 2505 C CA . MET B 1 30 ? 17.725 24.487 10.172 1 96.62 30 MET B CA 1
ATOM 2506 C C . MET B 1 30 ? 19.01 24.391 9.358 1 96.62 30 MET B C 1
ATOM 2508 O O . MET B 1 30 ? 19.985 23.781 9.799 1 96.62 30 MET B O 1
ATOM 2512 N N . PRO B 1 31 ? 18.954 24.936 8.176 1 95.89 31 PRO B N 1
ATOM 2513 C CA . PRO B 1 31 ? 20.186 24.93 7.385 1 95.89 31 PRO B CA 1
ATOM 2514 C C . PRO B 1 31 ? 21.314 25.723 8.043 1 95.89 31 PRO B C 1
ATOM 2516 O O . PRO B 1 31 ? 21.056 26.711 8.735 1 95.89 31 PRO B O 1
ATOM 2519 N N . PRO B 1 32 ? 22.51 25.308 7.811 1 93.38 32 PRO B N 1
ATOM 2520 C CA . PRO B 1 32 ? 23.63 26.082 8.35 1 93.38 32 PRO B CA 1
ATOM 2521 C C . PRO B 1 32 ? 23.722 27.483 7.75 1 93.38 32 PRO B C 1
ATOM 2523 O O . PRO B 1 32 ? 23.194 27.729 6.662 1 93.38 32 PRO B O 1
ATOM 2526 N N . ALA B 1 33 ? 24.385 28.335 8.451 1 90.55 33 ALA B N 1
ATOM 2527 C CA . ALA B 1 33 ? 24.486 29.742 8.073 1 90.55 33 ALA B CA 1
ATOM 2528 C C . ALA B 1 33 ? 25.134 29.897 6.7 1 90.55 33 ALA B C 1
ATOM 2530 O O . ALA B 1 33 ? 24.802 30.818 5.95 1 90.55 33 ALA B O 1
ATOM 2531 N N . GLU B 1 34 ? 25.996 28.971 6.348 1 91.68 34 GLU B N 1
ATOM 2532 C CA . GLU B 1 34 ? 26.741 29.075 5.097 1 91.68 34 GLU B CA 1
ATOM 2533 C C . GLU B 1 34 ? 25.913 28.571 3.918 1 91.68 34 GLU B C 1
ATOM 2535 O O . GLU B 1 34 ? 26.314 28.72 2.762 1 91.68 34 GLU B O 1
ATOM 2540 N N . SER B 1 35 ? 24.791 27.992 4.241 1 92.15 35 SER B N 1
ATOM 2541 C CA . SER B 1 35 ? 23.94 27.487 3.168 1 92.15 35 SER B CA 1
ATOM 2542 C C . SER B 1 35 ? 23.265 28.627 2.414 1 92.15 35 SER B C 1
ATOM 2544 O O . SER B 1 35 ? 23.149 29.739 2.934 1 92.15 35 SER B O 1
ATOM 2546 N N . PRO B 1 36 ? 22.878 28.402 1.188 1 94.02 36 PRO B N 1
ATOM 2547 C CA . PRO B 1 36 ? 22.172 29.438 0.43 1 94.02 36 PRO B CA 1
ATOM 2548 C C . PRO B 1 36 ? 20.711 29.584 0.85 1 94.02 36 PRO B C 1
ATOM 2550 O O . PRO B 1 36 ? 19.979 30.397 0.28 1 94.02 36 PRO B O 1
ATOM 2553 N N . TYR B 1 37 ? 20.271 28.856 1.885 1 95.61 37 TYR B N 1
ATOM 2554 C CA . TYR B 1 37 ? 18.863 28.819 2.264 1 95.61 37 TYR B CA 1
ATOM 2555 C C . TYR B 1 37 ? 18.582 29.782 3.412 1 95.61 37 TYR B C 1
ATOM 2557 O O . TYR B 1 37 ? 19.275 29.761 4.432 1 95.61 37 TYR B O 1
ATOM 2565 N N . ALA B 1 38 ? 17.593 30.581 3.205 1 93.72 38 ALA B N 1
ATOM 2566 C CA . ALA B 1 38 ? 17.185 31.512 4.254 1 93.72 38 ALA B CA 1
ATOM 2567 C C . ALA B 1 38 ? 16.078 30.914 5.118 1 93.72 38 ALA B C 1
ATOM 2569 O O . ALA B 1 38 ? 15.161 30.269 4.604 1 93.72 38 ALA B O 1
ATOM 2570 N N . ILE B 1 39 ? 16.187 31.1 6.381 1 95.64 39 ILE B N 1
ATOM 2571 C CA . ILE B 1 39 ? 15.12 30.712 7.297 1 95.64 39 ILE B CA 1
ATOM 2572 C C . ILE B 1 39 ? 13.987 31.734 7.233 1 95.64 39 ILE B C 1
ATOM 2574 O O . ILE B 1 39 ? 14.212 32.932 7.426 1 95.64 39 ILE B O 1
ATOM 2578 N N . PRO B 1 40 ? 12.812 31.288 6.96 1 95.46 40 PRO B N 1
ATOM 2579 C CA . PRO B 1 40 ? 11.699 32.239 6.937 1 95.46 40 PRO B CA 1
ATOM 2580 C C . PRO B 1 40 ? 11.564 33.021 8.241 1 95.46 40 PRO B C 1
ATOM 2582 O O . PRO B 1 40 ? 11.743 32.459 9.324 1 95.46 40 PRO B O 1
ATOM 2585 N N . SER B 1 41 ? 11.193 34.334 8.141 1 96.06 41 SER B N 1
ATOM 2586 C CA . SER B 1 41 ? 11.12 35.211 9.305 1 96.06 41 SER B CA 1
ATOM 2587 C C . SER B 1 41 ? 10.115 34.69 10.327 1 96.06 41 SER B C 1
ATOM 2589 O O . SER B 1 41 ? 10.351 34.77 11.534 1 96.06 41 SER B O 1
ATOM 2591 N N . ALA B 1 42 ? 9.032 34.178 9.854 1 96.39 42 ALA B N 1
ATOM 2592 C CA . ALA B 1 42 ? 8.011 33.654 10.757 1 96.39 42 ALA B CA 1
ATOM 2593 C C . ALA B 1 42 ? 8.535 32.456 11.542 1 96.39 42 ALA B C 1
ATOM 2595 O O . ALA B 1 42 ? 8.251 32.314 12.734 1 96.39 42 ALA B O 1
ATOM 2596 N N . LEU B 1 43 ? 9.247 31.59 10.89 1 96.74 43 LEU B N 1
ATOM 2597 C CA . LEU B 1 43 ? 9.83 30.426 11.549 1 96.74 43 LEU B CA 1
ATOM 2598 C C . LEU B 1 43 ? 10.876 30.85 12.574 1 96.74 43 LEU B C 1
ATOM 2600 O O . LEU B 1 43 ? 10.899 30.333 13.694 1 96.74 43 LEU B O 1
ATOM 2604 N N . GLN B 1 44 ? 11.718 31.825 12.207 1 96.01 44 GLN B N 1
ATOM 2605 C CA . GLN B 1 44 ? 12.726 32.334 13.13 1 96.01 44 GLN B CA 1
ATOM 2606 C C . GLN B 1 44 ? 12.08 32.931 14.377 1 96.01 44 GLN B C 1
ATOM 2608 O O . GLN B 1 44 ? 12.561 32.721 15.493 1 96.01 44 GLN B O 1
ATOM 2613 N N . ALA B 1 45 ? 11.034 33.643 14.135 1 97.1 45 ALA B N 1
ATOM 2614 C CA . ALA B 1 45 ? 10.329 34.26 15.256 1 97.1 45 ALA B CA 1
ATOM 2615 C C . ALA B 1 45 ? 9.804 33.203 16.222 1 97.1 45 ALA B C 1
ATOM 2617 O O . ALA B 1 45 ? 9.839 33.394 17.44 1 97.1 45 ALA B O 1
ATOM 2618 N N . ILE B 1 46 ? 9.273 32.116 15.714 1 96.22 46 ILE B N 1
ATOM 2619 C CA . ILE B 1 46 ? 8.78 31.02 16.541 1 96.22 46 ILE B CA 1
ATOM 2620 C C . ILE B 1 46 ? 9.934 30.416 17.338 1 96.22 46 ILE B C 1
ATOM 2622 O O . ILE B 1 46 ? 9.817 30.204 18.548 1 96.22 46 ILE B O 1
ATOM 2626 N N . HIS B 1 47 ? 11.059 30.164 16.683 1 95.57 47 HIS B N 1
ATOM 2627 C CA . HIS B 1 47 ? 12.215 29.599 17.371 1 95.57 47 HIS B CA 1
ATOM 2628 C C . HIS B 1 47 ? 12.712 30.533 18.469 1 95.57 47 HIS B C 1
ATOM 2630 O O . HIS B 1 47 ? 13.051 30.083 19.566 1 95.57 47 HIS B O 1
ATOM 2636 N N . ASP B 1 48 ? 12.733 31.781 18.154 1 96.6 48 ASP B N 1
ATOM 2637 C CA . ASP B 1 48 ? 13.227 32.776 19.102 1 96.6 48 ASP B CA 1
ATOM 2638 C C . ASP B 1 48 ? 12.337 32.845 20.34 1 96.6 48 ASP B C 1
ATOM 2640 O O . ASP B 1 48 ? 12.808 33.167 21.433 1 96.6 48 ASP B O 1
ATOM 2644 N N . SER B 1 49 ? 11.105 32.51 20.151 1 95.39 49 SER B N 1
ATOM 2645 C CA . SER B 1 49 ? 10.168 32.576 21.267 1 95.39 49 SER B CA 1
ATOM 2646 C C . SER B 1 49 ? 10.273 31.337 22.151 1 95.39 49 SER B C 1
ATOM 2648 O O . SER B 1 49 ? 9.699 31.295 23.241 1 95.39 49 SER B O 1
ATOM 2650 N N . ASN B 1 50 ? 10.965 30.305 21.716 1 91.67 50 ASN B N 1
ATOM 2651 C CA . ASN B 1 50 ? 11.25 29.076 22.448 1 91.67 50 ASN B CA 1
ATOM 2652 C C . ASN B 1 50 ? 9.984 28.476 23.052 1 91.67 50 ASN B C 1
ATOM 2654 O O . ASN B 1 50 ? 9.919 28.238 24.259 1 91.67 50 ASN B O 1
ATOM 2658 N N . PRO B 1 51 ? 9.018 28.21 22.212 1 86.72 51 PRO B N 1
ATOM 2659 C CA . PRO B 1 51 ? 7.766 27.685 22.761 1 86.72 51 PRO B CA 1
ATOM 2660 C C . PRO B 1 51 ? 7.92 26.285 23.35 1 86.72 51 PRO B C 1
ATOM 2662 O O . PRO B 1 51 ? 8.786 25.521 22.916 1 86.72 51 PRO B O 1
ATOM 2665 N N . PRO B 1 52 ? 7.132 26.015 24.451 1 84.74 52 PRO B N 1
ATOM 2666 C CA . PRO B 1 52 ? 7.091 24.619 24.891 1 84.74 52 PRO B CA 1
ATOM 2667 C C . PRO B 1 52 ? 6.645 23.664 23.786 1 84.74 52 PRO B C 1
ATOM 2669 O O . PRO B 1 52 ? 5.773 24.008 22.983 1 84.74 52 PRO B O 1
ATOM 2672 N N . ARG B 1 53 ? 7.302 22.509 23.694 1 82.26 53 ARG B N 1
ATOM 2673 C CA . ARG B 1 53 ? 7.016 21.583 22.603 1 82.26 53 ARG B CA 1
ATOM 2674 C C . ARG B 1 53 ? 6.537 20.238 23.137 1 82.26 53 ARG B C 1
ATOM 2676 O O . ARG B 1 53 ? 7.118 19.694 24.078 1 82.26 53 ARG B O 1
ATOM 2683 N N . ILE B 1 54 ? 5.32 19.903 22.739 1 80.24 54 ILE B N 1
ATOM 2684 C CA . ILE B 1 54 ? 4.843 18.537 22.921 1 80.24 54 ILE B CA 1
ATOM 2685 C C . ILE B 1 54 ? 4.663 17.867 21.56 1 80.24 54 ILE B C 1
ATOM 2687 O O . ILE B 1 54 ? 3.644 18.064 20.894 1 80.24 54 ILE B O 1
ATOM 2691 N N . GLY B 1 55 ? 5.775 17.377 20.932 1 85.99 55 GLY B N 1
ATOM 2692 C CA . GLY B 1 55 ? 5.793 16.761 19.615 1 85.99 55 GLY B CA 1
ATOM 2693 C C . GLY B 1 55 ? 6.681 17.492 18.627 1 85.99 55 GLY B C 1
ATOM 2694 O O . GLY B 1 55 ? 7.248 18.538 18.949 1 85.99 55 GLY B O 1
ATOM 2695 N N . PRO B 1 56 ? 6.629 17.03 17.465 1 91.35 56 PRO B N 1
ATOM 2696 C CA . PRO B 1 56 ? 7.688 17.494 16.566 1 91.35 56 PRO B CA 1
ATOM 2697 C C . PRO B 1 56 ? 7.209 18.574 15.598 1 91.35 56 PRO B C 1
ATOM 2699 O O . PRO B 1 56 ? 8.023 19.206 14.92 1 91.35 56 PRO B O 1
ATOM 2702 N N . HIS B 1 57 ? 5.933 18.904 15.619 1 95.64 57 HIS B N 1
ATOM 2703 C CA . HIS B 1 57 ? 5.452 19.722 14.511 1 95.64 57 HIS B CA 1
ATOM 2704 C C . HIS B 1 57 ? 5.008 21.098 14.994 1 95.64 57 HIS B C 1
ATOM 2706 O O . HIS B 1 57 ? 4.56 21.246 16.134 1 95.64 57 HIS B O 1
ATOM 2712 N N . ILE B 1 58 ? 5.124 22.017 14.185 1 96.06 58 ILE B N 1
ATOM 2713 C CA . ILE B 1 58 ? 4.508 23.331 14.334 1 96.06 58 ILE B CA 1
ATOM 2714 C C . ILE B 1 58 ? 3.19 23.373 13.564 1 96.06 58 ILE B C 1
ATOM 2716 O O . ILE B 1 58 ? 3.164 23.146 12.353 1 96.06 58 ILE B O 1
ATOM 2720 N N . LEU B 1 59 ? 2.16 23.666 14.236 1 96.88 59 LEU B N 1
ATOM 2721 C CA . LEU B 1 59 ? 0.842 23.691 13.613 1 96.88 59 LEU B CA 1
ATOM 2722 C C . LEU B 1 59 ? 0.265 25.103 13.616 1 96.88 59 LEU B C 1
ATOM 2724 O O . LEU B 1 59 ? 0.575 25.902 14.503 1 96.88 59 LEU B O 1
ATOM 2728 N N . THR B 1 60 ? -0.521 25.401 12.676 1 97.58 60 THR B N 1
ATOM 2729 C CA . THR B 1 60 ? -1.24 26.668 12.591 1 97.58 60 THR B CA 1
ATOM 2730 C C . THR B 1 60 ? -2.73 26.462 12.848 1 97.58 60 THR B C 1
ATOM 2732 O O . THR B 1 60 ? -3.346 25.561 12.274 1 97.58 60 THR B O 1
ATOM 2735 N N . GLY B 1 61 ? -3.337 27.407 13.52 1 96.6 61 GLY B N 1
ATOM 2736 C CA . GLY B 1 61 ? -4.698 27.306 14.021 1 96.6 61 GLY B CA 1
ATOM 2737 C C . GLY B 1 61 ? -4.796 27.494 15.524 1 96.6 61 GLY B C 1
ATOM 2738 O O . GLY B 1 61 ? -3.898 28.069 16.142 1 96.6 61 GLY B O 1
ATOM 2739 N N . PRO B 1 62 ? -5.857 26.99 16.129 1 98.32 62 PRO B N 1
ATOM 2740 C CA . PRO B 1 62 ? -6.985 26.305 15.494 1 98.32 62 PRO B CA 1
ATOM 2741 C C . PRO B 1 62 ? -7.968 27.271 14.838 1 98.32 62 PRO B C 1
ATOM 2743 O O . PRO B 1 62 ? -8.051 28.437 15.233 1 98.32 62 PRO B O 1
ATOM 2746 N N . ILE B 1 63 ? -8.623 26.833 13.856 1 98.89 63 ILE B N 1
ATOM 2747 C CA . ILE B 1 63 ? -9.712 27.549 13.201 1 98.89 63 ILE B CA 1
ATOM 2748 C C . ILE B 1 63 ? -11.05 26.933 13.605 1 98.89 63 ILE B C 1
ATOM 2750 O O . ILE B 1 63 ? -11.303 25.755 13.343 1 98.89 63 ILE B O 1
ATOM 2754 N N . ALA B 1 64 ? -11.909 27.698 14.185 1 98.89 64 ALA B N 1
ATOM 2755 C CA . ALA B 1 64 ? -13.224 27.214 14.597 1 98.89 64 ALA B CA 1
ATOM 2756 C C . ALA B 1 64 ? -14.255 27.418 13.491 1 98.89 64 ALA B C 1
ATOM 2758 O O . ALA B 1 64 ? -14.22 28.426 12.78 1 98.89 64 ALA B O 1
ATOM 2759 N N . ILE B 1 65 ? -15.114 26.476 13.364 1 98.83 65 ILE B N 1
ATOM 2760 C CA . ILE B 1 65 ? -16.261 26.587 12.469 1 98.83 65 ILE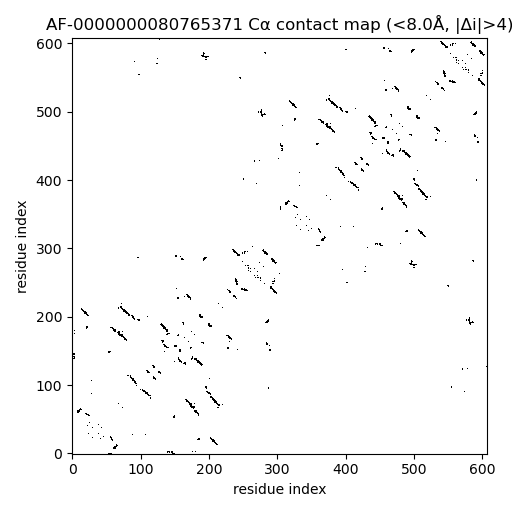 B CA 1
ATOM 2761 C C . ILE B 1 65 ? -17.523 26.873 13.279 1 98.83 65 ILE B C 1
ATOM 2763 O O . ILE B 1 65 ? -17.936 26.056 14.106 1 98.83 65 ILE B O 1
ATOM 2767 N N . ALA B 1 66 ? -18.16 27.966 12.987 1 98.73 66 ALA B N 1
ATOM 2768 C CA . ALA B 1 66 ? -19.348 28.376 13.73 1 98.73 66 ALA B CA 1
ATOM 2769 C C . ALA B 1 66 ? -20.451 27.326 13.625 1 98.73 66 ALA B C 1
ATOM 2771 O O . ALA B 1 66 ? -20.781 26.872 12.526 1 98.73 66 ALA B O 1
ATOM 2772 N N . GLY B 1 67 ? -20.935 26.942 14.792 1 97.6 67 GLY B N 1
ATOM 2773 C CA . GLY B 1 67 ? -22.076 26.042 14.838 1 97.6 67 GLY B CA 1
ATOM 2774 C C . GLY B 1 67 ? -21.68 24.579 14.907 1 97.6 67 GLY B C 1
ATOM 2775 O O . GLY B 1 67 ? -22.527 23.711 15.128 1 97.6 67 GLY B O 1
ATOM 2776 N N . ALA B 1 68 ? -20.432 24.272 14.738 1 97.58 68 ALA B N 1
ATOM 2777 C CA . ALA B 1 68 ? -19.993 22.881 14.822 1 97.58 68 ALA B CA 1
ATOM 2778 C C . ALA B 1 68 ? -20.17 22.335 16.235 1 97.58 68 ALA B C 1
ATOM 2780 O O . ALA B 1 68 ? -19.841 23.01 17.214 1 97.58 68 ALA B O 1
ATOM 2781 N N . GLU B 1 69 ? -20.703 21.116 16.338 1 95.66 69 GLU B N 1
ATOM 2782 C CA . GLU B 1 69 ? -20.937 20.43 17.604 1 95.66 69 GLU B CA 1
ATOM 2783 C C . GLU B 1 69 ? -20.496 18.97 17.531 1 95.66 69 GLU B C 1
ATOM 2785 O O . GLU B 1 69 ? -20.476 18.376 16.451 1 95.66 69 GLU B O 1
ATOM 2790 N N . PRO B 1 70 ? -20.173 18.459 18.691 1 94.13 70 PRO B N 1
ATOM 2791 C CA . PRO B 1 70 ? -19.839 17.032 18.686 1 94.13 70 PRO B CA 1
ATOM 2792 C C . PRO B 1 70 ? -20.894 16.182 17.982 1 94.13 70 PRO B C 1
ATOM 2794 O O . PRO B 1 70 ? -22.091 16.346 18.231 1 94.13 70 PRO B O 1
ATOM 2797 N N . GLY B 1 71 ? -20.414 15.279 17.146 1 91.08 71 GLY B N 1
ATOM 2798 C CA . GLY B 1 71 ? -21.316 14.45 16.363 1 91.08 71 GLY B CA 1
ATOM 2799 C C . GLY B 1 71 ? -21.451 14.91 14.924 1 91.08 71 GLY B C 1
ATOM 2800 O O . GLY B 1 71 ? -21.875 14.142 14.058 1 91.08 71 GLY B O 1
ATOM 2801 N N . ASP B 1 72 ? -21.175 16.177 14.637 1 94.35 72 ASP B N 1
ATOM 2802 C CA . ASP B 1 72 ? -21.128 16.685 13.27 1 94.35 72 ASP B CA 1
ATOM 2803 C C . ASP B 1 72 ? -19.92 16.131 12.519 1 94.35 72 ASP B C 1
ATOM 2805 O O . ASP B 1 72 ? -19.066 15.466 13.11 1 94.35 72 ASP B O 1
ATOM 2809 N N . ILE B 1 73 ? -19.929 16.358 11.225 1 95.61 73 ILE B N 1
ATOM 2810 C CA . ILE B 1 73 ? -18.782 16.044 10.38 1 95.61 73 ILE B CA 1
ATOM 2811 C C . ILE B 1 73 ? -18.267 17.318 9.714 1 95.61 73 ILE B C 1
ATOM 2813 O O . ILE B 1 73 ? -19.049 18.102 9.172 1 95.61 73 ILE B O 1
ATOM 2817 N N . LEU B 1 74 ? -17.001 17.476 9.85 1 97.01 74 LEU B N 1
ATOM 2818 C CA . LEU B 1 74 ? -16.373 18.589 9.146 1 97.01 74 LEU B CA 1
ATOM 2819 C C . LEU B 1 74 ? -15.748 18.121 7.836 1 97.01 74 LEU B C 1
ATOM 2821 O O . LEU B 1 74 ? -14.891 17.234 7.835 1 97.01 74 LEU B O 1
ATOM 2825 N N . GLU B 1 75 ? -16.226 18.654 6.77 1 97.3 75 GLU B N 1
ATOM 2826 C CA . GLU B 1 75 ? -15.646 18.484 5.441 1 97.3 75 GLU B CA 1
ATOM 2827 C C . GLU B 1 75 ? -14.628 19.58 5.139 1 97.3 75 GLU B C 1
ATOM 2829 O O . GLU B 1 75 ? -14.96 20.767 5.167 1 97.3 75 GLU B O 1
ATOM 2834 N N . VAL B 1 76 ? -13.407 19.201 4.96 1 98.81 76 VAL B N 1
ATOM 2835 C CA . VAL B 1 76 ? -12.32 20.121 4.644 1 98.81 76 VAL B CA 1
ATOM 2836 C C . VAL B 1 76 ? -11.893 19.937 3.189 1 98.81 76 VAL B C 1
ATOM 2838 O O . VAL B 1 76 ? -11.213 18.964 2.854 1 98.81 76 VAL B O 1
ATOM 2841 N N . ARG B 1 77 ? -12.257 20.878 2.337 1 98.9 77 ARG B N 1
ATOM 2842 C CA . ARG B 1 77 ? -11.842 20.849 0.938 1 98.9 77 ARG B CA 1
ATOM 2843 C C . ARG B 1 77 ? -10.481 21.512 0.757 1 98.9 77 ARG B C 1
ATOM 2845 O O . ARG B 1 77 ? -10.311 22.691 1.075 1 98.9 77 ARG B O 1
ATOM 2852 N N . ILE B 1 78 ? -9.526 20.774 0.325 1 98.95 78 ILE B N 1
ATOM 2853 C CA . ILE B 1 78 ? -8.192 21.304 0.065 1 98.95 78 ILE B CA 1
ATOM 2854 C C . ILE B 1 78 ? -8.151 21.94 -1.323 1 98.95 78 ILE B C 1
ATOM 2856 O O . ILE B 1 78 ? -8.05 21.237 -2.332 1 98.95 78 ILE B O 1
ATOM 2860 N N . GLU B 1 79 ? -8.094 23.232 -1.379 1 98.85 79 GLU B N 1
ATOM 2861 C CA . GLU B 1 79 ? -8.249 23.941 -2.645 1 98.85 79 GLU B CA 1
ATOM 2862 C C . GLU B 1 79 ? -6.903 24.144 -3.333 1 98.85 79 GLU B C 1
ATOM 2864 O O . GLU B 1 79 ? -6.8 24.024 -4.556 1 98.85 79 GLU B O 1
ATOM 2869 N N . ALA B 1 80 ? -5.96 24.486 -2.533 1 98.82 80 ALA B N 1
ATOM 2870 C CA . ALA B 1 80 ? -4.638 24.782 -3.077 1 98.82 80 ALA B CA 1
ATOM 2871 C C . ALA B 1 80 ? -3.548 24.535 -2.037 1 98.82 80 ALA B C 1
ATOM 2873 O O . ALA B 1 80 ? -3.777 24.705 -0.837 1 98.82 80 ALA B O 1
ATOM 2874 N N . ILE B 1 81 ? -2.443 24.152 -2.455 1 98.89 81 ILE B N 1
ATOM 2875 C CA . ILE B 1 81 ? -1.236 23.999 -1.649 1 98.89 81 ILE B CA 1
ATOM 2876 C C . ILE B 1 81 ? -0.03 24.532 -2.419 1 98.89 81 ILE B C 1
ATOM 2878 O O . ILE B 1 81 ? 0.252 24.082 -3.532 1 98.89 81 ILE B O 1
ATOM 2882 N N . GLU B 1 82 ? 0.703 25.424 -1.839 1 98.47 82 GLU B N 1
ATOM 2883 C CA . GLU B 1 82 ? 1.847 26.036 -2.509 1 98.47 82 GLU B CA 1
ATOM 2884 C C . GLU B 1 82 ? 3.064 26.085 -1.589 1 98.47 82 GLU B C 1
ATOM 2886 O O . GLU B 1 82 ? 2.954 26.48 -0.426 1 98.47 82 GLU B O 1
ATOM 2891 N N . PRO B 1 83 ? 4.224 25.684 -2.125 1 98.44 83 PRO B N 1
ATOM 2892 C CA . PRO B 1 83 ? 5.432 25.944 -1.337 1 98.44 83 PRO B CA 1
ATOM 2893 C C . PRO B 1 83 ? 5.609 27.422 -0.998 1 98.44 83 PRO B C 1
ATOM 2895 O O . PRO B 1 83 ? 5.355 28.287 -1.841 1 98.44 83 PRO B O 1
ATOM 2898 N N . ASN B 1 84 ? 5.959 27.697 0.259 1 97.84 84 ASN B N 1
ATOM 2899 C CA . ASN B 1 84 ? 6.126 29.103 0.614 1 97.84 84 ASN B CA 1
ATOM 2900 C C . ASN B 1 84 ? 7.569 29.415 1.001 1 97.84 84 ASN B C 1
ATOM 2902 O O . ASN B 1 84 ? 7.84 30.44 1.628 1 97.84 84 ASN B O 1
ATOM 2906 N N . ASN B 1 85 ? 8.413 28.478 0.731 1 94.84 85 ASN B N 1
ATOM 2907 C CA . ASN B 1 85 ? 9.856 28.672 0.82 1 94.84 85 ASN B CA 1
ATOM 2908 C C . ASN B 1 85 ? 10.6 27.83 -0.212 1 94.84 85 ASN B C 1
ATOM 2910 O O . ASN B 1 85 ? 9.997 27 -0.893 1 94.84 85 ASN B O 1
ATOM 2914 N N . ASP B 1 86 ? 11.896 28.018 -0.322 1 96.9 86 ASP B N 1
ATOM 2915 C CA . ASP B 1 86 ? 12.612 27.449 -1.459 1 96.9 86 ASP B CA 1
ATOM 2916 C C . ASP B 1 86 ? 13.51 26.294 -1.021 1 96.9 86 ASP B C 1
ATOM 2918 O O . ASP B 1 86 ? 14.438 25.915 -1.738 1 96.9 86 ASP B O 1
ATOM 2922 N N . TRP B 1 87 ? 13.294 25.823 0.166 1 98.03 87 TRP B N 1
ATOM 2923 C CA . TRP B 1 87 ? 14.019 24.643 0.625 1 98.03 87 TRP B CA 1
ATOM 2924 C C . TRP B 1 87 ? 13.163 23.814 1.577 1 98.03 87 TRP B C 1
ATOM 2926 O O . TRP B 1 87 ? 12.142 24.29 2.078 1 98.03 87 TRP B O 1
ATOM 2936 N N . GLY B 1 88 ? 13.468 22.586 1.721 1 98.52 88 GLY B N 1
ATOM 2937 C CA . GLY B 1 88 ? 12.979 21.672 2.741 1 98.52 88 GLY B CA 1
ATOM 2938 C C . GLY B 1 88 ? 14.061 20.766 3.298 1 98.52 88 GLY B C 1
ATOM 2939 O O . GLY B 1 88 ? 15.247 20.972 3.034 1 98.52 88 GLY B O 1
ATOM 2940 N N . TYR B 1 89 ? 13.667 19.884 4.138 1 98.54 89 TYR B N 1
ATOM 2941 C CA . TYR B 1 89 ? 14.66 18.975 4.7 1 98.54 89 TYR B CA 1
ATOM 2942 C C . TYR B 1 89 ? 14.101 17.562 4.816 1 98.54 89 TYR B C 1
ATOM 2944 O O . TYR B 1 89 ? 12.883 17.367 4.818 1 98.54 89 TYR B O 1
ATOM 2952 N N . CYS B 1 90 ? 14.893 16.636 4.81 1 98.76 90 CYS B N 1
ATOM 2953 C CA . CYS B 1 90 ? 14.657 15.232 5.127 1 98.76 90 CYS B CA 1
ATOM 2954 C C . CYS B 1 90 ? 15.7 14.711 6.108 1 98.76 90 CYS B C 1
ATOM 2956 O O . CYS B 1 90 ? 16.899 14.757 5.829 1 98.76 90 CYS B O 1
ATOM 2958 N N . ALA B 1 91 ? 15.206 14.179 7.253 1 98.32 91 ALA B N 1
ATOM 2959 C CA . ALA B 1 91 ? 16.15 13.835 8.313 1 98.32 91 ALA B CA 1
ATOM 2960 C C . ALA B 1 91 ? 15.973 12.385 8.756 1 98.32 91 ALA B C 1
ATOM 2962 O O . ALA B 1 91 ? 14.88 11.825 8.647 1 98.32 91 ALA B O 1
ATOM 2963 N N . VAL B 1 92 ? 17.021 11.789 9.112 1 98.19 92 VAL B N 1
ATOM 2964 C CA . VAL B 1 92 ? 17.117 10.52 9.826 1 98.19 92 VAL B CA 1
ATOM 2965 C C . VAL B 1 92 ? 17.659 10.759 11.233 1 98.19 92 VAL B C 1
ATOM 2967 O O . VAL B 1 92 ? 18.588 11.546 11.422 1 98.19 92 VAL B O 1
ATOM 2970 N N . ARG B 1 93 ? 17.093 10.179 12.239 1 96.4 93 ARG B N 1
ATOM 2971 C CA . ARG B 1 93 ? 17.609 10.34 13.595 1 96.4 93 ARG B CA 1
ATOM 2972 C C . ARG B 1 93 ? 17.627 9.007 14.336 1 96.4 93 ARG B C 1
ATOM 2974 O O . ARG B 1 93 ? 16.845 8.107 14.023 1 96.4 93 ARG B O 1
ATOM 2981 N N . PRO B 1 94 ? 18.436 8.892 15.345 1 96.73 94 PRO B N 1
ATOM 2982 C CA . PRO B 1 94 ? 18.482 7.656 16.129 1 96.73 94 PRO B CA 1
ATOM 2983 C C . PRO B 1 94 ? 17.134 7.3 16.75 1 96.73 94 PRO B C 1
ATOM 2985 O O . PRO B 1 94 ? 16.395 8.189 17.182 1 96.73 94 PRO B O 1
ATOM 2988 N N . LEU B 1 95 ? 16.821 6.02 16.755 1 96.11 95 LEU B N 1
ATOM 2989 C CA . LEU B 1 95 ? 15.688 5.422 17.452 1 96.11 95 LEU B CA 1
ATOM 2990 C C . LEU B 1 95 ? 14.381 5.729 16.729 1 96.11 95 LEU B C 1
ATOM 2992 O O . LEU B 1 95 ? 13.298 5.461 17.254 1 96.11 95 LEU B O 1
ATOM 2996 N N . ALA B 1 96 ? 14.456 6.263 15.522 1 96.76 96 ALA B N 1
ATOM 2997 C CA . ALA B 1 96 ? 13.248 6.638 14.792 1 96.76 96 ALA B CA 1
ATOM 2998 C C . ALA B 1 96 ? 13.253 6.05 13.384 1 96.76 96 ALA B C 1
ATOM 3000 O O . ALA B 1 96 ? 14.287 5.578 12.905 1 96.76 96 ALA B O 1
ATOM 3001 N N . GLY B 1 97 ? 12.051 6.072 12.806 1 97.94 97 GLY B N 1
ATOM 3002 C CA . GLY B 1 97 ? 11.915 5.545 11.458 1 97.94 97 GLY B CA 1
ATOM 3003 C C . GLY B 1 97 ? 11.53 4.078 11.426 1 97.94 97 GLY B C 1
ATOM 3004 O O . GLY B 1 97 ? 11.322 3.463 12.474 1 97.94 97 GLY B O 1
ATOM 3005 N N . THR B 1 98 ? 11.445 3.571 10.245 1 98.74 98 THR B N 1
ATOM 3006 C CA . THR B 1 98 ? 11.045 2.183 10.041 1 98.74 98 THR B CA 1
ATOM 3007 C C . THR B 1 98 ? 12.173 1.232 10.429 1 98.74 98 THR B C 1
ATOM 3009 O O . THR B 1 98 ? 11.922 0.104 10.86 1 98.74 98 THR B O 1
ATOM 3012 N N . LEU B 1 99 ? 13.457 1.742 10.275 1 98.6 99 LEU B N 1
ATOM 3013 C CA . LEU B 1 99 ? 14.632 0.914 10.529 1 98.6 99 LEU B CA 1
ATOM 3014 C C . LEU B 1 99 ? 15.56 1.584 11.537 1 98.6 99 LEU B C 1
ATOM 3016 O O . LEU B 1 99 ? 16.736 1.813 11.247 1 98.6 99 LEU B O 1
ATOM 3020 N N . PRO B 1 100 ? 15.11 1.78 12.732 1 97.4 100 PRO B N 1
ATOM 3021 C CA . PRO B 1 100 ? 15.971 2.469 13.696 1 97.4 100 PRO B CA 1
ATOM 3022 C C . PRO B 1 100 ? 17.252 1.696 14.001 1 97.4 100 PRO B C 1
ATOM 3024 O O . PRO B 1 100 ? 18.275 2.298 14.338 1 97.4 100 PRO B O 1
ATOM 3027 N N . GLU B 1 101 ? 17.223 0.399 13.835 1 97.33 101 GLU B N 1
ATOM 3028 C CA . GLU B 1 101 ? 18.372 -0.444 14.151 1 97.33 101 G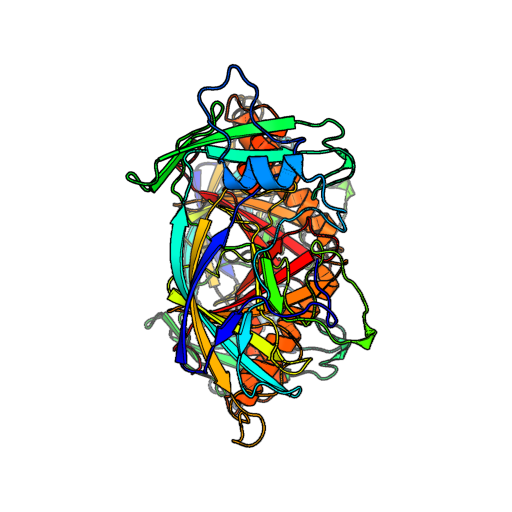LU B CA 1
ATOM 3029 C C . GLU B 1 101 ? 19.445 -0.343 13.071 1 97.33 101 GLU B C 1
ATOM 3031 O O . GLU B 1 101 ? 20.621 -0.604 13.33 1 97.33 101 GLU B O 1
ATOM 3036 N N . ASP B 1 102 ? 19.055 0.047 11.943 1 98 102 ASP B N 1
ATOM 3037 C CA . ASP B 1 102 ? 19.99 0.066 10.822 1 98 102 ASP B CA 1
ATOM 3038 C C . ASP B 1 102 ? 20.632 1.443 10.665 1 98 102 ASP B C 1
ATOM 3040 O O . ASP B 1 102 ? 21.687 1.574 10.041 1 98 102 ASP B O 1
ATOM 3044 N N . PHE B 1 103 ? 19.978 2.448 11.21 1 98.33 103 PHE B N 1
ATOM 3045 C CA . PHE B 1 103 ? 20.454 3.813 11.018 1 98.33 103 PHE B CA 1
ATOM 3046 C C . PHE B 1 103 ? 20.528 4.552 12.348 1 98.33 103 PHE B C 1
ATOM 3048 O O . PHE B 1 103 ? 19.697 5.417 12.631 1 98.33 103 PHE B O 1
ATOM 3055 N N . PRO B 1 104 ? 21.571 4.337 13.098 1 96.75 104 PRO B N 1
ATOM 3056 C CA . PRO B 1 104 ? 21.655 4.846 14.469 1 96.75 104 PRO B CA 1
ATOM 3057 C C . PRO B 1 104 ? 22.189 6.276 14.535 1 96.75 104 PRO B C 1
ATOM 3059 O O . PRO B 1 104 ? 22.23 6.873 15.614 1 96.75 104 PRO B O 1
ATOM 3062 N N . GLU B 1 105 ? 22.608 6.88 13.398 1 97.57 105 GLU B N 1
ATOM 3063 C CA . GLU B 1 105 ? 23.187 8.22 13.409 1 97.57 105 GLU B CA 1
ATOM 3064 C C . GLU B 1 105 ? 22.237 9.237 12.783 1 97.57 105 GLU B C 1
ATOM 3066 O O . GLU B 1 105 ? 21.468 8.903 11.88 1 97.57 105 GLU B O 1
ATOM 3071 N N . ARG B 1 106 ? 22.4 10.428 13.218 1 97.62 106 ARG B N 1
ATOM 3072 C CA . ARG B 1 106 ? 21.632 11.526 12.641 1 97.62 106 ARG B CA 1
ATOM 3073 C C . ARG B 1 106 ? 22.186 11.925 11.277 1 97.62 106 ARG B C 1
ATOM 3075 O O . ARG B 1 106 ? 23.403 11.951 11.079 1 97.62 106 ARG B O 1
ATOM 3082 N N . TYR B 1 107 ? 21.332 12.165 10.369 1 98.08 107 TYR B N 1
ATOM 3083 C CA . TYR B 1 107 ? 21.673 12.656 9.039 1 98.08 107 TYR B CA 1
ATOM 3084 C C . TYR B 1 107 ? 20.581 13.573 8.499 1 98.08 107 TYR B C 1
ATOM 3086 O O . TYR B 1 107 ? 19.408 13.194 8.458 1 98.08 107 TYR B O 1
ATOM 3094 N N . VAL B 1 108 ? 20.944 14.842 8.072 1 98.08 108 VAL B N 1
ATOM 3095 C CA . VAL B 1 108 ? 19.972 15.806 7.569 1 98.08 108 VAL B CA 1
ATOM 3096 C C . VAL B 1 108 ? 20.384 16.278 6.177 1 98.08 108 VAL B C 1
ATOM 3098 O O . VAL B 1 108 ? 21.533 16.674 5.963 1 98.08 108 VAL B O 1
ATOM 3101 N N . SER B 1 109 ? 19.437 16.147 5.276 1 98.16 109 SER B N 1
ATOM 3102 C CA . SER B 1 109 ? 19.595 16.758 3.96 1 98.16 109 SER B CA 1
ATOM 3103 C C . SER B 1 109 ? 18.749 18.02 3.832 1 98.16 109 SER B C 1
ATOM 3105 O O . SER B 1 109 ? 17.555 18.007 4.135 1 98.16 109 SER B O 1
ATOM 3107 N N . HIS B 1 110 ? 19.387 19.105 3.501 1 98.35 110 HIS B N 1
ATOM 3108 C CA . HIS B 1 110 ? 18.658 20.285 3.05 1 98.35 110 HIS B CA 1
ATOM 3109 C C . HIS B 1 110 ? 18.489 20.282 1.534 1 98.35 110 HIS B C 1
ATOM 3111 O O . HIS B 1 110 ? 19.467 20.139 0.797 1 98.35 110 HIS B O 1
ATOM 3117 N N . ILE B 1 111 ? 17.289 20.413 1.079 1 98.57 111 ILE B N 1
ATOM 3118 C CA . ILE B 1 111 ? 16.938 20.121 -0.306 1 98.57 111 ILE B CA 1
ATOM 3119 C C . ILE B 1 111 ? 16.365 21.372 -0.968 1 98.57 111 ILE B C 1
ATOM 3121 O O . ILE B 1 111 ? 15.408 21.966 -0.464 1 98.57 111 ILE B O 1
ATOM 3125 N N . ALA B 1 112 ? 16.911 21.708 -2.078 1 98.41 112 ALA B N 1
ATOM 3126 C CA . ALA B 1 112 ? 16.442 22.868 -2.832 1 98.41 112 ALA B CA 1
ATOM 3127 C C . ALA B 1 112 ? 15.061 22.612 -3.429 1 98.41 112 ALA B C 1
ATOM 3129 O O . ALA B 1 112 ? 14.783 21.514 -3.918 1 98.41 112 ALA B O 1
ATOM 3130 N N . VAL B 1 113 ? 14.236 23.655 -3.397 1 98.6 113 VAL B N 1
ATOM 3131 C CA . VAL B 1 113 ? 12.892 23.59 -3.961 1 98.6 113 VAL B CA 1
ATOM 3132 C C . VAL B 1 113 ? 12.705 24.71 -4.983 1 98.6 113 VAL B C 1
ATOM 3134 O O . VAL B 1 113 ? 13 25.873 -4.698 1 98.6 113 VAL B O 1
ATOM 3137 N N . ASP B 1 114 ? 12.294 24.377 -6.149 1 98.26 114 ASP B N 1
ATOM 3138 C CA . ASP B 1 114 ? 11.904 25.317 -7.195 1 98.26 114 ASP B CA 1
ATOM 3139 C C . ASP B 1 114 ? 10.403 25.248 -7.464 1 98.26 114 ASP B C 1
ATOM 3141 O O . ASP B 1 114 ? 9.954 24.476 -8.313 1 98.26 114 ASP B O 1
ATOM 3145 N N . ALA B 1 115 ? 9.699 26.057 -6.792 1 97.53 115 ALA B N 1
ATOM 3146 C CA . ALA B 1 115 ? 8.24 26.03 -6.868 1 97.53 115 ALA B CA 1
ATOM 3147 C C . ALA B 1 115 ? 7.759 26.336 -8.284 1 97.53 115 ALA B C 1
ATOM 3149 O O . ALA B 1 115 ? 6.759 25.777 -8.74 1 97.53 115 ALA B O 1
ATOM 3150 N N . GLN B 1 116 ? 8.383 27.203 -8.982 1 97.61 116 GLN B N 1
ATOM 3151 C CA . GLN B 1 116 ? 7.984 27.591 -10.331 1 97.61 116 GLN B CA 1
ATOM 3152 C C . GLN B 1 116 ? 8.097 26.415 -11.297 1 97.61 116 GLN B C 1
ATOM 3154 O O . GLN B 1 116 ? 7.232 26.225 -12.155 1 97.61 116 GLN B O 1
ATOM 3159 N N . ARG B 1 117 ? 9.186 25.634 -11.095 1 97.99 117 ARG B N 1
ATOM 3160 C CA . ARG B 1 117 ? 9.392 24.478 -11.962 1 97.99 117 ARG B CA 1
ATOM 3161 C C . ARG B 1 117 ? 8.679 23.247 -11.412 1 97.99 117 ARG B C 1
ATOM 3163 O O . ARG B 1 117 ? 8.577 22.226 -12.094 1 97.99 117 ARG B O 1
ATOM 3170 N N . GLY B 1 118 ? 8.234 23.336 -10.156 1 98.38 118 GLY B N 1
ATOM 3171 C CA . GLY B 1 118 ? 7.54 22.221 -9.531 1 98.38 118 GLY B CA 1
ATOM 3172 C C . GLY B 1 118 ? 8.456 21.057 -9.202 1 98.38 118 GLY B C 1
ATOM 3173 O O . GLY B 1 118 ? 8.061 19.896 -9.325 1 98.38 118 GLY B O 1
ATOM 3174 N N . VAL B 1 119 ? 9.728 21.362 -8.81 1 98.64 119 VAL B N 1
ATOM 3175 C CA . VAL B 1 119 ? 10.667 20.274 -8.557 1 98.64 119 VAL B CA 1
ATOM 3176 C C . VAL B 1 119 ? 11.46 20.561 -7.284 1 98.64 119 VAL B C 1
ATOM 3178 O O . VAL B 1 119 ? 11.473 21.693 -6.795 1 98.64 119 VAL B O 1
ATOM 3181 N N . CYS B 1 120 ? 12.056 19.528 -6.711 1 98.65 120 CYS B N 1
ATOM 3182 C CA . CYS B 1 120 ? 13.068 19.594 -5.663 1 98.65 120 CYS B CA 1
ATOM 3183 C C . CYS B 1 120 ? 14.307 18.795 -6.05 1 98.65 120 CYS B C 1
ATOM 3185 O O . CYS B 1 120 ? 14.241 17.922 -6.918 1 98.65 120 CYS B O 1
ATOM 3187 N N . LYS B 1 121 ? 15.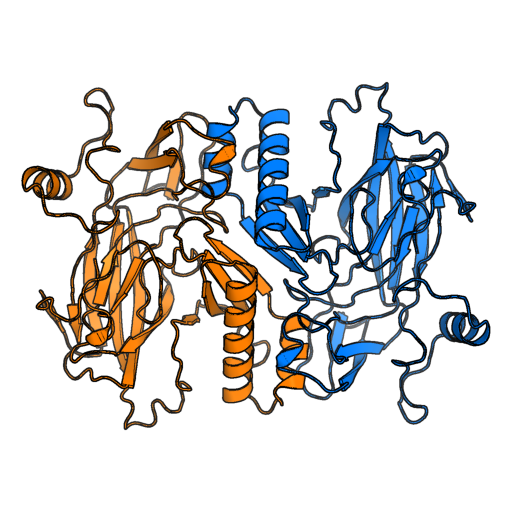427 19.1 -5.413 1 98.1 121 LYS B N 1
ATOM 3188 C CA . LYS B 1 121 ? 16.676 18.445 -5.792 1 98.1 121 LYS B CA 1
ATOM 3189 C C . LYS B 1 121 ? 17.599 18.282 -4.587 1 98.1 121 LYS B C 1
ATOM 3191 O O . LYS B 1 121 ? 18.298 19.223 -4.203 1 98.1 121 LYS B O 1
ATOM 3196 N N . PRO B 1 122 ? 17.618 17.066 -4.042 1 97.39 122 PRO B N 1
ATOM 3197 C CA . PRO B 1 122 ? 18.714 16.813 -3.104 1 97.39 122 PRO B CA 1
ATOM 3198 C C . PRO B 1 122 ? 20.087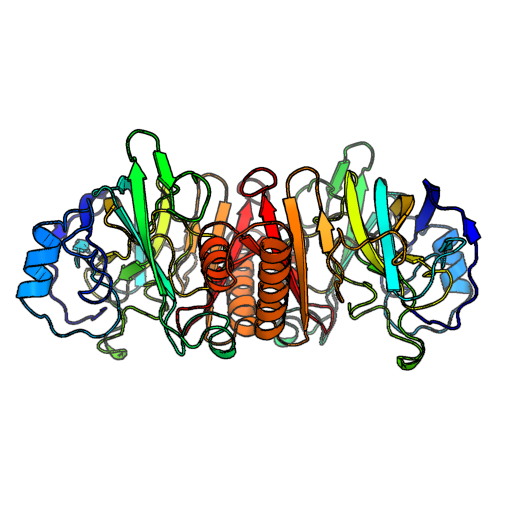 16.878 -3.769 1 97.39 122 PRO B C 1
ATOM 3200 O O . PRO B 1 122 ? 20.221 16.545 -4.95 1 97.39 122 PRO B O 1
ATOM 3203 N N . GLU B 1 123 ? 21.05 17.244 -2.94 1 95.63 123 GLU B N 1
ATOM 3204 C CA . GLU B 1 123 ? 22.401 17.337 -3.485 1 95.63 123 GLU B CA 1
ATOM 3205 C C . GLU B 1 123 ? 22.904 15.973 -3.95 1 95.63 123 GLU B C 1
ATOM 3207 O O . GLU B 1 123 ? 23.656 15.881 -4.922 1 95.63 123 GLU B O 1
ATOM 3212 N N . TRP B 1 124 ? 22.441 14.941 -3.341 1 96.38 124 TRP B N 1
ATOM 3213 C CA . TRP B 1 124 ? 22.968 13.601 -3.575 1 96.38 124 TRP B CA 1
ATOM 3214 C C . TRP B 1 124 ? 22.095 12.838 -4.565 1 96.38 124 TRP B C 1
ATOM 3216 O O . TRP B 1 124 ? 22.368 11.676 -4.876 1 96.38 124 TRP B O 1
ATOM 3226 N N . GLY B 1 125 ? 21.055 13.416 -5.078 1 95.33 125 GLY B N 1
ATOM 3227 C CA . GLY B 1 125 ? 20.108 12.661 -5.882 1 95.33 125 GLY B CA 1
ATOM 3228 C C . GLY B 1 125 ? 19.594 13.434 -7.082 1 95.33 125 GLY B C 1
ATOM 3229 O O . GLY B 1 125 ? 20.001 14.575 -7.313 1 95.33 125 GLY B O 1
ATOM 3230 N N . PRO B 1 126 ? 18.654 12.805 -7.792 1 96.29 126 PRO B N 1
ATOM 3231 C CA . PRO B 1 126 ? 18.071 13.454 -8.969 1 96.29 126 PRO B CA 1
ATOM 3232 C C . PRO B 1 126 ? 17.022 14.502 -8.606 1 96.29 126 PRO B C 1
ATOM 3234 O O . PRO B 1 126 ? 16.616 14.598 -7.445 1 96.29 126 PRO B O 1
ATOM 3237 N N . GLU B 1 127 ? 16.734 15.271 -9.614 1 97.61 127 GLU B N 1
ATOM 3238 C CA . GLU B 1 127 ? 15.56 16.13 -9.482 1 97.61 127 GLU B CA 1
ATOM 3239 C C . GLU B 1 127 ? 14.281 15.304 -9.38 1 97.61 127 GLU B C 1
ATOM 3241 O O . GLU B 1 127 ? 14.106 14.328 -10.113 1 97.61 127 GLU B O 1
ATOM 3246 N N . LEU B 1 128 ? 13.418 15.649 -8.474 1 98.18 128 LEU B N 1
ATOM 3247 C CA . LEU B 1 128 ? 12.144 14.979 -8.238 1 98.18 128 LEU B CA 1
ATOM 3248 C C . LEU B 1 128 ? 10.982 15.957 -8.371 1 98.18 128 LEU B C 1
ATOM 3250 O O . LEU B 1 128 ? 11.088 17.114 -7.956 1 98.18 128 LEU B O 1
ATOM 3254 N N . PRO B 1 129 ? 9.9 15.493 -8.932 1 98.26 129 PRO B N 1
ATOM 3255 C CA . PRO B 1 129 ? 8.729 16.372 -8.973 1 98.26 129 PRO B CA 1
ATOM 3256 C C . PRO B 1 129 ? 8.13 16.621 -7.591 1 98.26 129 PRO B C 1
ATOM 3258 O O . PRO B 1 129 ? 8.084 15.709 -6.761 1 98.26 129 PRO B O 1
ATOM 3261 N N . LEU B 1 130 ? 7.661 17.824 -7.337 1 98.7 130 LEU B N 1
ATOM 3262 C CA . LEU B 1 130 ? 6.915 18.133 -6.122 1 98.7 130 LEU B CA 1
ATOM 3263 C C . LEU B 1 130 ? 5.505 17.555 -6.188 1 98.7 130 LEU B C 1
ATOM 3265 O O . LEU B 1 130 ? 4.927 17.44 -7.271 1 98.7 130 LEU B O 1
ATOM 3269 N N . ALA B 1 131 ? 4.953 17.185 -5.105 1 98.38 131 ALA B N 1
ATOM 3270 C CA . ALA B 1 131 ? 3.571 16.77 -4.879 1 98.38 131 ALA B CA 1
ATOM 3271 C C . ALA B 1 131 ? 3.111 17.139 -3.471 1 98.38 131 ALA B C 1
ATOM 3273 O O . ALA B 1 131 ? 2.865 16.26 -2.642 1 98.38 131 ALA B O 1
ATOM 3274 N N . PRO B 1 132 ? 2.949 18.355 -3.24 1 98.84 132 PRO B N 1
ATOM 3275 C CA . PRO B 1 132 ? 2.83 18.859 -1.87 1 98.84 132 PRO B CA 1
ATOM 3276 C C . PRO B 1 132 ? 1.511 18.465 -1.209 1 98.84 132 PRO B C 1
ATOM 3278 O O . PRO B 1 132 ? 0.472 18.423 -1.873 1 98.84 132 PRO B O 1
ATOM 3281 N N . PHE B 1 133 ? 1.536 18.236 0.022 1 98.89 133 PHE B N 1
ATOM 3282 C CA . PHE B 1 133 ? 0.383 18.02 0.889 1 98.89 133 PHE B CA 1
ATOM 3283 C C . PHE B 1 133 ? 0.739 18.304 2.343 1 98.89 133 PHE B C 1
ATOM 3285 O O . PHE B 1 133 ? 1.915 18.448 2.684 1 98.89 133 PHE B O 1
ATOM 3292 N N . PHE B 1 134 ? -0.219 18.437 3.212 1 98.89 134 PHE B N 1
ATOM 3293 C CA . PHE B 1 134 ? 0.015 18.615 4.64 1 98.89 134 PHE B CA 1
ATOM 3294 C C . PHE B 1 134 ? -0.015 17.275 5.365 1 98.89 134 PHE B C 1
ATOM 3296 O O . PHE B 1 134 ? -1.004 16.543 5.286 1 98.89 134 PHE B O 1
ATOM 3303 N N . GLY B 1 135 ? 1.007 16.939 6.055 1 98.72 135 GLY B N 1
ATOM 3304 C CA . GLY B 1 135 ? 1.074 15.693 6.802 1 98.72 135 GLY B CA 1
ATOM 3305 C C . GLY B 1 135 ? 0.135 15.661 7.993 1 98.72 135 GLY B C 1
ATOM 3306 O O . GLY B 1 135 ? -0.33 14.592 8.395 1 98.72 135 GLY B O 1
ATOM 3307 N N . THR B 1 136 ? -0.084 16.872 8.549 1 98.62 136 THR B N 1
ATOM 3308 C CA . THR B 1 136 ? -0.935 16.964 9.73 1 98.62 136 THR B CA 1
ATOM 3309 C C . THR B 1 136 ? -2.15 17.846 9.454 1 98.62 136 THR B C 1
ATOM 3311 O O . THR B 1 136 ? -2.004 19.019 9.101 1 98.62 136 THR B O 1
ATOM 3314 N N . MET B 1 137 ? -3.251 17.297 9.54 1 98.82 137 MET B N 1
ATOM 3315 C CA . MET B 1 137 ? -4.555 17.954 9.547 1 98.82 137 MET B CA 1
ATOM 3316 C C . MET B 1 137 ? -5.491 17.293 10.554 1 98.82 137 MET B C 1
ATOM 3318 O O . MET B 1 137 ? -5.649 16.071 10.552 1 98.82 137 MET B O 1
ATOM 3322 N N . GLY B 1 138 ? -6.029 18.073 11.41 1 98.51 138 GLY B N 1
ATOM 3323 C CA . GLY B 1 138 ? -6.901 17.494 12.419 1 98.51 138 GLY B CA 1
ATOM 3324 C C . GLY B 1 138 ? -7.72 18.531 13.166 1 98.51 138 GLY B C 1
ATOM 3325 O O . GLY B 1 138 ? -7.462 19.731 13.055 1 98.51 138 GLY B O 1
ATOM 3326 N N . VAL B 1 139 ? -8.69 18.054 13.947 1 98.46 139 VAL B N 1
ATOM 3327 C CA . VAL B 1 139 ? -9.51 18.88 14.827 1 98.46 139 VAL B CA 1
ATOM 3328 C C . VAL B 1 139 ? -9.127 18.623 16.282 1 98.46 139 VAL B C 1
ATOM 3330 O O . VAL B 1 139 ? -8.288 17.765 16.568 1 98.46 139 VAL B O 1
ATOM 3333 N N . ALA B 1 140 ? -9.708 19.441 17.152 1 98.25 140 ALA B N 1
ATOM 3334 C CA . ALA B 1 140 ? -9.479 19.18 18.571 1 98.25 140 ALA B CA 1
ATOM 3335 C C . ALA B 1 140 ? -9.98 17.792 18.961 1 98.25 140 ALA B C 1
ATOM 3337 O O . ALA B 1 140 ? -11.066 17.378 18.548 1 98.25 140 ALA B O 1
ATOM 3338 N N . PRO B 1 141 ? -9.159 17.063 19.69 1 97.11 141 PRO B N 1
ATOM 3339 C CA . PRO B 1 141 ? -9.615 15.75 20.152 1 97.11 141 PRO B CA 1
ATOM 3340 C C . PRO B 1 141 ? -10.696 15.845 21.226 1 97.11 141 PRO B C 1
ATOM 3342 O O . PRO B 1 141 ? -10.978 16.936 21.729 1 97.11 141 PRO B O 1
ATOM 3345 N N . PRO B 1 142 ? -11.277 14.709 21.513 1 95.04 142 PRO B N 1
ATOM 3346 C CA . PRO B 1 142 ? -12.161 14.718 22.681 1 95.04 142 PRO B CA 1
ATOM 3347 C C . PRO B 1 142 ? -11.483 15.277 23.93 1 95.04 142 PRO B C 1
ATOM 3349 O O . PRO B 1 142 ? -10.308 14.994 24.178 1 95.04 142 PRO B O 1
ATOM 3352 N N . ALA B 1 143 ? -12.237 15.975 24.673 1 95.62 143 ALA B N 1
ATOM 3353 C CA . ALA B 1 143 ? -11.674 16.651 25.84 1 95.62 143 ALA B CA 1
ATOM 3354 C C . ALA B 1 143 ? -11.039 15.649 26.8 1 95.62 143 ALA B C 1
ATOM 3356 O O . ALA B 1 143 ? -10.026 15.947 27.438 1 95.62 143 ALA B O 1
ATOM 3357 N N . LYS B 1 144 ? -11.554 14.472 26.873 1 95.69 144 LYS B N 1
ATOM 3358 C CA . LYS B 1 144 ? -11.104 13.463 27.828 1 95.69 144 LYS B CA 1
ATOM 3359 C C . LYS B 1 144 ? -9.699 12.972 27.488 1 95.69 144 LYS B C 1
ATOM 3361 O O . LYS B 1 144 ? -9.03 12.363 28.325 1 95.69 144 LYS B O 1
ATOM 3366 N N . TYR B 1 145 ? -9.238 13.242 26.266 1 95.09 145 TYR B N 1
ATOM 3367 C CA . TYR B 1 145 ? -7.908 12.787 25.877 1 95.09 145 TYR B CA 1
ATOM 3368 C C . TYR B 1 145 ? -6.833 13.726 26.41 1 95.09 145 TYR B C 1
ATOM 3370 O O . TYR B 1 145 ? -5.654 13.366 26.456 1 95.09 145 TYR B O 1
ATOM 3378 N N . GLY B 1 146 ? -7.229 14.941 26.825 1 94.66 146 GLY B N 1
ATOM 3379 C CA . GLY B 1 146 ? -6.253 15.944 27.218 1 94.66 146 GLY B CA 1
ATOM 3380 C C . GLY B 1 146 ? -5.389 16.419 26.065 1 94.66 146 GLY B C 1
ATOM 3381 O O . GLY B 1 146 ? -5.807 16.368 24.906 1 94.66 146 GLY B O 1
ATOM 3382 N N . ARG B 1 147 ? -4.206 16.96 26.411 1 95.33 147 ARG B N 1
ATOM 3383 C CA . ARG B 1 147 ? -3.25 17.467 25.432 1 95.33 147 ARG B CA 1
ATOM 3384 C C . ARG B 1 147 ? -2.51 16.324 24.747 1 95.33 147 ARG B C 1
ATOM 3386 O O . ARG B 1 147 ? -1.971 15.437 25.413 1 95.33 147 ARG B O 1
ATOM 3393 N N . LEU B 1 148 ? -2.558 16.37 23.427 1 95.82 148 LEU B N 1
ATOM 3394 C CA . LEU B 1 148 ? -1.954 15.285 22.662 1 95.82 148 LEU B CA 1
ATOM 3395 C C . LEU B 1 148 ? -0.754 15.785 21.865 1 95.82 148 LEU B C 1
ATOM 3397 O O . LEU B 1 148 ? -0.786 16.887 21.312 1 95.82 148 LEU B O 1
ATOM 3401 N N . SER B 1 149 ? 0.283 14.888 21.774 1 96.09 149 SER B N 1
ATOM 3402 C CA . SER B 1 149 ? 1.374 15.108 20.831 1 96.09 149 SER B CA 1
ATOM 3403 C C . SER B 1 149 ? 0.863 15.155 19.395 1 96.09 149 SER B C 1
ATOM 3405 O O . SER B 1 149 ? -0.081 14.444 19.043 1 96.09 149 SER B O 1
ATOM 3407 N N . SER B 1 150 ? 1.473 15.966 18.545 1 95.84 150 SER B N 1
ATOM 3408 C CA . SER B 1 150 ? 1.111 16.027 17.132 1 95.84 150 SER B CA 1
ATOM 3409 C C . SER B 1 150 ? 1.673 14.835 16.365 1 95.84 150 SER B C 1
ATOM 3411 O O . SER B 1 150 ? 1.456 14.708 15.159 1 95.84 150 SER B O 1
ATOM 3413 N N . ARG B 1 151 ? 2.35 13.937 16.993 1 96.69 151 ARG B N 1
ATOM 3414 C CA . ARG B 1 151 ? 3.068 12.861 16.317 1 96.69 151 ARG B CA 1
ATOM 3415 C C . ARG B 1 151 ? 2.108 11.776 15.841 1 96.69 151 ARG B C 1
ATOM 3417 O O . ARG B 1 151 ? 2.21 11.304 14.707 1 96.69 151 ARG B O 1
ATOM 3424 N N . GLU B 1 152 ? 1.197 11.42 16.695 1 97.06 152 GLU B N 1
ATOM 3425 C CA . GLU B 1 152 ? 0.367 10.254 16.405 1 97.06 152 GLU B CA 1
ATOM 3426 C C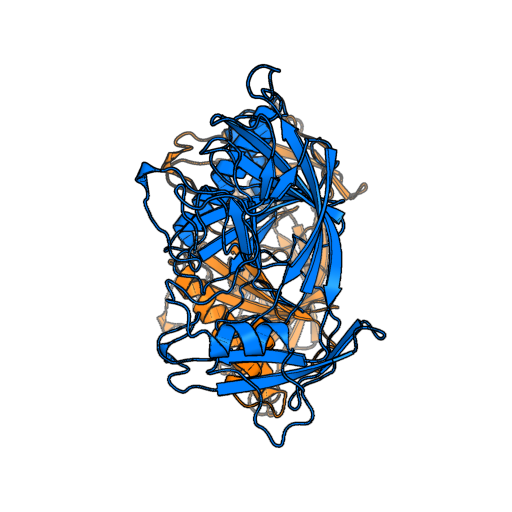 . GLU B 1 152 ? -0.971 10.666 15.798 1 97.06 152 GLU B C 1
ATOM 3428 O O . GLU B 1 152 ? -1.681 11.504 16.359 1 97.06 152 GLU B O 1
ATOM 3433 N N . PRO B 1 153 ? -1.319 10.103 14.671 1 97.48 153 PRO B N 1
ATOM 3434 C CA . PRO B 1 153 ? -2.697 10.268 14.204 1 97.48 153 PRO B CA 1
ATOM 3435 C C . PRO B 1 153 ? -3.697 9.447 15.015 1 97.48 153 PRO B C 1
ATOM 3437 O O . PRO B 1 153 ? -3.354 8.378 15.526 1 97.48 153 PRO B O 1
ATOM 3440 N N . ARG B 1 154 ? -4.886 9.962 15.163 1 94.84 154 ARG B N 1
ATOM 3441 C CA . ARG B 1 154 ? -5.975 9.297 15.87 1 94.84 154 ARG B CA 1
ATOM 3442 C C . ARG B 1 154 ? -7.328 9.682 15.28 1 94.84 154 ARG B C 1
ATOM 3444 O O . ARG B 1 154 ? -7.416 10.05 14.106 1 94.84 154 ARG B O 1
ATOM 3451 N N . GLU B 1 155 ? -8.347 9.541 16.008 1 93.28 155 GLU B N 1
ATOM 3452 C CA . GLU B 1 155 ? -9.71 9.79 15.548 1 93.28 155 GLU B CA 1
ATOM 3453 C C . GLU B 1 155 ? -9.903 11.254 15.162 1 93.28 155 GLU B C 1
ATOM 3455 O O . GLU B 1 155 ? -10.713 11.569 14.288 1 93.28 155 GLU B O 1
ATOM 3460 N N . HIS B 1 156 ? -9.131 12.13 15.694 1 96.42 156 HIS B N 1
ATOM 3461 C CA . HIS B 1 156 ? -9.257 13.556 15.416 1 96.42 156 HIS B CA 1
ATOM 3462 C C . HIS B 1 156 ? -8.466 13.947 14.173 1 96.42 156 HIS B C 1
ATOM 3464 O O . HIS B 1 156 ? -8.456 15.116 13.78 1 96.42 156 HIS B O 1
ATOM 3470 N N . GLY B 1 157 ? -7.833 12.999 13.501 1 97.33 157 GLY B N 1
ATOM 3471 C CA . GLY B 1 157 ? -6.88 13.245 12.43 1 97.33 157 GLY B CA 1
ATOM 3472 C C . GLY B 1 157 ? -5.45 13.368 12.92 1 97.33 157 GLY B C 1
ATOM 3473 O O . GLY B 1 157 ? -4.947 12.481 13.613 1 97.33 157 GLY B O 1
ATOM 3474 N N . GLY B 1 158 ? -4.925 14.473 12.687 1 97.69 158 GLY B N 1
ATOM 3475 C CA . GLY B 1 158 ? -3.552 14.695 13.113 1 97.69 158 GLY B CA 1
ATOM 3476 C C . GLY B 1 158 ? -2.532 14.337 12.049 1 97.69 158 GLY B C 1
ATOM 3477 O O . GLY B 1 158 ? -2.696 14.692 10.88 1 97.69 158 GLY B O 1
ATOM 3478 N N . ASN B 1 159 ? -1.409 13.737 12.462 1 98.38 159 ASN B N 1
ATOM 3479 C CA . ASN B 1 159 ? -0.278 13.432 11.593 1 98.38 159 ASN B CA 1
ATOM 3480 C C . ASN B 1 159 ? -0.524 12.167 10.775 1 98.38 159 ASN B C 1
ATOM 3482 O O . ASN B 1 159 ? 0.135 11.148 10.986 1 98.38 159 ASN B O 1
ATOM 3486 N N . MET B 1 160 ? -1.338 12.333 9.77 1 98.55 160 MET B N 1
ATOM 3487 C CA . MET B 1 160 ? -1.754 11.185 8.97 1 98.55 160 MET B CA 1
ATOM 3488 C C . MET B 1 160 ? -0.719 10.868 7.895 1 98.55 160 MET B C 1
ATOM 3490 O O . MET B 1 160 ? -0.6 9.721 7.461 1 98.55 160 MET B O 1
ATOM 3494 N N . ASP B 1 161 ? 0.005 11.871 7.436 1 98.78 161 ASP B N 1
ATOM 3495 C CA . ASP B 1 161 ? 1.051 11.706 6.43 1 98.78 161 ASP B CA 1
ATOM 3496 C C . ASP B 1 161 ? 0.545 10.894 5.24 1 98.78 161 ASP B C 1
ATOM 3498 O O . ASP B 1 161 ? 1.223 9.974 4.777 1 98.78 161 ASP B O 1
ATOM 3502 N N . ASN B 1 162 ? -0.705 11.186 4.836 1 98.8 162 ASN B N 1
ATOM 3503 C CA . ASN B 1 162 ? -1.284 10.526 3.67 1 98.8 162 ASN B CA 1
ATOM 3504 C C . ASN B 1 162 ? -1.119 11.369 2.409 1 98.8 162 ASN B C 1
ATOM 3506 O O . ASN B 1 162 ? -1.794 12.387 2.245 1 98.8 162 ASN B O 1
ATOM 3510 N N . LYS B 1 163 ? -0.325 10.936 1.532 1 98.8 163 LYS B N 1
ATOM 3511 C CA . LYS B 1 163 ? 0.102 11.741 0.392 1 98.8 163 LYS B CA 1
ATOM 3512 C C . LYS B 1 163 ? -1.036 11.927 -0.608 1 98.8 163 LYS B C 1
ATOM 3514 O O . LYS B 1 163 ? -0.894 12.659 -1.589 1 98.8 163 LYS B O 1
ATOM 3519 N N . GLU B 1 164 ? -2.182 11.262 -0.384 1 98.66 164 GLU B N 1
ATOM 3520 C CA . GLU B 1 164 ? -3.348 11.435 -1.246 1 98.66 164 GLU B CA 1
ATOM 3521 C C . GLU B 1 164 ? -4.047 12.763 -0.968 1 98.66 164 GLU B C 1
ATOM 3523 O O . GLU B 1 164 ? -4.898 13.197 -1.747 1 98.66 164 GLU B O 1
ATOM 3528 N N . LEU B 1 165 ? -3.733 13.377 0.119 1 98.72 165 LEU B N 1
ATOM 3529 C CA . LEU B 1 165 ? -4.444 14.575 0.552 1 98.72 165 LEU B CA 1
ATOM 3530 C C . LEU B 1 165 ? -3.838 15.824 -0.08 1 98.72 165 LEU B C 1
ATOM 3532 O O . LEU B 1 165 ? -3.376 16.722 0.628 1 98.72 165 LEU B O 1
ATOM 3536 N N . VAL B 1 166 ? -3.954 15.927 -1.379 1 98.73 166 VAL B N 1
ATOM 3537 C CA . VAL B 1 166 ? -3.409 17.017 -2.182 1 98.73 166 VAL B CA 1
ATOM 3538 C C . VAL B 1 166 ? -4.524 17.992 -2.555 1 98.73 166 VAL B C 1
ATOM 3540 O O . VAL B 1 166 ? -5.696 17.747 -2.26 1 98.73 166 VAL B O 1
ATOM 3543 N N . ALA B 1 167 ? -4.073 19.101 -3.194 1 98.81 167 ALA B N 1
ATOM 3544 C CA . ALA B 1 167 ? -5.088 20.009 -3.723 1 98.81 167 ALA B CA 1
ATOM 3545 C C . ALA B 1 167 ? -6.092 19.262 -4.595 1 98.81 167 ALA B C 1
ATOM 3547 O O . ALA B 1 167 ? -5.707 18.454 -5.444 1 98.81 167 ALA B O 1
ATOM 3548 N N . GLY B 1 168 ? -7.362 19.497 -4.357 1 98.74 168 GLY B N 1
ATOM 3549 C CA . GLY B 1 168 ? -8.416 18.793 -5.069 1 98.74 168 GLY B CA 1
ATOM 3550 C C . GLY B 1 168 ? -9.03 17.664 -4.263 1 98.74 168 GLY B C 1
ATOM 3551 O O . GLY B 1 168 ? -10.097 17.154 -4.612 1 98.74 168 GLY B O 1
ATOM 3552 N N . SER B 1 169 ? -8.436 17.266 -3.166 1 98.78 169 SER B N 1
ATOM 3553 C CA . SER B 1 169 ? -8.986 16.244 -2.281 1 98.78 169 SER B CA 1
ATOM 3554 C C . SER B 1 169 ? -9.832 16.867 -1.176 1 98.78 169 SER B C 1
ATOM 3556 O O . SER B 1 169 ? -9.82 18.085 -0.989 1 98.78 169 SER B O 1
ATOM 3558 N N . THR B 1 170 ? -10.58 16.049 -0.531 1 98.64 170 THR B N 1
ATOM 3559 C CA . THR B 1 170 ? -11.422 16.443 0.593 1 98.64 170 THR B CA 1
ATOM 3560 C C . THR B 1 170 ? -11.194 15.523 1.789 1 98.64 170 THR B C 1
ATOM 3562 O O . THR B 1 170 ? -11.124 14.302 1.634 1 98.64 170 THR B O 1
ATOM 3565 N N . LEU B 1 171 ? -11.025 16.1 2.898 1 98.57 171 LEU B N 1
ATOM 3566 C CA . LEU B 1 171 ? -10.874 15.371 4.153 1 98.57 171 LEU B CA 1
ATOM 3567 C C . LEU B 1 171 ? -12.124 15.51 5.016 1 98.57 171 LEU B C 1
ATOM 3569 O O . LEU B 1 171 ? -12.681 16.604 5.137 1 98.57 171 LEU B O 1
ATOM 3573 N N . TYR B 1 172 ? -12.575 14.417 5.597 1 97.29 172 TYR B N 1
ATOM 3574 C CA . TYR B 1 172 ? -13.712 14.399 6.511 1 97.29 172 TYR B CA 1
ATOM 3575 C C . TYR B 1 172 ? -13.271 14.028 7.922 1 97.29 172 TYR B C 1
ATOM 3577 O O . TYR B 1 172 ? -12.649 12.983 8.13 1 97.29 172 TYR B O 1
ATOM 3585 N N . LEU B 1 173 ? -13.655 14.856 8.857 1 97.21 173 LEU B N 1
ATOM 3586 C CA . LEU B 1 173 ? -13.26 14.673 10.249 1 97.21 173 LEU B CA 1
ATOM 3587 C C . LEU B 1 173 ? -14.476 14.711 11.169 1 97.21 173 LEU B C 1
ATOM 3589 O O . LEU B 1 173 ? -15.315 15.608 11.059 1 97.21 173 LEU B O 1
ATOM 3593 N N . PRO B 1 174 ? -14.541 13.794 12.064 1 95.3 174 PRO B N 1
ATOM 3594 C CA . PRO B 1 174 ? -15.565 13.939 13.101 1 95.3 174 PRO B CA 1
ATOM 3595 C C . PRO B 1 174 ? -15.298 15.118 14.034 1 95.3 174 PRO B C 1
ATOM 3597 O O . PRO B 1 174 ? -14.146 15.38 14.389 1 95.3 174 PRO B O 1
ATOM 3600 N N . VAL B 1 175 ? -16.341 15.753 14.45 1 96.23 175 VAL B N 1
ATOM 3601 C CA . VAL B 1 175 ? -16.216 16.866 15.385 1 96.23 175 VAL B CA 1
ATOM 3602 C C . VAL B 1 175 ? -16.35 16.355 16.818 1 96.23 175 VAL B C 1
ATOM 3604 O O . VAL B 1 175 ? -17.317 15.665 17.15 1 96.23 175 VAL B O 1
ATOM 3607 N N . TRP B 1 176 ? -15.423 16.77 17.71 1 95.84 176 TRP B N 1
ATOM 3608 C CA . TRP B 1 176 ? -15.393 16.226 19.063 1 95.84 176 TRP B CA 1
ATOM 3609 C C . TRP B 1 176 ? -15.671 17.315 20.094 1 95.84 176 TRP B C 1
ATOM 3611 O O . TRP B 1 176 ? -16.016 17.019 21.241 1 95.84 176 TRP B O 1
ATOM 3621 N N . VAL B 1 177 ? -15.485 18.592 19.711 1 97.06 177 VAL B N 1
ATOM 3622 C CA . VAL B 1 177 ? -15.75 19.729 20.586 1 97.06 177 VAL B CA 1
ATOM 3623 C C . VAL B 1 177 ? -16.479 20.822 19.807 1 97.06 177 VAL B C 1
ATOM 3625 O O . VAL B 1 177 ? -16.407 20.87 18.577 1 97.06 177 VAL B O 1
ATOM 3628 N N . PRO B 1 178 ? -17.18 21.717 20.545 1 97.68 178 PRO B N 1
ATOM 3629 C CA . PRO B 1 178 ? -17.762 22.857 19.832 1 97.68 178 PRO B CA 1
ATOM 3630 C C . PRO B 1 178 ? -16.726 23.645 19.034 1 97.68 178 PRO B C 1
ATOM 3632 O O . PRO B 1 178 ? -15.63 23.914 19.534 1 97.68 178 PRO B O 1
ATOM 3635 N N . GLY B 1 179 ? -17.062 23.876 17.724 1 98.36 179 GLY B N 1
ATOM 3636 C CA . GLY B 1 179 ? -16.174 24.634 16.858 1 98.36 179 GLY B CA 1
ATOM 3637 C C . GLY B 1 179 ? -15.229 23.757 16.057 1 98.36 179 GLY B C 1
ATOM 3638 O O . GLY B 1 179 ? -14.607 24.22 15.099 1 98.36 179 GLY B O 1
ATOM 3639 N N . ALA B 1 180 ? -15.072 22.408 16.441 1 98.04 180 ALA B N 1
ATOM 3640 C CA . ALA B 1 180 ? -14.185 21.442 15.798 1 98.04 180 ALA B CA 1
ATOM 3641 C C . ALA B 1 180 ? -12.72 21.793 16.045 1 98.04 180 ALA B C 1
ATOM 3643 O O . ALA B 1 180 ? -11.954 20.967 16.549 1 98.04 180 ALA B O 1
ATOM 3644 N N . ASN B 1 181 ? -12.398 23.165 15.738 1 98.71 181 ASN B N 1
ATOM 3645 C CA . ASN B 1 181 ? -11.059 23.68 16.003 1 98.71 181 ASN B CA 1
ATOM 3646 C C . ASN B 1 181 ? -10.008 22.977 15.149 1 98.71 181 ASN B C 1
ATOM 3648 O O . ASN B 1 181 ? -9.121 22.305 15.677 1 98.71 181 ASN B O 1
ATOM 3652 N N . PHE B 1 182 ? -9.969 23.304 13.922 1 98.81 182 PHE B N 1
ATOM 3653 C CA . PHE B 1 182 ? -9.117 22.688 12.912 1 98.81 182 PHE B CA 1
ATOM 3654 C C . PHE B 1 182 ? -7.711 23.275 12.959 1 98.81 182 PHE B C 1
ATOM 3656 O O . PHE B 1 182 ? -7.544 24.494 13.023 1 98.81 182 PHE B O 1
ATOM 3663 N N . SER B 1 183 ? -6.672 22.428 12.938 1 98.74 183 SER B N 1
ATOM 3664 C CA . SER B 1 183 ? -5.267 22.811 12.841 1 98.74 183 SER B CA 1
ATOM 3665 C C . SER B 1 183 ? -4.563 22.054 11.72 1 98.74 183 SER B C 1
ATOM 3667 O O . SER B 1 183 ? -4.957 20.938 11.376 1 98.74 183 SER B O 1
ATOM 3669 N N . VAL B 1 184 ? -3.544 22.694 11.183 1 98.76 184 VAL B N 1
ATOM 3670 C CA . VAL B 1 184 ? -2.853 22.116 10.035 1 98.76 184 VAL B CA 1
ATOM 3671 C C . VAL B 1 184 ? -1.375 22.499 10.074 1 98.76 184 VAL B C 1
ATOM 3673 O O . VAL B 1 184 ? -1.007 23.517 10.665 1 98.76 184 VAL B O 1
ATOM 3676 N N . GLY B 1 185 ? -0.515 21.654 9.53 1 98.46 185 GLY B N 1
ATOM 3677 C CA . GLY B 1 185 ? 0.917 21.886 9.421 1 98.46 185 GLY B CA 1
ATOM 3678 C C . GLY B 1 185 ? 1.678 20.681 8.901 1 98.46 185 GLY B C 1
ATOM 3679 O O . GLY B 1 185 ? 1.126 19.862 8.164 1 98.46 185 GLY B O 1
ATOM 3680 N N . ASP B 1 186 ? 2.981 20.731 9.18 1 98.23 186 ASP B N 1
ATOM 3681 C CA . ASP B 1 186 ? 3.844 19.635 8.748 1 98.23 186 ASP B CA 1
ATOM 3682 C C . ASP B 1 186 ? 3.791 19.459 7.232 1 98.23 186 ASP B C 1
ATOM 3684 O O . ASP B 1 186 ? 3.476 18.374 6.738 1 98.23 186 ASP B O 1
ATOM 3688 N N . GLY B 1 187 ? 4.131 20.521 6.564 1 98.76 187 GLY B N 1
ATOM 3689 C CA . GLY B 1 187 ? 4.103 20.493 5.11 1 98.76 187 GLY B CA 1
ATOM 3690 C C . GLY B 1 187 ? 5.084 19.501 4.514 1 98.76 187 GLY B C 1
ATOM 3691 O O . GLY B 1 187 ? 6.247 19.451 4.919 1 98.76 187 GLY B O 1
ATOM 3692 N N . HIS B 1 188 ? 4.601 18.706 3.574 1 98.91 188 HIS B N 1
ATOM 3693 C CA . HIS B 1 188 ? 5.392 17.768 2.785 1 98.91 188 HIS B CA 1
ATOM 3694 C C . HIS B 1 188 ? 5.451 18.191 1.322 1 98.91 188 HIS B C 1
ATOM 3696 O O . HIS B 1 188 ? 4.419 18.271 0.651 1 98.91 188 HIS B O 1
ATOM 3702 N N . GLY B 1 189 ? 6.686 18.453 0.844 1 98.85 189 GLY B N 1
ATOM 3703 C CA . GLY B 1 189 ? 6.834 18.733 -0.575 1 98.85 189 GLY B CA 1
ATOM 3704 C C . GLY B 1 189 ? 6.658 17.505 -1.448 1 98.85 189 GLY B C 1
ATOM 3705 O O . GLY B 1 189 ? 6.245 17.613 -2.605 1 98.85 189 GLY B O 1
ATOM 3706 N N . ARG B 1 190 ? 7.003 16.4 -0.889 1 98.25 190 ARG B N 1
ATOM 3707 C CA . ARG B 1 190 ? 6.825 15.097 -1.522 1 98.25 190 ARG B CA 1
ATOM 3708 C C . ARG B 1 190 ? 7.021 13.968 -0.516 1 98.25 190 ARG B C 1
ATOM 3710 O O . ARG B 1 190 ? 7.744 14.126 0.47 1 98.25 190 ARG B O 1
ATOM 3717 N N . GLN B 1 191 ? 6.453 12.859 -0.826 1 98.85 191 GLN B N 1
ATOM 3718 C CA . GLN B 1 191 ? 6.547 11.699 0.054 1 98.85 191 GLN B CA 1
ATOM 3719 C C . GLN B 1 191 ? 6.265 10.407 -0.707 1 98.85 191 GLN B C 1
ATOM 3721 O O . GLN B 1 191 ? 5.357 10.357 -1.54 1 98.85 191 GLN B O 1
ATOM 3726 N N . GLY B 1 192 ? 7.018 9.407 -0.529 1 98.65 192 GLY B N 1
ATOM 3727 C CA . GLY B 1 192 ? 6.617 8.062 -0.911 1 98.65 192 GLY B CA 1
ATOM 3728 C C . GLY B 1 192 ? 5.692 7.406 0.097 1 98.65 192 GLY B C 1
ATOM 3729 O O . GLY B 1 192 ? 5.71 7.751 1.281 1 98.65 192 GLY B O 1
ATOM 3730 N N . ASP B 1 193 ? 4.891 6.363 -0.361 1 98.46 193 ASP B N 1
ATOM 3731 C CA . ASP B 1 193 ? 4.158 5.543 0.598 1 98.46 193 ASP B CA 1
ATOM 3732 C C . ASP B 1 193 ? 5.109 4.87 1.586 1 98.46 193 ASP B C 1
ATOM 3734 O O . ASP B 1 193 ? 6.086 4.238 1.181 1 98.46 193 ASP B O 1
ATOM 3738 N N . GLY B 1 194 ? 4.728 5.055 2.884 1 98.47 194 GLY B N 1
ATOM 3739 C CA . GLY B 1 194 ? 5.551 4.496 3.944 1 98.47 194 GLY B CA 1
ATOM 3740 C C . GLY B 1 194 ? 6.246 5.553 4.781 1 98.47 194 GLY B C 1
ATOM 3741 O O . GLY B 1 194 ? 6.409 5.386 5.992 1 98.47 194 GLY B O 1
ATOM 3742 N N . GLU B 1 195 ? 6.728 6.731 4.077 1 98.79 195 GLU B N 1
ATOM 3743 C CA . GLU B 1 195 ? 7.542 7.722 4.775 1 98.79 195 GLU B CA 1
ATOM 3744 C C . GLU B 1 195 ? 8.513 7.054 5.745 1 98.79 195 GLU B C 1
ATOM 3746 O O . GLU B 1 195 ? 8.421 7.251 6.958 1 98.79 195 GLU B O 1
ATOM 3751 N N . VAL B 1 196 ? 9.458 6.53 5.316 1 98.9 196 VAL B N 1
ATOM 3752 C CA . VAL B 1 196 ? 10.071 5.423 6.041 1 98.9 196 VAL B CA 1
ATOM 3753 C C . VAL B 1 196 ? 11.216 5.943 6.908 1 98.9 196 VAL B C 1
ATOM 3755 O O . VAL B 1 196 ? 11.564 5.331 7.921 1 98.9 196 VAL B O 1
ATOM 3758 N N . CYS B 1 197 ? 11.844 7.085 6.556 1 98.69 197 CYS B N 1
ATOM 3759 C CA . CYS B 1 197 ? 13.067 7.462 7.257 1 98.69 197 CYS B CA 1
ATOM 3760 C C . CYS B 1 197 ? 12.787 8.533 8.305 1 98.69 197 CYS B C 1
ATOM 3762 O O . CYS B 1 197 ? 13.697 9.249 8.726 1 98.69 197 CYS B O 1
ATOM 3764 N N . VAL B 1 198 ? 11.501 8.761 8.621 1 97.51 198 VAL B N 1
ATOM 3765 C CA . VAL B 1 198 ? 11.009 9.695 9.628 1 97.51 198 VAL B CA 1
ATOM 3766 C C . VAL B 1 198 ? 10.32 10.875 8.946 1 97.51 198 VAL B C 1
ATOM 3768 O O . VAL B 1 198 ? 9.254 11.315 9.381 1 97.51 198 VAL B O 1
ATOM 3771 N N . ASN B 1 199 ? 10.945 11.303 7.853 1 97.46 199 ASN B N 1
ATOM 3772 C CA . ASN B 1 199 ? 10.456 12.524 7.221 1 97.46 199 ASN B CA 1
ATOM 3773 C C . ASN B 1 199 ? 10.164 12.31 5.738 1 97.46 199 ASN B C 1
ATOM 3775 O O . ASN B 1 199 ? 10.808 11.485 5.088 1 97.46 199 ASN B O 1
ATOM 3779 N N . ALA B 1 200 ? 9.196 13.104 5.291 1 98.59 200 ALA B N 1
ATOM 3780 C CA . ALA B 1 200 ? 9.079 13.457 3.879 1 98.59 200 ALA B CA 1
ATOM 3781 C C . ALA B 1 200 ? 9.985 14.634 3.531 1 98.59 200 ALA B C 1
ATOM 3783 O O . ALA B 1 200 ? 10.96 14.905 4.236 1 98.59 200 ALA B O 1
ATOM 3784 N N . LEU B 1 201 ? 9.839 15.205 2.393 1 98.87 201 LEU B N 1
ATOM 3785 C CA . LEU B 1 201 ? 10.384 16.543 2.196 1 98.87 201 LEU B CA 1
ATOM 3786 C C . LEU B 1 201 ? 9.607 17.573 3.009 1 98.87 201 LEU B C 1
ATOM 3788 O O . LEU B 1 201 ? 8.593 18.099 2.545 1 98.87 201 LEU B O 1
ATOM 3792 N N . GLU B 1 202 ? 10.109 17.776 4.201 1 98.78 202 GLU B N 1
ATOM 3793 C CA . GLU B 1 202 ? 9.471 18.738 5.095 1 98.78 202 GLU B CA 1
ATOM 3794 C C . GLU B 1 202 ? 9.732 20.171 4.641 1 98.78 202 GLU B C 1
ATOM 3796 O O . GLU B 1 202 ? 10.877 20.549 4.388 1 98.78 202 GLU B O 1
ATOM 3801 N N . MET B 1 203 ? 8.66 20.962 4.539 1 98.46 203 MET B N 1
ATOM 3802 C CA . MET B 1 203 ? 8.866 22.338 4.098 1 98.46 203 MET B CA 1
ATOM 3803 C C . MET B 1 203 ? 7.678 23.215 4.478 1 98.46 203 MET B C 1
ATOM 3805 O O . MET B 1 203 ? 6.65 22.711 4.933 1 98.46 203 MET B O 1
ATOM 3809 N N . GLY B 1 204 ? 7.872 24.478 4.386 1 98.38 204 GLY B N 1
ATOM 3810 C CA . GLY B 1 204 ? 6.753 25.395 4.529 1 98.38 204 GLY B CA 1
ATOM 3811 C C . GLY B 1 204 ? 5.79 25.349 3.358 1 98.38 204 GLY B C 1
ATOM 3812 O O . GLY B 1 204 ? 6.212 25.274 2.203 1 98.38 204 GLY B O 1
ATOM 3813 N N . LEU B 1 205 ? 4.502 25.359 3.667 1 98.83 205 LEU B N 1
ATOM 3814 C CA . LEU B 1 205 ? 3.439 25.372 2.669 1 98.83 205 LEU B CA 1
ATOM 3815 C C . LEU B 1 205 ? 2.358 26.382 3.039 1 98.83 205 LEU B C 1
ATOM 3817 O O . LEU B 1 205 ? 2.121 26.64 4.221 1 98.83 205 LEU B O 1
ATOM 3821 N N . THR B 1 206 ? 1.757 26.948 2.056 1 98.87 206 THR B N 1
ATOM 3822 C CA . THR B 1 206 ? 0.51 27.69 2.202 1 98.87 206 THR B CA 1
ATOM 3823 C C . THR B 1 206 ? -0.659 26.906 1.613 1 98.87 206 THR B C 1
ATOM 3825 O O . THR B 1 206 ? -0.597 26.458 0.467 1 98.87 206 THR B O 1
ATOM 3828 N N . GLY B 1 207 ? -1.648 26.72 2.413 1 98.82 207 GLY B N 1
ATOM 3829 C CA . GLY B 1 207 ? -2.829 25.992 1.977 1 98.82 207 GLY B CA 1
ATOM 3830 C C . GLY B 1 207 ? -4.098 26.821 2.041 1 98.82 207 GLY B C 1
ATOM 3831 O O . GLY B 1 207 ? -4.259 27.651 2.939 1 98.82 207 GLY B O 1
ATOM 3832 N N . THR B 1 208 ? -4.965 26.617 1.108 1 98.95 208 THR B N 1
ATOM 3833 C CA . THR B 1 208 ? -6.312 27.176 1.141 1 98.95 208 THR B CA 1
ATOM 3834 C C . THR B 1 208 ? -7.351 26.074 1.332 1 98.95 208 THR B C 1
ATOM 3836 O O . THR B 1 208 ? -7.373 25.097 0.58 1 98.95 208 THR B O 1
ATOM 3839 N N . PHE B 1 209 ? -8.222 26.295 2.287 1 98.93 209 PHE B N 1
ATOM 3840 C CA . PHE B 1 209 ? -9.207 25.288 2.663 1 98.93 209 PHE B CA 1
ATOM 3841 C C . PHE B 1 209 ? -10.607 25.89 2.704 1 98.93 209 PHE B C 1
ATOM 3843 O O . PHE B 1 209 ? -10.791 27.014 3.174 1 98.93 209 PHE B O 1
ATOM 3850 N N . THR B 1 210 ? -11.53 25.172 2.196 1 98.94 210 THR B N 1
ATOM 3851 C CA . THR B 1 210 ? -12.939 25.482 2.411 1 98.94 210 THR B CA 1
ATOM 3852 C C . THR B 1 210 ? -13.564 24.498 3.396 1 98.94 210 THR B C 1
ATOM 3854 O O . THR B 1 210 ? -13.361 23.287 3.285 1 98.94 210 THR B O 1
ATOM 3857 N N . PHE B 1 211 ? -14.339 25.064 4.3 1 98.82 211 PHE B N 1
ATOM 3858 C CA . PHE B 1 211 ? -14.932 24.241 5.348 1 98.82 211 PHE B CA 1
ATOM 3859 C C . PHE B 1 211 ? -16.437 24.109 5.145 1 98.82 211 PHE B C 1
ATOM 3861 O O . PHE B 1 211 ? -17.138 25.111 4.987 1 98.82 211 PHE B O 1
ATOM 3868 N N . VAL B 1 212 ? -16.905 22.909 5.117 1 97.85 212 VAL B N 1
ATOM 3869 C CA . VAL B 1 212 ? -18.34 22.65 5.062 1 97.85 212 VAL B CA 1
ATOM 3870 C C . VAL B 1 212 ? -18.756 21.792 6.255 1 97.85 212 VAL B C 1
ATOM 3872 O O . VAL B 1 212 ? -18.218 20.701 6.461 1 97.85 212 VAL B O 1
ATOM 3875 N N . LEU B 1 213 ? -19.676 22.272 6.994 1 96.72 213 LEU B N 1
ATOM 3876 C CA . LEU B 1 213 ? -20.158 21.581 8.185 1 96.72 213 LEU B CA 1
ATOM 3877 C C . LEU B 1 213 ? -21.399 20.753 7.869 1 96.72 213 LEU B C 1
ATOM 3879 O O . LEU B 1 213 ? -22.379 21.276 7.334 1 96.72 213 LEU B O 1
ATOM 3883 N N . HIS B 1 214 ? -21.325 19.476 8.112 1 94.67 214 HIS B N 1
ATOM 3884 C CA . HIS B 1 214 ? -22.482 18.59 8.043 1 94.67 214 HIS B CA 1
ATOM 3885 C C . HIS B 1 214 ? -23.056 18.324 9.431 1 94.67 214 HIS B C 1
ATOM 3887 O O . HIS B 1 214 ? -22.451 17.607 10.23 1 94.67 214 HIS B O 1
ATOM 3893 N N . LYS B 1 215 ? -24.231 18.748 9.639 1 93.31 215 LYS B N 1
ATOM 3894 C CA . LYS B 1 215 ? -24.872 18.616 10.945 1 93.31 215 LYS B CA 1
ATOM 3895 C C . LYS B 1 215 ? -25.439 17.213 11.139 1 93.31 215 LYS B C 1
ATOM 3897 O O . LYS B 1 215 ? -26.088 16.67 10.243 1 93.31 215 LYS B O 1
ATOM 3902 N N . LYS B 1 216 ? -25.223 16.702 12.238 1 85.94 216 LYS B N 1
ATOM 3903 C CA . LYS B 1 216 ? -25.802 15.406 12.578 1 85.94 216 LYS B CA 1
ATOM 3904 C C . LYS B 1 216 ? -27.316 15.411 12.38 1 85.94 216 LYS B C 1
ATOM 3906 O O . LYS B 1 216 ? -27.887 14.433 11.894 1 85.94 216 LYS B O 1
ATOM 3911 N N . ALA B 1 217 ? -27.957 16.439 12.777 1 75.29 217 ALA B N 1
ATOM 3912 C CA . ALA B 1 217 ? -29.41 16.579 12.751 1 75.29 217 ALA B CA 1
ATOM 3913 C C . ALA B 1 217 ? -29.947 16.469 11.327 1 75.29 217 ALA B C 1
ATOM 3915 O O . ALA B 1 217 ? -31.103 16.093 11.12 1 75.29 217 ALA B O 1
ATOM 3916 N N . ASN B 1 218 ? -29.268 16.92 10.379 1 70.17 218 ASN B N 1
ATOM 3917 C CA . ASN B 1 218 ? -29.717 16.904 8.991 1 70.17 218 ASN B CA 1
ATOM 3918 C C . ASN B 1 218 ? -29.518 15.532 8.353 1 70.17 218 ASN B C 1
ATOM 3920 O O . ASN B 1 218 ? -29.77 15.355 7.161 1 70.17 218 ASN B O 1
ATOM 3924 N N . GLY B 1 219 ? -29.375 14.579 9.167 1 59.76 219 GLY B N 1
ATOM 3925 C CA . GLY B 1 219 ? -29.19 13.237 8.639 1 59.76 219 GLY B CA 1
ATOM 3926 C C . GLY B 1 219 ? -27.817 13.019 8.031 1 59.76 219 GLY B C 1
ATOM 3927 O O . GLY B 1 219 ? -27.682 12.322 7.023 1 59.76 219 GLY B O 1
ATOM 3928 N N . ALA B 1 220 ? -26.967 14.029 8.412 1 53.99 220 ALA B N 1
ATOM 3929 C CA . ALA B 1 220 ? -25.61 13.788 7.927 1 53.99 220 ALA B CA 1
ATOM 3930 C C . ALA B 1 220 ? -25.316 12.293 7.838 1 53.99 220 ALA B C 1
ATOM 3932 O O . ALA B 1 220 ? -24.158 11.888 7.713 1 53.99 220 ALA B O 1
ATOM 3933 N N . ALA B 1 221 ? -26.696 11.624 7.971 1 44.9 221 ALA B N 1
ATOM 3934 C CA . ALA B 1 221 ? -26.905 10.184 7.849 1 44.9 221 ALA B CA 1
ATOM 3935 C C . ALA B 1 221 ? -26.171 9.625 6.633 1 44.9 221 ALA B C 1
ATOM 3937 O O . ALA B 1 221 ? -25.853 8.434 6.585 1 44.9 221 ALA B O 1
ATOM 3938 N N . ASP B 1 222 ? -26.064 10.609 5.645 1 47.86 222 ASP B N 1
ATOM 3939 C CA . ASP B 1 222 ? -25.495 10.114 4.395 1 47.86 222 ASP B CA 1
ATOM 3940 C C . ASP B 1 222 ? -24.007 9.812 4.551 1 47.86 222 ASP B C 1
ATOM 3942 O O . ASP B 1 222 ? -23.388 9.234 3.655 1 47.86 222 ASP B O 1
ATOM 3946 N N . ILE B 1 223 ? -23.567 10.525 5.523 1 54.98 223 ILE B N 1
ATOM 3947 C CA . ILE B 1 223 ? -22.21 10.108 5.86 1 54.98 223 ILE B CA 1
ATOM 3948 C C . ILE B 1 223 ? -22.243 9.162 7.058 1 54.98 223 ILE B C 1
ATOM 3950 O O . ILE B 1 223 ? -22.556 9.578 8.176 1 54.98 223 ILE B O 1
ATOM 3954 N N . ALA B 1 224 ? -22.483 7.977 6.849 1 53.12 224 ALA B N 1
ATOM 3955 C CA . ALA B 1 224 ? -22.436 6.995 7.93 1 53.12 224 ALA B CA 1
ATOM 3956 C C . ALA B 1 224 ? -21.438 7.411 9.006 1 53.12 224 ALA B C 1
ATOM 3958 O O . ALA B 1 224 ? -20.387 7.981 8.701 1 53.12 224 ALA B O 1
ATOM 3959 N N . PRO B 1 225 ? -21.951 7.437 10.259 1 54.76 225 PRO B N 1
ATOM 3960 C CA . PRO B 1 225 ? -21.029 7.752 11.353 1 54.76 225 PRO B CA 1
ATOM 3961 C C . PRO B 1 225 ? -19.684 7.042 11.214 1 54.76 225 PRO B C 1
ATOM 3963 O O . PRO B 1 225 ? -19.636 5.877 10.81 1 54.76 225 PRO B O 1
ATOM 3966 N N . PHE B 1 226 ? -18.805 7.861 11.138 1 71.36 226 PHE B N 1
ATOM 3967 C CA . PHE B 1 226 ? -17.483 7.25 11.211 1 71.36 226 PHE B CA 1
ATOM 3968 C C . PHE B 1 226 ? -16.657 7.88 12.325 1 71.36 226 PHE B C 1
ATOM 3970 O O . PHE B 1 226 ? -16.803 9.068 12.618 1 71.36 226 PHE B O 1
ATOM 3977 N N . ALA B 1 227 ? -15.964 7.017 12.882 1 77.33 227 ALA B N 1
ATOM 3978 C CA . ALA B 1 227 ? -15.178 7.419 14.046 1 77.33 227 ALA B CA 1
ATOM 3979 C C . ALA B 1 227 ? -13.757 7.801 13.642 1 77.33 227 ALA B C 1
ATOM 3981 O O . ALA B 1 227 ? -13.005 8.357 14.447 1 77.33 227 ALA B O 1
ATOM 3982 N N . TRP B 1 228 ? -13.502 7.596 12.373 1 90.01 228 TRP B N 1
ATOM 3983 C CA . TRP B 1 228 ? -12.129 7.831 11.938 1 90.01 228 TRP B CA 1
ATOM 3984 C C . TRP B 1 228 ? -12.095 8.724 10.702 1 90.01 228 TRP B C 1
ATOM 3986 O O . TRP B 1 228 ? -13.071 8.793 9.951 1 90.01 228 TRP B O 1
ATOM 3996 N N . PRO B 1 229 ? -10.978 9.44 10.508 1 95.27 229 PRO B N 1
ATOM 3997 C CA . PRO B 1 229 ? -10.86 10.271 9.308 1 95.27 229 PRO B CA 1
ATOM 3998 C C . PRO B 1 229 ? -11.005 9.467 8.017 1 95.27 229 PRO B C 1
ATOM 4000 O O . PRO B 1 229 ? -10.556 8.32 7.947 1 95.27 229 PRO B O 1
ATOM 4003 N N . ARG B 1 230 ? -11.628 9.997 7.052 1 96.33 230 ARG B N 1
ATOM 4004 C CA . ARG B 1 230 ? -11.652 9.49 5.684 1 96.33 230 ARG B CA 1
ATOM 4005 C C . ARG B 1 230 ? -11.464 10.621 4.678 1 96.33 230 ARG B C 1
ATOM 4007 O O . ARG B 1 230 ? -11.504 11.798 5.045 1 96.33 230 ARG B O 1
ATOM 4014 N N . ALA B 1 231 ? -11.222 10.311 3.474 1 97.96 231 ALA B N 1
ATOM 4015 C CA . ALA B 1 231 ? -10.971 11.338 2.466 1 97.96 231 ALA B CA 1
ATOM 4016 C C . ALA B 1 231 ? -11.45 10.884 1.09 1 97.96 231 ALA B C 1
ATOM 4018 O O . ALA B 1 231 ? -11.989 9.784 0.945 1 97.96 231 ALA B O 1
ATOM 4019 N N . GLU B 1 232 ? -11.456 11.762 0.19 1 97.49 232 GLU B N 1
ATOM 4020 C CA . GLU B 1 232 ? -11.675 11.418 -1.211 1 97.49 232 GLU B CA 1
ATOM 4021 C C . GLU B 1 232 ? -10.846 12.305 -2.134 1 97.49 232 GLU B C 1
ATOM 4023 O O . GLU B 1 232 ? -10.618 13.48 -1.836 1 97.49 232 GLU B O 1
ATOM 4028 N N . THR B 1 233 ? -10.321 11.752 -3.066 1 98.32 233 THR B N 1
ATOM 4029 C CA . THR B 1 233 ? -9.714 12.43 -4.206 1 98.32 233 THR B CA 1
ATOM 4030 C C . THR B 1 233 ? -10.693 12.504 -5.374 1 98.32 233 THR B C 1
ATOM 4032 O O . THR B 1 233 ? -11.8 11.968 -5.298 1 98.32 233 THR B O 1
ATOM 4035 N N . PRO B 1 234 ? -10.302 13.174 -6.456 1 97.86 234 PRO B N 1
ATOM 4036 C CA . PRO B 1 234 ? -11.209 13.181 -7.606 1 97.86 234 PRO B CA 1
ATOM 4037 C C . PRO B 1 234 ? -11.517 11.778 -8.123 1 97.86 234 PRO B C 1
ATOM 4039 O O . PRO B 1 234 ? -12.591 11.544 -8.682 1 97.86 234 PRO B O 1
ATOM 4042 N N . THR B 1 235 ? -10.648 10.812 -7.768 1 98.18 235 THR B N 1
ATOM 4043 C CA . THR B 1 235 ? -10.81 9.521 -8.427 1 98.18 235 THR B CA 1
ATOM 4044 C C . THR B 1 235 ? -11.069 8.419 -7.404 1 98.18 235 THR B C 1
ATOM 4046 O O . THR B 1 235 ? -11.499 7.321 -7.762 1 98.18 235 THR B O 1
ATOM 4049 N N . HIS B 1 236 ? -10.824 8.66 -6.154 1 98.52 236 HIS B N 1
ATOM 4050 C CA . HIS B 1 236 ? -10.913 7.574 -5.184 1 98.52 236 HIS B CA 1
ATOM 4051 C C . HIS B 1 236 ? -11.546 8.05 -3.881 1 98.52 236 HIS B C 1
ATOM 4053 O O . HIS B 1 236 ? -11.401 9.215 -3.505 1 98.52 236 HIS B O 1
ATOM 4059 N N . TYR B 1 237 ? -12.227 7.119 -3.254 1 97.96 237 TYR B N 1
ATOM 4060 C CA . TYR B 1 237 ? -12.434 7.222 -1.814 1 97.96 237 TYR B CA 1
ATOM 4061 C C . TYR B 1 237 ? -11.231 6.682 -1.05 1 97.96 237 TYR B C 1
ATOM 4063 O O . TYR B 1 237 ? -10.629 5.683 -1.453 1 97.96 237 TYR B O 1
ATOM 4071 N N . VAL B 1 238 ? -10.901 7.346 0.026 1 98.48 238 VAL B N 1
ATOM 4072 C CA . VAL B 1 238 ? -9.728 6.983 0.815 1 98.48 238 VAL B CA 1
ATOM 4073 C C . VAL B 1 238 ? -10.148 6.667 2.249 1 98.48 238 VAL B C 1
ATOM 4075 O O . VAL B 1 238 ? -10.64 7.541 2.965 1 98.48 238 VAL B O 1
ATOM 4078 N N . LEU B 1 239 ? -9.995 5.427 2.69 1 97.78 239 LEU B N 1
ATOM 4079 C CA . LEU B 1 239 ? -10.286 4.98 4.048 1 97.78 239 LEU B CA 1
ATOM 4080 C C . LEU B 1 239 ? -9.006 4.586 4.777 1 97.78 239 LEU B C 1
ATOM 4082 O O . LEU B 1 239 ? -8.138 3.926 4.203 1 97.78 239 LEU B O 1
ATOM 4086 N N . MET B 1 240 ? -8.898 4.989 6.03 1 97.88 240 MET B N 1
ATOM 4087 C CA . MET B 1 240 ? -7.603 4.901 6.699 1 97.88 240 MET B CA 1
ATOM 4088 C C . MET B 1 240 ? -7.713 4.108 7.997 1 97.88 240 MET B C 1
ATOM 4090 O O . MET B 1 240 ? -8.762 4.112 8.644 1 97.88 240 MET B O 1
ATOM 4094 N N . GLY B 1 241 ? -6.623 3.468 8.382 1 97.87 241 GLY B N 1
ATOM 4095 C CA . GLY B 1 241 ? -6.407 2.851 9.681 1 97.87 241 GLY B CA 1
ATOM 4096 C C . GLY B 1 241 ? -5.077 3.228 10.307 1 97.87 241 GLY B C 1
ATOM 4097 O O . GLY B 1 241 ? -4.076 3.383 9.605 1 97.87 241 GLY B O 1
ATOM 4098 N N . PHE B 1 242 ? -5.091 3.382 11.66 1 97.95 242 PHE B N 1
ATOM 4099 C CA . PHE B 1 242 ? -3.902 3.794 12.398 1 97.95 242 PHE B CA 1
ATOM 4100 C C . PHE B 1 242 ? -3.722 2.945 13.651 1 97.95 242 PHE B C 1
ATOM 4102 O O . PHE B 1 242 ? -4.661 2.772 14.43 1 97.95 242 PHE B O 1
ATOM 4109 N N . HIS B 1 243 ? -2.555 2.459 13.843 1 98.42 243 HIS B N 1
ATOM 4110 C CA . HIS B 1 243 ? -2.201 1.664 15.013 1 98.42 243 HIS B CA 1
ATOM 4111 C C . HIS B 1 243 ? -0.689 1.5 15.131 1 98.42 243 HIS B C 1
ATOM 4113 O O . HIS B 1 243 ? 0.033 1.635 14.141 1 98.42 243 HIS B O 1
ATOM 4119 N N . GLU B 1 244 ? -0.233 1.235 16.284 1 98.35 244 GLU B N 1
ATOM 4120 C CA . GLU B 1 244 ? 1.194 0.996 16.48 1 98.35 244 GLU B CA 1
ATOM 4121 C C . GLU B 1 244 ? 1.652 -0.251 15.729 1 98.35 244 GLU B C 1
ATOM 4123 O O . GLU B 1 244 ? 2.806 -0.336 15.302 1 98.35 244 GLU B O 1
ATOM 4128 N N . ASP B 1 245 ? 0.718 -1.183 15.57 1 98.44 245 ASP B N 1
ATOM 4129 C CA . ASP B 1 245 ? 0.929 -2.424 14.832 1 98.44 245 ASP B CA 1
ATOM 4130 C C . ASP B 1 245 ? 0.347 -2.332 13.423 1 98.44 245 ASP B C 1
ATOM 4132 O O . ASP B 1 245 ? -0.852 -2.097 13.255 1 98.44 245 ASP B O 1
ATOM 4136 N N . LEU B 1 246 ? 1.185 -2.568 12.436 1 98.72 246 LEU B N 1
ATOM 4137 C CA . LEU B 1 246 ? 0.763 -2.38 11.052 1 98.72 246 LEU B CA 1
ATOM 4138 C C . LEU B 1 246 ? -0.336 -3.368 10.679 1 98.72 246 LEU B C 1
ATOM 4140 O O . LEU B 1 246 ? -1.217 -3.05 9.877 1 98.72 246 LEU B O 1
ATOM 4144 N N . ASP B 1 247 ? -0.357 -4.591 11.276 1 98.69 247 ASP B N 1
ATOM 4145 C CA . ASP B 1 247 ? -1.444 -5.54 11.052 1 98.69 247 ASP B CA 1
ATOM 4146 C C . ASP B 1 247 ? -2.779 -4.967 11.524 1 98.69 247 ASP B C 1
ATOM 4148 O O . ASP B 1 247 ? -3.792 -5.089 10.833 1 98.69 247 ASP B O 1
ATOM 4152 N N . LEU B 1 248 ? -2.705 -4.38 12.667 1 98.63 248 LEU B N 1
ATOM 4153 C CA . LEU B 1 248 ? -3.941 -3.844 13.226 1 98.63 248 LEU B CA 1
ATOM 4154 C C . LEU B 1 248 ? -4.386 -2.599 12.466 1 98.63 248 LEU B C 1
ATOM 4156 O O . LEU B 1 248 ? -5.585 -2.357 12.31 1 98.63 248 LEU B O 1
ATOM 4160 N N . ALA B 1 249 ? -3.412 -1.778 12.014 1 98.61 249 ALA B N 1
ATOM 4161 C CA . ALA B 1 249 ? -3.767 -0.661 11.141 1 98.61 249 ALA B CA 1
ATOM 4162 C C . ALA B 1 249 ? -4.459 -1.155 9.873 1 98.61 249 ALA B C 1
ATOM 4164 O O . ALA B 1 249 ? -5.451 -0.569 9.432 1 98.61 249 ALA B O 1
ATOM 4165 N N . MET B 1 250 ? -3.967 -2.233 9.313 1 98.84 250 MET B N 1
ATOM 4166 C CA . MET B 1 250 ? -4.545 -2.857 8.125 1 98.84 250 MET B CA 1
ATOM 4167 C C . MET B 1 250 ? -5.971 -3.324 8.396 1 98.84 250 MET B C 1
ATOM 4169 O O . MET B 1 250 ? -6.876 -3.062 7.601 1 98.84 250 MET B O 1
ATOM 4173 N N . LYS B 1 251 ? -6.177 -3.986 9.476 1 98.7 251 LYS B N 1
ATOM 4174 C CA . LYS B 1 251 ? -7.508 -4.464 9.839 1 98.7 251 LYS B CA 1
ATOM 4175 C C . LYS B 1 251 ? -8.482 -3.302 10.008 1 98.7 251 LYS B C 1
ATOM 4177 O O . LYS B 1 251 ? -9.633 -3.383 9.575 1 98.7 251 LYS B O 1
ATOM 4182 N N . GLN B 1 252 ? -7.988 -2.269 10.61 1 97.74 252 GLN B N 1
ATOM 4183 C CA . GLN B 1 252 ? -8.84 -1.104 10.826 1 97.74 252 GLN B CA 1
ATOM 4184 C C . GLN B 1 252 ? -9.23 -0.454 9.501 1 97.74 252 GLN B C 1
ATOM 4186 O O . GLN B 1 252 ? -10.395 -0.113 9.29 1 97.74 252 GLN B O 1
ATOM 4191 N N . ALA B 1 253 ? -8.274 -0.239 8.642 1 98.27 253 ALA B N 1
ATOM 4192 C CA . ALA B 1 253 ? -8.573 0.323 7.327 1 98.27 253 ALA B CA 1
ATOM 4193 C C . ALA B 1 253 ? -9.591 -0.536 6.582 1 98.27 253 ALA B C 1
ATOM 4195 O O . ALA B 1 253 ? -10.523 -0.012 5.967 1 98.27 253 ALA B O 1
ATOM 4196 N N . LEU B 1 254 ? -9.411 -1.794 6.662 1 98.71 254 LEU B N 1
ATOM 4197 C CA . LEU B 1 254 ? -10.295 -2.73 5.975 1 98.71 254 LEU B CA 1
ATOM 4198 C C . LEU B 1 254 ? -11.705 -2.67 6.553 1 98.71 254 LEU B C 1
ATOM 4200 O O . LEU B 1 254 ? -12.684 -2.597 5.808 1 98.71 254 LEU B O 1
ATOM 4204 N N . ARG B 1 255 ? -11.833 -2.693 7.841 1 97.63 255 ARG B N 1
ATOM 4205 C CA . ARG B 1 255 ? -13.147 -2.613 8.469 1 97.63 255 ARG B CA 1
ATOM 4206 C C . ARG B 1 255 ? -13.854 -1.314 8.095 1 97.63 255 ARG B C 1
ATOM 4208 O O . ARG B 1 255 ? -15.052 -1.314 7.806 1 97.63 255 ARG B O 1
ATOM 4215 N N . GLN B 1 256 ? -13.088 -0.238 8.089 1 96.44 256 GLN B N 1
ATOM 4216 C CA . GLN B 1 256 ? -13.669 1.039 7.687 1 96.44 256 GLN B CA 1
ATOM 4217 C C . GLN B 1 256 ? -14.16 0.989 6.243 1 96.44 256 GLN B C 1
ATOM 4219 O O . GLN B 1 256 ? -15.194 1.574 5.913 1 96.44 256 GLN B O 1
ATOM 4224 N N . THR B 1 257 ? -13.445 0.327 5.42 1 97.43 257 THR B N 1
ATOM 4225 C CA . THR B 1 257 ? -13.811 0.229 4.012 1 97.43 257 THR B CA 1
ATOM 4226 C C . THR B 1 257 ? -15.074 -0.61 3.838 1 97.43 257 THR B C 1
ATOM 4228 O O . THR B 1 257 ? -15.985 -0.225 3.103 1 97.43 257 THR B O 1
ATOM 4231 N N . ILE B 1 258 ? -15.13 -1.71 4.522 1 97.61 258 ILE B N 1
ATOM 4232 C CA . ILE B 1 258 ? -16.311 -2.564 4.473 1 97.61 258 ILE B CA 1
ATOM 4233 C C . ILE B 1 258 ? -17.532 -1.787 4.959 1 97.61 258 ILE B C 1
ATOM 4235 O O . ILE B 1 258 ? -18.588 -1.817 4.323 1 97.61 258 ILE B O 1
ATOM 4239 N N . ASP B 1 259 ? -17.369 -1.075 6.059 1 96.01 259 ASP B N 1
ATOM 4240 C CA . ASP B 1 259 ? -18.464 -0.273 6.597 1 96.01 259 ASP B CA 1
ATOM 4241 C C . ASP B 1 259 ? -18.903 0.796 5.598 1 96.01 259 ASP B C 1
ATOM 4243 O O . ASP B 1 259 ? -20.1 1.036 5.425 1 96.01 259 ASP B O 1
ATOM 4247 N N . PHE B 1 260 ? -17.943 1.416 4.984 1 96.49 260 PHE B N 1
ATOM 4248 C CA . PHE B 1 260 ? -18.206 2.456 3.998 1 96.49 260 PHE B CA 1
ATOM 4249 C C . PHE B 1 260 ? -18.998 1.898 2.821 1 96.49 260 PHE B C 1
ATOM 4251 O O . PHE B 1 260 ? -19.978 2.503 2.383 1 96.49 260 PHE B O 1
ATOM 4258 N N . ILE B 1 261 ? -18.628 0.774 2.296 1 96.56 261 ILE B N 1
ATOM 4259 C CA . ILE B 1 261 ? -19.272 0.138 1.152 1 96.56 261 ILE B CA 1
ATOM 4260 C C . ILE B 1 261 ? -20.692 -0.28 1.526 1 96.56 261 ILE B C 1
ATOM 4262 O O . ILE B 1 261 ? -21.642 -0.005 0.788 1 96.56 261 ILE B O 1
ATOM 4266 N N . THR B 1 262 ? -20.871 -0.923 2.688 1 95.91 262 THR B N 1
ATOM 4267 C CA . THR B 1 262 ? -22.173 -1.451 3.081 1 95.91 262 THR B CA 1
ATOM 4268 C C . THR B 1 262 ? -23.158 -0.316 3.35 1 95.91 262 THR B C 1
ATOM 4270 O O . THR B 1 262 ? -24.357 -0.456 3.102 1 95.91 262 THR B O 1
ATOM 4273 N N . ALA B 1 263 ? -22.627 0.799 3.767 1 93.4 263 ALA B N 1
ATOM 4274 C CA . ALA B 1 263 ? -23.487 1.947 4.045 1 93.4 263 ALA B CA 1
ATOM 4275 C C . ALA B 1 263 ? -23.973 2.595 2.752 1 93.4 263 ALA B C 1
ATOM 4277 O O . ALA B 1 263 ? -24.976 3.313 2.748 1 93.4 263 ALA B O 1
ATOM 4278 N N . ARG B 1 264 ? -23.378 2.304 1.642 1 93.4 264 ARG B N 1
ATOM 4279 C CA . ARG B 1 264 ? -23.664 3.048 0.42 1 93.4 264 ARG B CA 1
ATOM 4280 C C . ARG B 1 264 ? -24.132 2.115 -0.692 1 93.4 264 ARG B C 1
ATOM 4282 O O . ARG B 1 264 ? -24.288 2.538 -1.839 1 93.4 264 ARG B O 1
ATOM 4289 N N . SER B 1 265 ? -24.226 0.876 -0.362 1 94.07 265 SER B N 1
ATOM 4290 C CA . SER B 1 265 ? -24.64 -0.119 -1.346 1 94.07 265 SER B CA 1
ATOM 4291 C C . SER B 1 265 ? -25.544 -1.174 -0.719 1 94.07 265 SER B C 1
ATOM 4293 O O . SER B 1 265 ? -25.816 -1.132 0.483 1 94.07 265 SER B O 1
ATOM 4295 N N . ASN B 1 266 ? -26.004 -2.112 -1.521 1 95.57 266 ASN B N 1
ATOM 4296 C CA . ASN B 1 266 ? -26.839 -3.204 -1.033 1 95.57 266 ASN B CA 1
ATOM 4297 C C . ASN B 1 266 ? -26.017 -4.46 -0.758 1 95.57 266 ASN B C 1
ATOM 4299 O O . ASN B 1 266 ? -26.575 -5.537 -0.543 1 95.57 266 ASN B O 1
ATOM 4303 N N . LEU B 1 267 ? -24.752 -4.315 -0.764 1 97.57 267 LEU B N 1
ATOM 4304 C CA . LEU B 1 267 ? -23.905 -5.474 -0.503 1 97.57 267 LEU B CA 1
ATOM 4305 C C . LEU B 1 267 ? -23.952 -5.86 0.971 1 97.57 267 LEU B C 1
ATOM 4307 O O . LEU B 1 267 ? -23.959 -4.99 1.845 1 97.57 267 LEU B O 1
ATOM 4311 N N . THR B 1 268 ? -24 -7.186 1.188 1 98.23 268 THR B N 1
ATOM 4312 C CA . THR B 1 268 ? -23.792 -7.676 2.546 1 98.23 268 THR B CA 1
ATOM 4313 C C . THR B 1 268 ? -22.347 -7.455 2.985 1 98.23 268 THR B C 1
ATOM 4315 O O . THR B 1 268 ? -21.482 -7.153 2.161 1 98.23 268 THR B O 1
ATOM 4318 N N . ARG B 1 269 ? -22.081 -7.625 4.23 1 98.29 269 ARG B N 1
ATOM 4319 C CA . ARG B 1 269 ? -20.73 -7.425 4.744 1 98.29 269 ARG B CA 1
ATOM 4320 C C . ARG B 1 269 ? -19.748 -8.396 4.098 1 98.29 269 ARG B C 1
ATOM 4322 O O . ARG B 1 269 ? -18.615 -8.026 3.785 1 98.29 269 ARG B O 1
ATOM 4329 N N . VAL B 1 270 ? -20.146 -9.687 3.929 1 98.69 270 VAL B N 1
ATOM 4330 C CA . VAL B 1 270 ? -19.24 -10.674 3.351 1 98.69 270 VAL B CA 1
ATOM 4331 C C . VAL B 1 270 ? -19.02 -10.369 1.871 1 98.69 270 VAL B C 1
ATOM 4333 O O . VAL B 1 270 ? -17.926 -10.581 1.344 1 98.69 270 VAL B O 1
ATOM 4336 N N . GLN B 1 271 ? -20.066 -9.888 1.137 1 98.66 271 GLN B N 1
ATOM 4337 C CA . GLN B 1 271 ? -19.908 -9.466 -0.251 1 98.66 271 GLN B CA 1
ATOM 4338 C C . GLN B 1 271 ? -18.977 -8.262 -0.357 1 98.66 271 GLN B C 1
ATOM 4340 O O . GLN B 1 271 ? -18.128 -8.203 -1.249 1 98.66 271 GLN B O 1
ATOM 4345 N N . ALA B 1 272 ? -19.052 -7.3 0.598 1 98.62 272 ALA B N 1
ATOM 4346 C CA . ALA B 1 272 ? -18.143 -6.158 0.647 1 98.62 272 ALA B CA 1
ATOM 4347 C C . ALA B 1 272 ? -16.71 -6.608 0.916 1 98.62 272 ALA B C 1
ATOM 4349 O O . ALA B 1 272 ? -15.763 -6.059 0.347 1 98.62 272 ALA B O 1
ATOM 4350 N N . TYR B 1 273 ? -16.577 -7.572 1.811 1 98.87 273 TYR B N 1
ATOM 4351 C CA . TYR B 1 273 ? -15.274 -8.15 2.12 1 98.87 273 TYR B CA 1
ATOM 4352 C C . TYR B 1 273 ? -14.645 -8.771 0.878 1 98.87 273 TYR B C 1
ATOM 4354 O O . TYR B 1 273 ? -13.476 -8.522 0.576 1 98.87 273 TYR B O 1
ATOM 4362 N N . GLN B 1 274 ? -15.414 -9.512 0.045 1 98.85 274 GLN B N 1
ATOM 4363 C CA . GLN B 1 274 ? -14.936 -10.063 -1.219 1 98.85 274 GLN B CA 1
ATOM 4364 C C . GLN B 1 274 ? -14.605 -8.953 -2.213 1 98.85 274 GLN B C 1
ATOM 4366 O O . GLN B 1 274 ? -13.592 -9.02 -2.911 1 98.85 274 GLN B O 1
ATOM 4371 N N . PHE B 1 275 ? -15.495 -7.967 -2.221 1 98.74 275 PHE B N 1
ATOM 4372 C CA . PHE B 1 275 ? -15.256 -6.849 -3.126 1 98.74 275 PHE B CA 1
ATOM 4373 C C . PHE B 1 275 ? -13.921 -6.18 -2.819 1 98.74 275 PHE B C 1
ATOM 4375 O O . PHE B 1 275 ? -13.169 -5.836 -3.732 1 98.74 275 PHE B O 1
ATOM 4382 N N . CYS B 1 276 ? -13.613 -6.006 -1.543 1 98.86 276 CYS B N 1
ATOM 4383 C CA . CYS B 1 276 ? -12.336 -5.416 -1.156 1 98.86 276 CYS B CA 1
ATOM 4384 C C . CYS B 1 276 ? -11.171 -6.254 -1.668 1 98.86 276 CYS B C 1
ATOM 4386 O O . CYS B 1 276 ? -10.17 -5.712 -2.14 1 98.86 276 CYS B O 1
ATOM 4388 N N . SER B 1 277 ? -11.285 -7.524 -1.59 1 98.88 277 SER B N 1
ATOM 4389 C CA . SER B 1 277 ? -10.23 -8.434 -2.023 1 98.88 277 SER B CA 1
ATOM 4390 C C . SER B 1 277 ? -10.024 -8.363 -3.533 1 98.88 277 SER B C 1
ATOM 4392 O O . SER B 1 277 ? -8.91 -8.558 -4.023 1 98.88 277 SER B O 1
ATOM 4394 N N . LEU B 1 278 ? -11.068 -8.04 -4.265 1 98.75 278 LEU B N 1
ATOM 4395 C CA . LEU B 1 278 ? -11.046 -8.056 -5.724 1 98.75 278 LEU B CA 1
ATOM 4396 C C . LEU B 1 278 ? -10.62 -6.7 -6.276 1 98.75 278 LEU B C 1
ATOM 4398 O O . LEU B 1 278 ? -10.024 -6.623 -7.353 1 98.75 278 LEU B O 1
ATOM 4402 N N . ALA B 1 279 ? -10.89 -5.602 -5.459 1 98.44 279 ALA B N 1
ATOM 4403 C CA . ALA B 1 279 ? -10.904 -4.371 -6.245 1 98.44 279 ALA B CA 1
ATOM 4404 C C . ALA B 1 279 ? -10.397 -3.19 -5.424 1 98.44 279 ALA B C 1
ATOM 4406 O O . ALA B 1 279 ? -10.237 -2.085 -5.948 1 98.44 279 ALA B O 1
ATOM 4407 N N . VAL B 1 280 ? -10.175 -3.344 -4.161 1 98.79 280 VAL B N 1
ATOM 4408 C CA . VAL B 1 280 ? -9.705 -2.235 -3.337 1 98.79 280 VAL B CA 1
ATOM 4409 C C . VAL B 1 280 ? -8.209 -2.387 -3.069 1 98.79 280 VAL B C 1
ATOM 4411 O O . VAL B 1 280 ? -7.733 -3.487 -2.782 1 98.79 280 VAL B O 1
ATOM 4414 N N . ASP B 1 281 ? -7.526 -1.302 -3.162 1 98.83 281 ASP B N 1
ATOM 4415 C CA . ASP B 1 281 ? -6.08 -1.343 -2.968 1 98.83 281 ASP B CA 1
ATOM 4416 C C . ASP B 1 281 ? -5.694 -0.778 -1.603 1 98.83 281 ASP B C 1
ATOM 4418 O O . ASP B 1 281 ? -6.127 0.315 -1.232 1 98.83 281 ASP B O 1
ATOM 4422 N N . PHE B 1 282 ? -4.863 -1.482 -0.869 1 98.92 282 PHE B N 1
ATOM 4423 C CA . PHE B 1 282 ? -4.359 -1.04 0.426 1 98.92 282 PHE B CA 1
ATOM 4424 C C . PHE B 1 282 ? -2.877 -0.697 0.341 1 98.92 282 PHE B C 1
ATOM 4426 O O . PHE B 1 282 ? -2.084 -1.471 -0.198 1 98.92 282 PHE B O 1
ATOM 4433 N N . ARG B 1 283 ? -2.535 0.455 0.833 1 98.89 283 ARG B N 1
ATOM 4434 C CA . ARG B 1 283 ? -1.165 0.957 0.788 1 98.89 283 ARG B CA 1
ATOM 4435 C C . ARG B 1 283 ? -0.676 1.338 2.181 1 98.89 283 ARG B C 1
ATOM 4437 O O . ARG B 1 283 ? -1.48 1.623 3.071 1 98.89 283 ARG B O 1
ATOM 4444 N N . VAL B 1 284 ? 0.632 1.255 2.361 1 98.93 284 VAL B N 1
ATOM 4445 C CA . VAL B 1 284 ? 1.236 1.683 3.619 1 98.93 284 VAL B CA 1
ATOM 4446 C C . VAL B 1 284 ? 1.339 3.206 3.651 1 98.93 284 VAL B C 1
ATOM 4448 O O . VAL B 1 284 ? 2.098 3.8 2.882 1 98.93 284 VAL B O 1
ATOM 4451 N N . THR B 1 285 ? 0.67 3.814 4.536 1 98.82 285 THR B N 1
ATOM 4452 C CA . THR B 1 285 ? 0.607 5.271 4.574 1 98.82 285 THR B CA 1
ATOM 4453 C C . THR B 1 285 ? 1.918 5.856 5.092 1 98.82 285 THR B C 1
ATOM 4455 O O . THR B 1 285 ? 2.523 6.709 4.439 1 98.82 285 THR B O 1
ATOM 4458 N N . GLN B 1 286 ? 2.312 5.437 6.247 1 98.85 286 GLN B N 1
ATOM 4459 C CA . GLN B 1 286 ? 3.55 5.817 6.92 1 98.85 286 GLN B CA 1
ATOM 4460 C C . GLN B 1 286 ? 3.874 4.856 8.06 1 98.85 286 GLN B C 1
ATOM 4462 O O . GLN B 1 286 ? 2.97 4.271 8.662 1 98.85 286 GLN B O 1
ATOM 4467 N N . THR B 1 287 ? 5.121 4.73 8.386 1 98.8 287 THR B N 1
ATOM 4468 C CA . THR B 1 287 ? 5.531 3.794 9.426 1 98.8 287 THR B CA 1
ATOM 4469 C C . THR B 1 287 ? 6.364 4.5 10.492 1 98.8 287 THR B C 1
ATOM 4471 O O . THR B 1 287 ? 7.163 3.866 11.184 1 98.8 287 THR B O 1
ATOM 4474 N N . VAL B 1 288 ? 6.138 5.835 10.723 1 98.14 288 VAL B N 1
ATOM 4475 C CA . VAL B 1 288 ? 7.153 6.55 11.489 1 98.14 288 VAL B CA 1
ATOM 4476 C C . VAL B 1 288 ? 6.494 7.318 12.632 1 98.14 288 VAL B C 1
ATOM 4478 O O . VAL B 1 288 ? 7.18 7.923 13.459 1 98.14 288 VAL B O 1
ATOM 4481 N N . ASN B 1 289 ? 5.173 7.301 12.773 1 97.4 289 ASN B N 1
ATOM 4482 C CA . ASN B 1 289 ? 4.476 8.22 13.666 1 97.4 289 ASN B CA 1
ATOM 4483 C C . ASN B 1 289 ? 4.151 7.563 15.004 1 97.4 289 ASN B C 1
ATOM 4485 O O . ASN B 1 289 ? 3.351 8.088 15.781 1 97.4 289 ASN B O 1
ATOM 4489 N N . GLY B 1 290 ? 4.736 6.456 15.378 1 96.25 290 GLY B N 1
ATOM 4490 C CA . GLY B 1 290 ? 4.251 5.677 16.506 1 96.25 290 GLY B CA 1
ATOM 4491 C C . GLY B 1 290 ? 3.02 4.853 16.177 1 96.25 290 GLY B C 1
ATOM 4492 O O . GLY B 1 290 ? 3.065 3.621 16.207 1 96.25 290 GLY B O 1
ATOM 4493 N N . GLU B 1 291 ? 1.948 5.628 15.867 1 97.77 291 GLU B N 1
ATOM 4494 C CA . GLU B 1 291 ? 0.829 4.985 15.185 1 97.77 291 GLU B CA 1
ATOM 4495 C C . GLU B 1 291 ? 1.042 4.963 13.674 1 97.77 291 GLU B C 1
ATOM 4497 O O . GLU B 1 291 ? 0.93 5.995 13.01 1 97.77 291 GLU B O 1
ATOM 4502 N N . LYS B 1 292 ? 1.21 3.801 13.142 1 98.54 292 LYS B N 1
ATOM 4503 C CA . LYS B 1 292 ? 1.423 3.605 11.711 1 98.54 292 LYS B CA 1
ATOM 4504 C C . LYS B 1 292 ? 0.1 3.613 10.952 1 98.54 292 LYS B C 1
ATOM 4506 O O . LYS B 1 292 ? -0.971 3.538 11.559 1 98.54 292 LYS B O 1
ATOM 4511 N N . GLY B 1 293 ? 0.256 3.778 9.634 1 98.51 293 GLY B N 1
ATOM 4512 C CA . GLY B 1 293 ? -0.974 3.917 8.87 1 98.51 293 GLY B CA 1
ATOM 4513 C C . GLY B 1 293 ? -1.038 2.993 7.669 1 98.51 293 GLY B C 1
ATOM 4514 O O . GLY B 1 293 ? -0.02 2.734 7.024 1 98.51 293 GLY B O 1
ATOM 4515 N N . VAL B 1 294 ? -2.237 2.51 7.372 1 98.85 294 VAL B N 1
ATOM 4516 C CA . VAL B 1 294 ? -2.644 1.906 6.107 1 98.85 294 VAL B CA 1
ATOM 4517 C C . VAL B 1 294 ? -3.876 2.626 5.564 1 98.85 294 VAL B C 1
ATOM 4519 O O . VAL B 1 294 ? -4.762 3.016 6.328 1 98.85 294 VAL B O 1
ATOM 4522 N N . HIS B 1 295 ? -3.871 2.858 4.226 1 98.81 295 HIS B N 1
ATOM 4523 C CA . HIS B 1 295 ? -5.08 3.439 3.654 1 98.81 295 HIS B CA 1
ATOM 4524 C C . HIS B 1 295 ? -5.562 2.635 2.452 1 98.81 295 HIS B C 1
ATOM 4526 O O . HIS B 1 295 ? -4.754 2.052 1.725 1 98.81 295 HIS B O 1
ATOM 4532 N N . ALA B 1 296 ? -6.837 2.622 2.33 1 98.7 296 ALA B N 1
ATOM 4533 C CA . ALA B 1 296 ? -7.502 1.978 1.2 1 98.7 296 ALA B CA 1
ATOM 4534 C C . ALA B 1 296 ? -7.825 2.99 0.104 1 98.7 296 ALA B C 1
ATOM 4536 O O . ALA B 1 296 ? -8.202 4.128 0.394 1 98.7 296 ALA B O 1
ATOM 4537 N N . LEU B 1 297 ? -7.712 2.616 -1.111 1 98.81 297 LEU B N 1
ATOM 4538 C CA . LEU B 1 297 ? -8.155 3.368 -2.28 1 98.81 297 LEU B CA 1
ATOM 4539 C C . LEU B 1 297 ? -9.263 2.624 -3.018 1 98.81 297 LEU B C 1
ATOM 4541 O O . LEU B 1 297 ? -9.021 1.568 -3.608 1 98.81 297 LEU B O 1
ATOM 4545 N N . LEU B 1 298 ? -10.434 3.101 -2.923 1 98.42 298 LEU B N 1
ATOM 4546 C CA . LEU B 1 298 ? -11.596 2.6 -3.65 1 98.42 298 LEU B CA 1
ATOM 4547 C C . LEU B 1 298 ? -11.94 3.514 -4.821 1 98.42 298 LEU B C 1
ATOM 4549 O O . LEU B 1 298 ? -12.366 4.653 -4.621 1 98.42 298 LEU B O 1
ATOM 4553 N N . SER B 1 299 ? -11.811 3.061 -6.008 1 98.06 299 SER B N 1
ATOM 4554 C CA . SER B 1 299 ? -12.053 3.87 -7.198 1 98.06 299 SER B CA 1
ATOM 4555 C C . SER B 1 299 ? -13.51 4.312 -7.279 1 98.06 299 SER B C 1
ATOM 4557 O O . SER B 1 299 ? -14.421 3.498 -7.117 1 98.06 299 SER B O 1
ATOM 4559 N N . LYS B 1 300 ? -13.636 5.588 -7.534 1 97.21 300 LYS B N 1
ATOM 4560 C CA . LYS B 1 300 ? -14.983 6.096 -7.778 1 97.21 300 LYS B CA 1
ATOM 4561 C C . LYS B 1 300 ? -15.553 5.54 -9.08 1 97.21 300 LYS B C 1
ATOM 4563 O O . LYS B 1 300 ? -14.82 5.349 -10.053 1 97.21 300 LYS B O 1
ATOM 4568 N N . GLY B 1 301 ? -16.828 5.276 -9.108 1 95.12 301 GLY B N 1
ATOM 4569 C CA . GLY B 1 301 ? -17.479 4.779 -10.31 1 95.12 301 GLY B CA 1
ATOM 4570 C C . GLY B 1 301 ? -17.445 3.266 -10.425 1 95.12 301 GLY B C 1
ATOM 4571 O O . GLY B 1 301 ? -18.129 2.688 -11.271 1 95.12 301 GLY B O 1
ATOM 4572 N N . LEU B 1 302 ? -16.675 2.642 -9.629 1 93.94 302 LEU B N 1
ATOM 4573 C CA . LEU B 1 302 ? -16.6 1.186 -9.684 1 93.94 302 LEU B CA 1
ATOM 4574 C C . LEU B 1 302 ? -17.828 0.554 -9.038 1 93.94 302 LEU B C 1
ATOM 4576 O O . LEU B 1 302 ? -18.399 -0.397 -9.577 1 93.94 302 LEU B O 1
ATOM 4580 N N . LEU B 1 303 ? -18.189 0.973 -7.871 1 92.1 303 LEU B N 1
ATOM 4581 C CA . LEU B 1 303 ? -19.347 0.471 -7.138 1 92.1 303 LEU B CA 1
ATOM 4582 C C . LEU B 1 303 ? -20.433 1.537 -7.042 1 92.1 303 LEU B C 1
ATOM 4584 O O . LEU B 1 303 ? -21.624 1.221 -7.087 1 92.1 303 LEU B O 1
ATOM 4588 N N . PHE B 1 304 ? -20.072 2.665 -6.785 1 89.44 304 PHE B N 1
ATOM 4589 C CA . PHE B 1 304 ? -20.949 3.828 -6.723 1 89.44 304 PHE B CA 1
ATOM 4590 C C . PHE B 1 304 ? -20.159 5.113 -6.944 1 89.44 304 PHE B C 1
ATOM 4592 O O . PHE B 1 304 ? -18.931 5.118 -6.844 1 89.44 304 PHE B O 1
#

Secondary structure (DSSP, 8-state):
-B-TTPPPSEEE-TT-EEEEEE----GGGPPPTTSSPPPPHHHHHHHHH----SSS--EEEEEEETT--TT-EEEEEEEEEEE-SSEEEEEE-TT-SS-TTT--S-EEEEEEEETTTTEEE-TTS--EE---EEEEEE-PPPGGG-SB-SSS-BTTEEE---TT--TT-EEEEE--STT--EEEEEEES---TB-TTS-SSB--EEEEEEEEEE-GGGTGGGS---SS-EEE-SSEEEEEEEESSHHHHHHHHHHHHHHHHHHHSS--HHHHHHHHHHH-EEEEEESSSSSEEEEEEEETTT--/-B-TTPPPSEEE-TT-EEEEEE----GGGPPPTTSSPPPPHHHHHHHHH----SSS--EEEEEEETT--TT-EEEEEEEEEEEEEEEEEEEE-TT-SS-TTT--S-EEEEEEEETTTTEEE-TTS--EE---EEEEEE-PPPGGG-SB-SSS-BTTEEE---TT--TT-EEEEE--STT--EEEEEEES---TB-TTS-S-EEEEEEEEEEEEE-GGGTGGGS---SS-EEE-SSEEEEEEEESSHHHHHHHHHHHHHHHHHHHSS--HHHHHHHHHHH-EEEEEES-SSSEEEEEEEETTT--

InterPro domains:
  IPR004304 Acetamidase/Formamidase [PF03069] (55-143)
  IPR004304 Acetamidase/Formamidase [PF03069] (153-289)
  IPR004304 Acetamidase/Formamidase [PTHR31891] (2-301)

Radius of gyration: 25.43 Å; Cα contacts (8 Å, |Δi|>4): 1712; chains: 2; bounding box: 60×74×53 Å

Sequence (608 aa):
MFDAAFDPVLTVNSGDSVTVECVSGGVEVMPPAESPYAIPSALQAIHDSNPPRIGPHILTGPIAIAGAEPGDILEVRIEAIEPNNDWGYCAVRPLAGTLPEDFPERYVSHIAVDAQRGVCKPEWGPELPLAPFFGTMGVAPPAKYGRLSSREPREHGGNMDNKELVAGSTLYLPVWVPGANFSVGDGHGRQGDGEVCVNALEMGLTGTFTFVLHKKANGAADIAPFAWPRAETPTHYVLMGFHEDLDLAMKQALRQTIDFITARSNLTRVQAYQFCSLAVDFRVTQTVNGEKGVHALLSKGLLFMFDAAFDPVLTVNSGDSVTVECVSGGVEVMPPAESPYAIPSALQAIHDSNPPRIGPHILTGPIAIAGAEPGDILEVRIEAIEPNNDWGYCAVRPLAGTLPEDFPERYVSHIAVDAQRGVCKPEWGPELPLAPFFGTMGVAPPAKYGRLSSREPREHGGNMDNKELVAGSTLYLPVWVPGANFSVGDGHGRQGDGEVCVNALEMGLTGTFTFVLHKKANGAADIAPFAWPRAETPTHYVLMGFHEDLDLAMKQALRQTIDFITARSNLTRVQAYQFCSLAVDFRVTQTVNGEKGVHALLSKGLLF